Protein 7LJJ (pdb70)

Sequence (556 aa):
KGTDVFKADSASIAQNYTIPEWFKDAKFGIFIHWGVYSVPAYGSEWYSRWMYKEGHPINKYHVQTYGPLTKFGYKDFIPMFKAENFNADEWLAVVKSSGAQYIVPVAEHHDGFAMYSSTFNKWNAVDMGPKRDIIGELKEATKKAGLRFGLSSHRCENAWFYEYGMETPSDVQDTTITLYGERLHEPEGQGMTPYCGKYEGSNERSRRQFLMHTYELIDKYQPELIWFDWTVGKYPFQPTFYKFMAYYYNSALDWNKEVVVNTKFGYGDNIQVFDIERGKSDRIREYPWQTDTSVGKKSWSYCVGEENKSPDHIIDDFVDIVSKNGNLLLNIGPKADGTITDEQKNVLAEIGKWLKTNGEAIYGSRPWVIASEGHNGYMTDNTKTEYTADDIRFTTCDNNLYAVSLAWTDGSVTIKSLATKYCRNVEIESVEMLGSSEKIDYKMTDEGLVVNFPKNKPTEYAHVFKIKLKGVVVSKPLYDKVDNGCLITVRVANHNAEDANVTLKSVVDGNEVSTQVAVKAKSEQWVKMQNKDVKSFDDMSCKFYFNDNLTYENEF

Secondary structure (DSSP, 8-state):
----SS-SSHHHHHHH----HHHHHH-EEEEE--SGGGTTTBS-TTHHHHTTSTT-HHHHHHHHHT--TTTS-GGGGGGG---TT--HHHHHHHHHHTT-SEEEEEEE-TTS-BSS--SS-SSBTTTSTT-S-HHHHHHHHHHHHT-EEEEEE-GGGGGTTTGGGGSSSSGGG-TT-GGGTT-PPPP--SSS-S--TT--S--HHHHHHHHHHHHHHHHHH--SEEEE-GGGGSGGGHHHHHHHHHHHHHHHHHHT---EEEESSSS-TTTSEEB----S--PPPSS-EEEEEESBSS-SS-BTTPPBPPHHHHHHHHHHHHHTTEEEEEEE---TTSPPPHHHHHHHHHHHHHHHHHGGGTTT-B--S--EES-----SS-------TT-EEEEEETTEEEEEESS--SSEEEEGGG-GGGEEEEEEEEEEETT--SPPPEEEETTEEEEE--SS-SSSS-EEEEEEEEEEEEPPPEEEEETTEEEEEEEEEE-SSS-EEEEEEEEETTEEEEEEEEE-TTEEEEEEEEEE--S-STT--EEEEETTEEEEE---

Nearest PDB structures (foldseek):
  7ljj-assembly1_A  TM=1.002E+00  e=0.000E+00  Phocaeicola plebeius DSM 17135
  7snk-assembly1_A  TM=1.000E+00  e=0.000E+00  Phocaeicola plebeius DSM 17135
  7lk7-assembly1_A  TM=9.822E-01  e=0.000E+00  Phocaeicola plebeius DSM 17135
  7lnp-assembly4_E  TM=9.956E-01  e=0.000E+00  Phocaeicola plebeius DSM 17135
  7lnp-assembly2_C  TM=9.785E-01  e=0.000E+00  Phocaeicola plebeius DSM 17135

B-factor: mean 21.98, std 10.18, range [5.15, 84.8]

Organism: Phocaeicola plebeius (strain DSM 17135 / JCM 12973 / CCUG 54634 / M2) (NCBI:txid484018)

Structure (mmCIF, N/CA/C/O backbone):
data_7LJJ
#
_entry.id   7LJJ
#
_cell.length_a   56.010
_cell.length_b   76.430
_cell.length_c   132.380
_cell.angle_alpha   90.000
_cell.angle_beta   90.000
_cell.angle_gamma   90.000
#
_symmetry.space_group_name_H-M   'P 2 21 21'
#
loop_
_entity.id
_entity.type
_entity.pdbx_description
1 polymer Exo-alpha-L-galactosidase
2 non-polymer 1,2-ETHANEDIOL
3 non-polymer 'CALCIUM ION'
4 water water
#
loop_
_atom_site.group_PDB
_atom_site.id
_atom_site.type_symbol
_atom_site.label_atom_id
_atom_site.label_alt_id
_atom_site.label_comp_id
_atom_site.label_asym_id
_atom_site.label_entity_id
_atom_site.label_seq_id
_atom_site.pdbx_PDB_ins_code
_atom_site.Cartn_x
_atom_site.Cartn_y
_atom_site.Cartn_z
_atom_site.occupancy
_atom_site.B_iso_or_equiv
_atom_site.auth_seq_id
_atom_site.auth_comp_id
_atom_site.auth_asym_id
_atom_site.auth_atom_id
_atom_site.pdbx_PDB_model_num
ATOM 1 N N . LYS A 1 38 ? -4.64347 -38.16444 28.48532 1.000 51.86218 36 LYS A N 1
ATOM 2 C CA . LYS A 1 38 ? -3.82174 -37.09587 29.03696 1.000 43.06413 36 LYS A CA 1
ATOM 3 C C . LYS A 1 38 ? -2.35546 -37.29291 28.65390 1.000 41.97112 36 LYS A C 1
ATOM 4 O O . LYS A 1 38 ? -1.96059 -38.36165 28.17884 1.000 41.02292 36 LYS A O 1
ATOM 10 N N . GLY A 1 39 ? -1.56094 -36.23704 28.82261 1.000 37.28914 37 GLY A N 1
ATOM 11 C CA . GLY A 1 39 ? -0.13472 -36.29534 28.61991 1.000 35.78869 37 GLY A CA 1
ATOM 12 C C . GLY A 1 39 ? 0.35733 -35.71432 27.31047 1.000 36.52703 37 GLY A C 1
ATOM 13 O O . GLY A 1 39 ? 1.53428 -35.35645 27.22199 1.000 29.16597 37 GLY A O 1
ATOM 14 N N . THR A 1 40 ? -0.49956 -35.61596 26.29148 1.000 28.22667 38 THR A N 1
ATOM 15 C CA . THR A 1 40 ? -0.04503 -35.16341 24.98102 1.000 26.17989 38 THR A CA 1
ATOM 16 C C . THR A 1 40 ? 0.38714 -33.70111 25.04879 1.000 20.14988 38 THR A C 1
ATOM 17 O O . THR A 1 40 ? -0.41589 -32.82423 25.38922 1.000 25.16885 38 THR A O 1
ATOM 21 N N . ASP A 1 41 ? 1.65360 -33.43380 24.73225 1.000 22.64810 39 ASP A N 1
ATOM 22 C CA . ASP A 1 41 ? 2.19889 -32.07961 24.86035 1.000 27.31952 39 ASP A CA 1
ATOM 23 C C . ASP A 1 41 ? 3.21076 -31.81060 23.76024 1.000 25.97763 39 ASP A C 1
ATOM 24 O O . ASP A 1 41 ? 4.23966 -31.16002 23.97559 1.000 26.28819 39 ASP A O 1
ATOM 29 N N . VAL A 1 42 ? 2.92318 -32.32277 22.56292 1.000 19.40880 40 VAL A N 1
ATOM 30 C CA . VAL A 1 42 ? 3.71196 -31.99696 21.37992 1.000 18.54334 40 VAL A CA 1
ATOM 31 C C . VAL A 1 42 ? 3.81735 -30.48741 21.20420 1.000 23.89401 40 VAL A C 1
ATOM 32 O O . VAL A 1 42 ? 4.89289 -29.94763 20.91896 1.000 22.78068 40 VAL A O 1
ATOM 36 N N . PHE A 1 43 ? 2.69953 -29.78500 21.35013 1.000 18.45707 41 PHE A N 1
ATOM 37 C CA . PHE A 1 43 ? 2.66759 -28.34908 21.12741 1.000 15.74308 41 PHE A CA 1
ATOM 38 C C . PHE A 1 43 ? 2.89452 -27.62379 22.43693 1.000 15.63462 41 PHE A C 1
ATOM 39 O O . PHE A 1 43 ? 2.21512 -27.90041 23.43183 1.000 18.58364 41 PHE A O 1
ATOM 47 N N . LYS A 1 44 ? 3.83401 -26.68535 22.42400 1.000 17.70383 42 LYS A N 1
ATOM 48 C CA . LYS A 1 44 ? 4.02177 -25.74532 23.51529 1.000 17.93745 42 LYS A CA 1
ATOM 49 C C . LYS A 1 44 ? 3.45574 -24.38994 23.11890 1.000 19.81574 42 LYS A C 1
ATOM 50 O O . LYS A 1 44 ? 3.28153 -24.08606 21.93314 1.000 21.59975 42 LYS A O 1
ATOM 56 N N . ALA A 1 45 ? 3.20085 -23.56266 24.13275 1.000 17.41233 43 ALA A N 1
ATOM 57 C CA . ALA A 1 45 ? 2.46079 -22.31279 23.95903 1.000 21.63770 43 ALA A CA 1
ATOM 58 C C . ALA A 1 45 ? 3.35098 -21.20023 23.40055 1.000 24.10832 43 ALA A C 1
ATOM 59 O O . ALA A 1 45 ? 3.47388 -20.11598 23.96910 1.000 23.17773 43 ALA A O 1
ATOM 61 N N . ASP A 1 46 ? 3.96200 -21.47588 22.24966 1.000 17.41041 44 ASP A N 1
ATOM 62 C CA . ASP A 1 46 ? 4.78601 -20.47598 21.58139 1.000 19.59141 44 ASP A CA 1
ATOM 63 C C . ASP A 1 46 ? 4.77892 -20.73991 20.08771 1.000 23.32044 44 ASP A C 1
ATOM 64 O O . ASP A 1 46 ? 4.46592 -21.84246 19.62965 1.000 24.00573 44 ASP A O 1
ATOM 69 N N . SER A 1 47 ? 5.16906 -19.70866 19.33717 1.000 20.05854 45 SER A N 1
ATOM 70 C CA . SER A 1 47 ? 5.02338 -19.71624 17.88595 1.000 20.98464 45 SER A CA 1
ATOM 71 C C . SER A 1 47 ? 5.89573 -20.77811 17.22668 1.000 27.49296 45 SER A C 1
ATOM 72 O O . SER A 1 47 ? 5.43782 -21.49255 16.32723 1.000 22.08220 45 SER A O 1
ATOM 75 N N . ALA A 1 48 ? 7.16122 -20.88121 17.63937 1.000 28.13001 46 ALA A N 1
ATOM 76 C CA . ALA A 1 48 ? 8.08466 -21.78449 16.95565 1.000 23.17572 46 ALA A CA 1
ATOM 77 C C . ALA A 1 48 ? 7.68608 -23.24291 17.15949 1.000 22.33271 46 ALA A C 1
ATOM 78 O O . ALA A 1 48 ? 7.79808 -24.05917 16.23283 1.000 22.23658 46 ALA A O 1
ATOM 80 N N . SER A 1 49 ? 7.19223 -23.57650 18.35730 1.000 21.14686 47 SER A N 1
ATOM 81 C CA . SER A 1 49 ? 6.69392 -24.92116 18.62723 1.000 22.69123 47 SER A CA 1
ATOM 82 C C . SER A 1 49 ? 5.48614 -25.25683 17.75801 1.000 22.27557 47 SER A C 1
ATOM 83 O O . SER A 1 49 ? 5.40674 -26.35667 17.19927 1.000 23.27224 47 SER A O 1
ATOM 86 N N . ILE A 1 50 ? 4.53128 -24.32981 17.63697 1.000 23.21014 48 ILE A N 1
ATOM 87 C CA . ILE A 1 50 ? 3.35123 -24.59285 16.80987 1.000 21.77700 48 ILE A CA 1
ATOM 88 C C . ILE A 1 50 ? 3.76450 -24.82837 15.36336 1.000 19.27694 48 ILE A C 1
ATOM 89 O O . ILE A 1 50 ? 3.33320 -25.79819 14.72500 1.000 21.93535 48 ILE A O 1
ATOM 94 N N . ALA A 1 51 ? 4.61212 -23.94313 14.82468 1.000 16.85580 49 ALA A N 1
ATOM 95 C CA . ALA A 1 51 ? 5.00623 -24.05048 13.42405 1.000 16.92860 49 ALA A CA 1
ATOM 96 C C . ALA A 1 51 ? 5.79544 -25.32194 13.16048 1.000 22.06171 49 ALA A C 1
ATOM 97 O O . ALA A 1 51 ? 5.77347 -25.84762 12.04011 1.000 22.24149 49 ALA A O 1
ATOM 99 N N . GLN A 1 52 ? 6.49206 -25.82928 14.17558 1.000 26.73496 50 GLN A N 1
ATOM 100 C CA . GLN A 1 52 ? 7.25164 -27.06172 14.01043 1.000 26.20267 50 GLN A CA 1
ATOM 101 C C . GLN A 1 52 ? 6.34357 -28.25580 13.74435 1.000 29.37924 50 GLN A C 1
ATOM 102 O O . GLN A 1 52 ? 6.72945 -29.17130 13.01385 1.000 26.20737 50 GLN A O 1
ATOM 108 N N . ASN A 1 53 ? 5.13210 -28.25988 14.30356 1.000 21.39923 51 ASN A N 1
ATOM 109 C CA . ASN A 1 53 ? 4.31697 -29.45996 14.33999 1.000 20.41377 51 ASN A CA 1
ATOM 110 C C . ASN A 1 53 ? 2.95016 -29.32504 13.68218 1.000 25.23000 51 ASN A C 1
ATOM 111 O O . ASN A 1 53 ? 2.28097 -30.34730 13.48983 1.000 23.94750 51 ASN A O 1
ATOM 116 N N . TYR A 1 54 ? 2.50865 -28.12083 13.33358 1.000 19.82442 52 TYR A N 1
ATOM 117 C CA . TYR A 1 54 ? 1.16521 -27.93640 12.79548 1.000 20.87608 52 TYR A CA 1
ATOM 118 C C . TYR A 1 54 ? 1.18942 -27.81836 11.27528 1.000 22.40545 52 TYR A C 1
ATOM 119 O O . TYR A 1 54 ? 2.09781 -27.21858 10.69607 1.000 21.75492 52 TYR A O 1
ATOM 128 N N . THR A 1 55 ? 0.17484 -28.39428 10.63553 1.000 18.45774 53 THR A N 1
ATOM 129 C CA . THR A 1 55 ? -0.04949 -28.23075 9.20850 1.000 16.03085 53 THR A CA 1
ATOM 130 C C . THR A 1 55 ? -1.53066 -27.97297 8.98375 1.000 16.32436 53 THR A C 1
ATOM 131 O O . THR A 1 55 ? -2.37797 -28.62219 9.60398 1.000 14.42059 53 THR A O 1
ATOM 135 N N . ILE A 1 56 ? -1.83424 -27.03025 8.09929 1.000 16.94238 54 ILE A N 1
ATOM 136 C CA . ILE A 1 56 ? -3.24178 -26.75327 7.79394 1.000 18.57794 54 ILE A CA 1
ATOM 137 C C . ILE A 1 56 ? -3.85968 -27.99434 7.16750 1.000 16.92602 54 ILE A C 1
ATOM 138 O O . ILE A 1 56 ? -3.30414 -28.52882 6.18506 1.000 21.41089 54 ILE A O 1
ATOM 143 N N . PRO A 1 57 ? -4.98594 -28.49080 7.67540 1.000 15.27459 55 PRO A N 1
ATOM 144 C CA . PRO A 1 57 ? -5.49251 -29.79388 7.21649 1.000 16.46659 55 PRO A CA 1
ATOM 145 C C . PRO A 1 57 ? -6.05544 -29.76036 5.80460 1.000 18.35386 55 PRO A C 1
ATOM 146 O O . PRO A 1 57 ? -6.55800 -28.73978 5.32010 1.000 14.59166 55 PRO A O 1
ATOM 150 N N . GLU A 1 58 ? -5.97931 -30.91912 5.14467 1.000 14.69130 56 GLU A N 1
ATOM 151 C CA . GLU A 1 58 ? -6.51572 -31.01996 3.79677 1.000 16.01935 56 GLU A CA 1
ATOM 152 C C . GLU A 1 58 ? -8.02276 -30.82177 3.77889 1.000 14.41771 56 GLU A C 1
ATOM 153 O O . GLU A 1 58 ? -8.55666 -30.35850 2.76697 1.000 13.82473 56 GLU A O 1
ATOM 159 N N . TRP A 1 59 ? -8.74229 -31.18066 4.85837 1.000 13.11898 57 TRP A N 1
ATOM 160 C CA . TRP A 1 59 ? -10.20001 -31.05750 4.78158 1.000 14.31381 57 TRP A CA 1
ATOM 161 C C . TRP A 1 59 ? -10.62027 -29.60689 4.60066 1.000 13.04580 57 TRP A C 1
ATOM 162 O O . TRP A 1 59 ? -11.60422 -29.33014 3.90413 1.000 10.99009 57 TRP A O 1
ATOM 173 N N . PHE A 1 60 ? -9.88152 -28.66994 5.19062 1.000 11.01604 58 PHE A N 1
ATOM 174 C CA . PHE A 1 60 ? -10.25141 -27.26891 5.02603 1.000 12.84245 58 PHE A CA 1
ATOM 175 C C . PHE A 1 60 ? -10.05301 -26.83182 3.58170 1.000 13.17555 58 PHE A C 1
ATOM 176 O O . PHE A 1 60 ? -10.93375 -26.20454 2.98576 1.000 11.28985 58 PHE A O 1
ATOM 184 N N . LYS A 1 61 ? -8.89517 -27.16799 3.00658 1.000 9.86631 59 LYS A N 1
ATOM 185 C CA . LYS A 1 61 ? -8.63696 -26.88502 1.59671 1.000 13.46815 59 LYS A CA 1
ATOM 186 C C . LYS A 1 61 ? -9.68440 -27.52329 0.70406 1.000 12.94603 59 LYS A C 1
ATOM 187 O O . LYS A 1 61 ? -10.08989 -26.93320 -0.30033 1.000 11.41563 59 LYS A O 1
ATOM 193 N N . ASP A 1 62 ? -10.12181 -28.73900 1.04898 1.000 11.42684 60 ASP A N 1
ATOM 194 C CA . ASP A 1 62 ? -11.08266 -29.46803 0.22175 1.000 11.02078 60 ASP A CA 1
ATOM 195 C C . ASP A 1 62 ? -12.49288 -28.90319 0.34851 1.000 11.43010 60 ASP A C 1
ATOM 196 O O . ASP A 1 62 ? -13.29404 -29.01221 -0.59410 1.000 9.30307 60 ASP A O 1
ATOM 201 N N . ALA A 1 63 ? -12.81449 -28.30667 1.50070 1.000 9.29312 61 ALA A N 1
ATOM 202 C CA . ALA A 1 63 ? -14.19886 -27.99032 1.85321 1.000 12.91353 61 ALA A CA 1
ATOM 203 C C . ALA A 1 63 ? -14.72380 -26.75725 1.11665 1.000 11.12551 61 ALA A C 1
ATOM 204 O O . ALA A 1 63 ? -15.87515 -26.74610 0.65628 1.000 9.86573 61 ALA A O 1
ATOM 206 N N . LYS A 1 64 ? -13.93704 -25.67655 1.09664 1.000 8.80405 62 LYS A N 1
ATOM 207 C CA . LYS A 1 64 ? -14.20518 -24.43638 0.35400 1.000 11.71413 62 LYS A CA 1
ATOM 208 C C . LYS A 1 64 ? -15.30727 -23.52744 0.90788 1.000 13.00408 62 LYS A C 1
ATOM 209 O O . LYS A 1 64 ? -15.23006 -22.30718 0.71596 1.000 9.66233 62 LYS A O 1
ATOM 215 N N . PHE A 1 65 ? -16.33752 -24.06671 1.56710 1.000 8.32873 63 PHE A N 1
ATOM 216 C CA . PHE A 1 65 ? -17.57442 -23.31226 1.78924 1.000 8.58291 63 PHE A CA 1
ATOM 217 C C . PHE A 1 65 ? -18.20335 -23.66223 3.13071 1.000 10.62905 63 PHE A C 1
ATOM 218 O O . PHE A 1 65 ? -18.51908 -24.82923 3.38300 1.000 11.56358 63 PHE A O 1
ATOM 226 N N . GLY A 1 66 ? -18.40923 -22.64438 3.97618 1.000 11.09591 64 GLY A N 1
ATOM 227 C CA . GLY A 1 66 ? -19.04746 -22.83492 5.26106 1.000 10.74904 64 GLY A CA 1
ATOM 228 C C . GLY A 1 66 ? -20.11767 -21.78006 5.47501 1.000 9.81833 64 GLY A C 1
ATOM 229 O O . GLY A 1 66 ? -20.13530 -20.74520 4.81152 1.000 9.96371 64 GLY A O 1
ATOM 230 N N . ILE A 1 67 ? -21.02939 -22.06873 6.41127 1.000 11.83433 65 ILE A N 1
ATOM 231 C CA . ILE A 1 67 ? -22.11275 -21.15789 6.77085 1.000 8.65254 65 ILE A CA 1
ATOM 232 C C . ILE A 1 67 ? -21.85433 -20.61375 8.17290 1.000 12.39893 65 ILE A C 1
ATOM 233 O O . ILE A 1 67 ? -21.74398 -21.38153 9.13873 1.000 9.47478 65 ILE A O 1
ATOM 238 N N . PHE A 1 68 ? -21.76137 -19.28931 8.27105 1.000 11.52547 66 PHE A N 1
ATOM 239 C CA . PHE A 1 68 ? -21.69644 -18.54381 9.52593 1.000 10.31479 66 PHE A CA 1
ATOM 240 C C . PHE A 1 68 ? -23.12412 -18.25483 9.97564 1.000 11.46975 66 PHE A C 1
ATOM 241 O O . PHE A 1 68 ? -23.97701 -17.94128 9.14721 1.000 11.76747 66 PHE A O 1
ATOM 249 N N . ILE A 1 69 ? -23.40537 -18.35612 11.27757 1.000 11.54959 67 ILE A N 1
ATOM 250 C CA . ILE A 1 69 ? -24.74882 -18.05981 11.78022 1.000 9.01344 67 ILE A CA 1
ATOM 251 C C . ILE A 1 69 ? -24.64769 -17.10122 12.96157 1.000 11.19362 67 ILE A C 1
ATOM 252 O O . ILE A 1 69 ? -24.40792 -17.52499 14.09789 1.000 12.40659 67 ILE A O 1
ATOM 257 N N . HIS A 1 70 ? -24.86184 -15.81035 12.70490 1.000 11.88709 68 HIS A N 1
ATOM 258 C CA . HIS A 1 70 ? -24.87741 -14.79621 13.75824 1.000 10.48569 68 HIS A CA 1
ATOM 259 C C . HIS A 1 70 ? -26.25916 -14.76431 14.40726 1.000 14.49083 68 HIS A C 1
ATOM 260 O O . HIS A 1 70 ? -27.21588 -14.25150 13.82478 1.000 13.22964 68 HIS A O 1
ATOM 267 N N . TRP A 1 71 ? -26.35744 -15.27830 15.62532 1.000 13.18831 69 TRP A N 1
ATOM 268 C CA . TRP A 1 71 ? -27.62808 -15.37621 16.32744 1.000 13.60340 69 TRP A CA 1
ATOM 269 C C . TRP A 1 71 ? -27.33967 -15.24039 17.80893 1.000 13.50236 69 TRP A C 1
ATOM 270 O O . TRP A 1 71 ? -26.42767 -15.89696 18.31443 1.000 15.39050 69 TRP A O 1
ATOM 281 N N . GLY A 1 72 ? -28.10766 -14.40603 18.49564 1.000 11.83382 70 GLY A N 1
ATOM 282 C CA . GLY A 1 72 ? -27.87850 -14.21251 19.91140 1.000 11.55997 70 GLY A CA 1
ATOM 283 C C . GLY A 1 72 ? -28.86347 -13.21810 20.47889 1.000 17.52372 70 GLY A C 1
ATOM 284 O O . GLY A 1 72 ? -29.91014 -12.94894 19.88617 1.000 13.20926 70 GLY A O 1
ATOM 285 N N . VAL A 1 73 ? -28.51801 -12.67593 21.64890 1.000 18.21066 71 VAL A N 1
ATOM 286 C CA . VAL A 1 73 ? -29.38554 -11.70010 22.30032 1.000 15.94749 71 VAL A CA 1
ATOM 287 C C . VAL A 1 73 ? -29.61619 -10.47873 21.41048 1.000 20.38047 71 VAL A C 1
ATOM 288 O O . VAL A 1 73 ? -30.71559 -9.90315 21.40075 1.000 14.52373 71 VAL A O 1
ATOM 292 N N . TYR A 1 74 ? -28.60457 -10.07185 20.63442 1.000 14.60519 72 TYR A N 1
ATOM 293 C CA . TYR A 1 74 ? -28.76786 -8.94622 19.71952 1.000 16.29894 72 TYR A CA 1
ATOM 294 C C . TYR A 1 74 ? -29.82646 -9.20486 18.64475 1.000 13.49772 72 TYR A C 1
ATOM 295 O O . TYR A 1 74 ? -30.21801 -8.26636 17.93424 1.000 15.58078 72 TYR A O 1
ATOM 304 N N . SER A 1 75 ? -30.29048 -10.44811 18.49185 1.000 13.95376 73 SER A N 1
ATOM 305 C CA . SER A 1 75 ? -31.36470 -10.72777 17.54389 1.000 14.11433 73 SER A CA 1
ATOM 306 C C . SER A 1 75 ? -32.71926 -10.25985 18.06629 1.000 18.34732 73 SER A C 1
ATOM 307 O O . SER A 1 75 ? -33.61997 -9.99599 17.26177 1.000 19.08147 73 SER A O 1
ATOM 310 N N . VAL A 1 76 ? -32.86194 -10.12426 19.38281 1.000 18.21091 74 VAL A N 1
ATOM 311 C CA . VAL A 1 76 ? -34.13228 -9.75255 20.01774 1.000 20.53443 74 VAL A CA 1
ATOM 312 C C . VAL A 1 76 ? -34.55662 -8.34538 19.59442 1.000 14.69110 74 VAL A C 1
ATOM 313 O O . VAL A 1 76 ? -35.66182 -8.19049 19.04619 1.000 18.06992 74 VAL A O 1
ATOM 317 N N . PRO A 1 77 ? -33.76110 -7.28844 19.80132 1.000 15.96392 75 PRO A N 1
ATOM 318 C CA . PRO A 1 77 ? -34.19226 -5.97920 19.27991 1.000 15.16945 75 PRO A CA 1
ATOM 319 C C . PRO A 1 77 ? -34.27258 -5.93433 17.76358 1.000 20.80273 75 PRO A C 1
ATOM 320 O O . PRO A 1 77 ? -34.93238 -5.03928 17.22555 1.000 22.03456 75 PRO A O 1
ATOM 324 N N . ALA A 1 78 ? -33.64561 -6.87951 17.05956 1.000 21.53564 76 ALA A N 1
ATOM 325 C CA . ALA A 1 78 ? -33.76418 -6.99438 15.60320 1.000 18.80066 76 ALA A CA 1
ATOM 326 C C . ALA A 1 78 ? -33.31276 -5.71899 14.89553 1.000 18.19020 76 ALA A C 1
ATOM 327 O O . ALA A 1 78 ? -33.82671 -5.36100 13.83111 1.000 22.78627 76 ALA A O 1
ATOM 329 N N . TYR A 1 79 ? -32.35722 -5.01871 15.49496 1.000 22.98451 77 TYR A N 1
ATOM 330 C CA . TYR A 1 79 ? -31.80323 -3.80415 14.92364 1.000 23.82065 77 TYR A CA 1
ATOM 331 C C . TYR A 1 79 ? -30.75168 -4.09693 13.85613 1.000 24.45509 77 TYR A C 1
ATOM 332 O O . TYR A 1 79 ? -30.34014 -3.17940 13.13883 1.000 23.13514 77 TYR A O 1
ATOM 341 N N . GLY A 1 80 ? -30.33303 -5.35218 13.72144 1.000 19.85630 78 GLY A N 1
ATOM 342 C CA . GLY A 1 80 ? -29.32918 -5.72031 12.74079 1.000 19.38670 78 GLY A CA 1
ATOM 343 C C . GLY A 1 80 ? -27.90995 -5.39291 13.14199 1.000 24.13438 78 GLY A C 1
ATOM 344 O O . GLY A 1 80 ? -27.05677 -5.19247 12.26432 1.000 19.28306 78 GLY A O 1
ATOM 345 N N . SER A 1 81 ? -27.61807 -5.32677 14.44411 1.000 18.02232 79 SER A N 1
ATOM 346 C CA . SER A 1 81 ? -26.25309 -5.04439 14.87890 1.000 15.19231 79 SER A CA 1
ATOM 347 C C . SER A 1 81 ? -25.90039 -5.82799 16.12674 1.000 16.18715 79 SER A C 1
ATOM 348 O O . SER A 1 81 ? -26.52565 -5.66267 17.17894 1.000 13.47430 79 SER A O 1
ATOM 351 N N . GLU A 1 82 ? -24.85138 -6.63721 16.01179 1.000 19.93501 80 GLU A N 1
ATOM 352 C CA . GLU A 1 82 ? -24.23373 -7.27313 17.15958 1.000 16.33627 80 GLU A CA 1
ATOM 353 C C . GLU A 1 82 ? -23.58415 -6.26358 18.09887 1.000 17.74331 80 GLU A C 1
ATOM 354 O O . GLU A 1 82 ? -23.24178 -6.62313 19.23163 1.000 16.43643 80 GLU A O 1
ATOM 360 N N . TRP A 1 83 ? -23.40966 -5.01904 17.66101 1.000 15.11182 81 TRP A N 1
ATOM 361 C CA . TRP A 1 83 ? -22.84407 -3.97086 18.49024 1.000 13.37218 81 TRP A CA 1
ATOM 362 C C . TRP A 1 83 ? -23.91225 -3.18034 19.24290 1.000 16.18948 81 TRP A C 1
ATOM 363 O O . TRP A 1 83 ? -23.59301 -2.14023 19.83135 1.000 16.01671 81 TRP A O 1
ATOM 374 N N . TYR A 1 84 ? -25.16181 -3.66052 19.24567 1.000 14.62383 82 TYR A N 1
ATOM 375 C CA . TYR A 1 84 ? -26.21935 -3.01419 20.02389 1.000 16.07434 82 TYR A CA 1
ATOM 376 C C . TYR A 1 84 ? -25.78807 -2.82518 21.47051 1.000 13.51843 82 TYR A C 1
ATOM 377 O O . TYR A 1 84 ? -25.97149 -1.74915 22.04679 1.000 16.72274 82 TYR A O 1
ATOM 386 N N . SER A 1 85 ? -25.16483 -3.84823 22.05909 1.000 16.02274 83 SER A N 1
ATOM 387 C CA . SER A 1 85 ? -24.80618 -3.78092 23.47281 1.000 12.24888 83 SER A CA 1
ATOM 388 C C . SER A 1 85 ? -23.79769 -2.67580 23.75641 1.000 17.10687 83 SER A C 1
ATOM 389 O O . SER A 1 85 ? -23.83233 -2.07135 24.83193 1.000 16.22110 83 SER A O 1
ATOM 392 N N . ARG A 1 86 ? -22.89644 -2.39171 22.81461 1.000 14.83371 84 ARG A N 1
ATOM 393 C CA . ARG A 1 86 ? -21.91092 -1.33862 23.02772 1.000 12.47779 84 ARG A CA 1
ATOM 394 C C . ARG A 1 86 ? -22.51700 0.04698 22.83250 1.000 17.43290 84 ARG A C 1
ATOM 395 O O . ARG A 1 86 ? -22.32804 0.93404 23.66920 1.000 14.08559 84 ARG A O 1
ATOM 403 N N . TRP A 1 87 ? -23.25711 0.25453 21.74010 1.000 14.01618 85 TRP A N 1
ATOM 404 C CA . TRP A 1 87 ? -23.70302 1.60405 21.42629 1.000 13.59551 85 TRP A CA 1
ATOM 405 C C . TRP A 1 87 ? -24.92302 2.03239 22.22359 1.000 16.00799 85 TRP A C 1
ATOM 406 O O . TRP A 1 87 ? -25.16221 3.23991 22.34092 1.000 16.18607 85 TRP A O 1
ATOM 417 N N . MET A 1 88 ? -25.70375 1.09293 22.76049 1.000 12.19814 86 MET A N 1
ATOM 418 C CA . MET A 1 88 ? -26.86244 1.50295 23.54350 1.000 19.86411 86 MET A CA 1
ATOM 419 C C . MET A 1 88 ? -26.44600 2.29565 24.77900 1.000 19.49790 86 MET A C 1
ATOM 420 O O . MET A 1 88 ? -27.22555 3.12952 25.26321 1.000 17.31876 86 MET A O 1
ATOM 425 N N . TYR A 1 89 ? -25.22577 2.08192 25.27343 1.000 15.15408 87 TYR A N 1
ATOM 426 C CA . TYR A 1 89 ? -24.70419 2.80976 26.42651 1.000 14.29528 87 TYR A CA 1
ATOM 427 C C . TYR A 1 89 ? -23.92479 4.07047 26.06075 1.000 18.13259 87 TYR A C 1
ATOM 428 O O . TYR A 1 89 ? -23.35816 4.70457 26.95561 1.000 17.22861 87 TYR A O 1
ATOM 437 N N . LYS A 1 90 ? -23.87276 4.45287 24.78176 1.000 15.97037 88 LYS A N 1
ATOM 438 C CA . LYS A 1 90 ? -23.16447 5.65835 24.35569 1.000 18.02488 88 LYS A CA 1
ATOM 439 C C . LYS A 1 90 ? -24.18271 6.78056 24.17481 1.000 18.84046 88 LYS A C 1
ATOM 440 O O . LYS A 1 90 ? -24.90801 6.80571 23.17611 1.000 16.94983 88 LYS A O 1
ATOM 446 N N . GLU A 1 91 ? -24.20972 7.71655 25.12682 1.000 24.30187 89 GLU A N 1
ATOM 447 C CA . GLU A 1 91 ? -25.16133 8.82803 25.10275 1.000 22.86397 89 GLU A CA 1
ATOM 448 C C . GLU A 1 91 ? -25.17285 9.51918 23.74640 1.000 18.07335 89 GLU A C 1
ATOM 449 O O . GLU A 1 91 ? -24.13106 9.92446 23.23052 1.000 21.75352 89 GLU A O 1
ATOM 455 N N . GLY A 1 92 ? -26.35866 9.64508 23.16201 1.000 24.14093 90 GLY A N 1
ATOM 456 C CA . GLY A 1 92 ? -26.50308 10.32568 21.89241 1.000 24.11422 90 GLY A CA 1
ATOM 457 C C . GLY A 1 92 ? -26.37474 9.45373 20.66073 1.000 24.54464 90 GLY A C 1
ATOM 458 O O . GLY A 1 92 ? -26.75639 9.89693 19.56815 1.000 24.92674 90 GLY A O 1
ATOM 459 N N . HIS A 1 93 ? -25.84977 8.23435 20.79176 1.000 23.29803 91 HIS A N 1
ATOM 460 C CA . HIS A 1 93 ? -25.75408 7.34960 19.64241 1.000 15.06352 91 HIS A CA 1
ATOM 461 C C . HIS A 1 93 ? -27.15696 6.95364 19.18837 1.000 15.99614 91 HIS A C 1
ATOM 462 O O . HIS A 1 93 ? -28.04877 6.75477 20.02360 1.000 17.33370 91 HIS A O 1
ATOM 469 N N . PRO A 1 94 ? -27.38540 6.84609 17.87977 1.000 14.45007 92 PRO A N 1
ATOM 470 C CA . PRO A 1 94 ? -28.71684 6.45832 17.38657 1.000 16.54251 92 PRO A CA 1
ATOM 471 C C . PRO A 1 94 ? -29.29565 5.22304 18.06203 1.000 19.74595 92 PRO A C 1
ATOM 472 O O . PRO A 1 94 ? -30.51754 5.13792 18.24125 1.000 17.58453 92 PRO A O 1
ATOM 476 N N . ILE A 1 95 ? -28.45106 4.25615 18.43454 1.000 17.77716 93 ILE A N 1
ATOM 477 C CA . ILE A 1 95 ? -28.93129 3.05145 19.10665 1.000 13.82369 93 ILE A CA 1
ATOM 478 C C . ILE A 1 95 ? -29.34096 3.37057 20.53604 1.000 13.48327 93 ILE A C 1
ATOM 479 O O . ILE A 1 95 ? -30.32647 2.82966 21.05161 1.000 18.08577 93 ILE A O 1
ATOM 484 N N . ASN A 1 96 ? -28.57537 4.23235 21.20212 1.000 14.07462 94 ASN A N 1
ATOM 485 C CA . ASN A 1 96 ? -28.94983 4.71071 22.52960 1.000 17.03312 94 ASN A CA 1
ATOM 486 C C . ASN A 1 96 ? -30.31125 5.39766 22.49882 1.000 16.32995 94 ASN A C 1
ATOM 487 O O . ASN A 1 96 ? -31.20027 5.08670 23.30003 1.000 19.52908 94 ASN A O 1
ATOM 492 N N . LYS A 1 97 ? -30.49480 6.32790 21.55977 1.000 20.38189 95 LYS A N 1
ATOM 493 C CA . LYS A 1 97 ? -31.77163 7.02902 21.44165 1.000 19.60020 95 LYS A CA 1
ATOM 494 C C . LYS A 1 97 ? -32.90380 6.06550 21.10787 1.000 25.71270 95 LYS A C 1
ATOM 495 O O . LYS A 1 97 ? -34.00935 6.17880 21.65716 1.000 20.77826 95 LYS A O 1
ATOM 501 N N . TYR A 1 98 ? -32.64916 5.11935 20.19464 1.000 21.29233 96 TYR A N 1
ATOM 502 C CA . TYR A 1 98 ? -33.62933 4.08415 19.88202 1.000 20.56085 96 TYR A CA 1
ATOM 503 C C . TYR A 1 98 ? -34.00268 3.29323 21.12540 1.000 20.00025 96 TYR A C 1
ATOM 504 O O . TYR A 1 98 ? -35.18132 3.04641 21.39223 1.000 19.62453 96 TYR A O 1
ATOM 513 N N . HIS A 1 99 ? -32.99902 2.8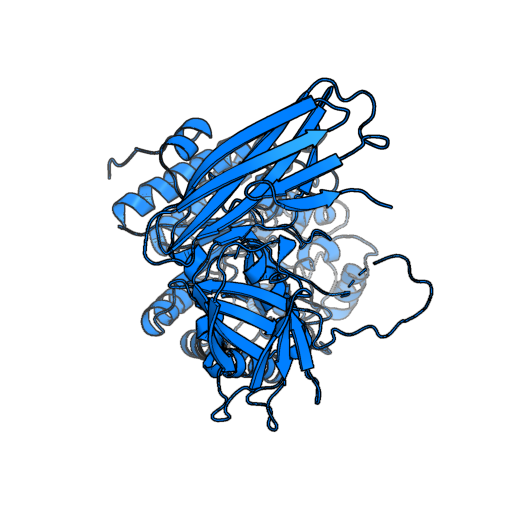7170 21.89117 1.000 17.80584 97 HIS A N 1
ATOM 514 C CA . HIS A 1 99 ? -33.25721 1.99716 23.02219 1.000 20.65077 97 HIS A CA 1
ATOM 515 C C . HIS A 1 99 ? -34.05518 2.70668 24.11587 1.000 18.64404 97 HIS A C 1
ATOM 516 O O . HIS A 1 99 ? -34.96252 2.11561 24.70920 1.000 23.30822 97 HIS A O 1
ATOM 523 N N . VAL A 1 100 ? -33.71411 3.95929 24.41359 1.000 17.87325 98 VAL A N 1
ATOM 524 C CA . VAL A 1 100 ? -34.36791 4.65712 25.51342 1.000 20.90298 98 VAL A CA 1
ATOM 525 C C . VAL A 1 100 ? -35.84953 4.84421 25.21557 1.000 23.58856 98 VAL A C 1
ATOM 526 O O . VAL A 1 100 ? -36.69680 4.68681 26.10092 1.000 23.48719 98 VAL A O 1
ATOM 530 N N . GLN A 1 101 ? -36.19164 5.13376 23.95656 1.000 23.52628 99 GLN A N 1
ATOM 531 C CA . GLN A 1 101 ? -37.59754 5.28838 23.60366 1.000 19.74647 99 GLN A CA 1
ATOM 532 C C . GLN A 1 101 ? -38.31266 3.94739 23.50026 1.000 27.26953 99 GLN A C 1
ATOM 533 O O . GLN A 1 101 ? -39.48023 3.83342 23.89346 1.000 22.80902 99 GLN A O 1
ATOM 539 N N . THR A 1 102 ? -37.64101 2.92292 22.97242 1.000 21.47528 100 THR A N 1
ATOM 540 C CA . THR A 1 102 ? -38.32709 1.66349 22.71080 1.000 21.15006 100 THR A CA 1
ATOM 541 C C . THR A 1 102 ? -38.41011 0.79406 23.95840 1.000 21.51871 100 THR A C 1
ATOM 542 O O . THR A 1 102 ? -39.43868 0.15025 24.19972 1.000 19.64501 100 THR A O 1
ATOM 546 N N . TYR A 1 103 ? -37.33852 0.73638 24.74525 1.000 23.96325 101 TYR A N 1
ATOM 547 C CA . TYR A 1 103 ? -37.27942 -0.17044 25.88210 1.000 20.03688 101 TYR A CA 1
ATOM 548 C C . TYR A 1 103 ? -37.17606 0.52338 27.23051 1.000 23.76902 101 TYR A C 1
ATOM 549 O O . TYR A 1 103 ? -37.61973 -0.04732 28.22982 1.000 27.75132 101 TYR A O 1
ATOM 558 N N . GLY A 1 104 ? -36.61000 1.72393 27.29529 1.000 22.28718 102 GLY A N 1
ATOM 559 C CA . GLY A 1 104 ? -36.56778 2.46500 28.53509 1.000 19.58764 102 GLY A CA 1
ATOM 560 C C . GLY A 1 104 ? -35.17878 2.93132 28.91976 1.000 20.62430 102 GLY A C 1
ATOM 561 O O . GLY A 1 104 ? -34.18503 2.63026 28.24833 1.000 20.61279 102 GLY A O 1
ATOM 562 N N . PRO A 1 105 ? -35.08712 3.68257 30.01937 1.000 26.28666 103 PRO A N 1
ATOM 563 C CA . PRO A 1 105 ? -33.79374 4.24323 30.42647 1.000 22.74935 103 PRO A CA 1
ATOM 564 C C . PRO A 1 105 ? -32.78502 3.14553 30.72510 1.000 21.54170 103 PRO A C 1
ATOM 565 O O . PRO A 1 105 ? -33.14231 2.04097 31.13292 1.000 21.70325 103 PRO A O 1
ATOM 569 N N . LEU A 1 106 ? -31.50305 3.47513 30.52444 1.000 21.96064 104 LEU A N 1
ATOM 570 C CA . LEU A 1 106 ? -30.43710 2.48742 30.66174 1.000 22.53346 104 LEU A CA 1
ATOM 571 C C . LEU A 1 106 ? -30.29256 1.96632 32.08573 1.000 26.09452 104 LEU A C 1
ATOM 572 O O . LEU A 1 106 ? -29.69228 0.90437 32.28393 1.000 22.53316 104 LEU A O 1
ATOM 577 N N . THR A 1 107 ? -30.79853 2.70371 33.07854 1.000 28.14235 105 THR A N 1
ATOM 578 C CA . THR A 1 107 ? -30.78497 2.25499 34.46586 1.000 28.71135 105 THR A CA 1
ATOM 579 C C . THR A 1 107 ? -31.90830 1.27752 34.77471 1.000 30.24312 105 THR A C 1
ATOM 580 O O . THR A 1 107 ? -31.84464 0.58468 35.79594 1.000 33.53014 105 THR A O 1
ATOM 584 N N . LYS A 1 108 ? -32.93975 1.22147 33.93397 1.000 25.77332 106 LYS A N 1
ATOM 585 C CA . LYS A 1 108 ? -34.06274 0.30732 34.11774 1.000 26.06653 106 LYS A CA 1
ATOM 586 C C . LYS A 1 108 ? -34.04749 -0.87382 33.15776 1.000 30.42560 106 LYS A C 1
ATOM 587 O O . LYS A 1 108 ? -34.37819 -1.99397 33.55173 1.000 24.77400 106 LYS A O 1
ATOM 593 N N . PHE A 1 109 ? -33.69688 -0.65495 31.89698 1.000 21.51934 107 PHE A N 1
ATOM 594 C CA . PHE A 1 109 ? -33.68165 -1.71607 30.89363 1.000 20.78975 107 PHE A CA 1
ATOM 595 C C . PHE A 1 109 ? -32.27942 -1.72187 30.29592 1.000 22.05283 107 PHE A C 1
ATOM 596 O O . PHE A 1 109 ? -31.95894 -0.89519 29.43592 1.000 21.38648 107 PHE A O 1
ATOM 604 N N . GLY A 1 110 ? -31.43555 -2.63403 30.77326 1.000 25.35775 108 GLY A N 1
ATOM 605 C CA . GLY A 1 110 ? -30.12336 -2.82695 30.19764 1.000 19.54322 108 GLY A CA 1
ATOM 606 C C . GLY A 1 110 ? -30.13850 -3.90884 29.12954 1.000 18.24530 108 GLY A C 1
ATOM 607 O O . GLY A 1 110 ? -31.16646 -4.51537 28.82755 1.000 19.26484 108 GLY A O 1
ATOM 608 N N . TYR A 1 111 ? -28.95803 -4.14920 28.55132 1.000 16.08606 109 TYR A N 1
ATOM 609 C CA . TYR A 1 111 ? -28.83423 -5.22519 27.56730 1.000 16.00825 109 TYR A CA 1
ATOM 610 C C . TYR A 1 111 ? -29.24252 -6.56204 28.16517 1.000 12.89697 109 TYR A C 1
ATOM 611 O O . TYR A 1 111 ? -29.89906 -7.37556 27.50260 1.000 17.02365 109 TYR A O 1
ATOM 620 N N . LYS A 1 112 ? -28.88414 -6.79793 29.43288 1.000 19.04645 110 LYS A N 1
ATOM 621 C CA . LYS A 1 112 ? -29.24927 -8.04620 30.10598 1.000 20.09107 110 LYS A CA 1
ATOM 622 C C . LYS A 1 112 ? -30.75190 -8.29534 30.08355 1.000 16.55527 110 LYS A C 1
ATOM 623 O O . LYS A 1 112 ? -31.19505 -9.44815 30.16538 1.000 17.61744 110 LYS A O 1
ATOM 629 N N . ASP A 1 113 ? -31.55036 -7.23898 29.98545 1.000 21.58244 111 ASP A N 1
ATOM 630 C CA . ASP A 1 113 ? -32.98901 -7.40583 30.08258 1.000 22.33342 111 ASP A CA 1
ATOM 631 C C . ASP A 1 113 ? -33.60368 -7.87674 28.77810 1.000 21.14935 111 ASP A C 1
ATOM 632 O O . ASP A 1 113 ? -34.78791 -8.21673 28.75602 1.000 23.80595 111 ASP A O 1
ATOM 637 N N . PHE A 1 114 ? -32.82247 -7.94829 27.69985 1.000 18.51997 112 PHE A N 1
ATOM 638 C CA . PHE A 1 114 ? -33.29956 -8.65941 26.52684 1.000 19.42291 112 PHE A CA 1
ATOM 639 C C . PHE A 1 114 ? -33.31015 -10.16985 26.73884 1.000 18.31929 112 PHE A C 1
ATOM 640 O O . PHE A 1 114 ? -34.00915 -10.88098 26.00648 1.000 20.37557 112 PHE A O 1
ATOM 648 N N . ILE A 1 115 ? -32.55338 -10.67936 27.70676 1.000 15.43449 113 ILE A N 1
ATOM 649 C CA . ILE A 1 115 ? -32.29080 -12.12058 27.75566 1.000 19.00844 113 ILE A CA 1
ATOM 650 C C . ILE A 1 115 ? -33.55664 -12.90997 28.07941 1.000 19.74860 113 ILE A C 1
ATOM 651 O O . ILE A 1 115 ? -33.82421 -13.91778 27.40489 1.000 22.98978 113 ILE A O 1
ATOM 656 N N . PRO A 1 116 ? -34.38752 -12.49736 29.04644 1.000 22.06523 114 PRO A N 1
ATOM 657 C CA . PRO A 1 116 ? -35.65953 -13.21897 29.24671 1.000 24.34864 114 PRO A CA 1
ATOM 658 C C . PRO A 1 116 ? -36.53843 -13.26503 28.01040 1.000 25.90872 114 PRO A C 1
ATOM 659 O O . PRO A 1 116 ? -37.33695 -14.19723 27.86879 1.000 23.95564 114 PRO A O 1
ATOM 663 N N . MET A 1 117 ? -36.43167 -12.28056 27.11527 1.000 20.25957 115 MET A N 1
ATOM 664 C CA . MET A 1 117 ? -37.22205 -12.28160 25.89244 1.000 21.33328 115 MET A CA 1
ATOM 665 C C . MET A 1 117 ? -36.66704 -13.22170 24.83576 1.000 20.44620 115 MET A C 1
ATOM 666 O O . MET A 1 117 ? -37.35445 -13.48785 23.84461 1.000 20.66603 115 MET A O 1
ATOM 671 N N . PHE A 1 118 ? -35.43952 -13.71056 25.01575 1.000 22.37632 116 PHE A N 1
ATOM 672 C CA . PHE A 1 118 ? -34.75921 -14.53545 24.01561 1.000 19.01314 116 PHE A CA 1
ATOM 673 C C . PHE A 1 118 ? -35.18813 -15.98663 24.22351 1.000 20.00487 116 PHE A C 1
ATOM 674 O O . PHE A 1 118 ? -34.42502 -16.84598 24.66517 1.000 19.86815 116 PHE A O 1
ATOM 682 N N . LYS A 1 119 ? -36.45310 -16.24995 23.88968 1.000 22.79560 117 LYS A N 1
ATOM 683 C CA . LYS A 1 119 ? -37.04946 -17.54664 24.19562 1.000 25.23827 117 LYS A CA 1
ATOM 684 C C . LYS A 1 119 ? -36.72974 -18.60192 23.14657 1.000 26.27471 117 LYS A C 1
ATOM 685 O O . LYS A 1 119 ? -36.67954 -19.79267 23.47487 1.000 19.80001 117 LYS A O 1
ATOM 691 N N . ALA A 1 120 ? -36.53661 -18.19328 21.89104 1.000 21.35388 118 ALA A N 1
ATOM 692 C CA . ALA A 1 120 ? -36.10690 -19.09915 20.82160 1.000 23.98003 118 ALA A CA 1
ATOM 693 C C . ALA A 1 120 ? -37.09970 -20.24416 20.61309 1.000 21.17987 118 ALA A C 1
ATOM 694 O O . ALA A 1 120 ? -36.71087 -21.39875 20.39930 1.000 21.05601 118 ALA A O 1
ATOM 696 N N . GLU A 1 121 ? -38.39735 -19.91167 20.65756 1.000 25.04016 119 GLU A N 1
ATOM 697 C CA . GLU A 1 121 ? -39.46234 -20.91207 20.59443 1.000 27.05200 119 GLU A CA 1
ATOM 698 C C . GLU A 1 121 ? -39.43414 -21.72880 19.30833 1.000 23.81854 119 GLU A C 1
ATOM 699 O O . GLU A 1 121 ? -39.95300 -22.85019 19.28986 1.000 21.92704 119 GLU A O 1
ATOM 705 N N . ASN A 1 122 ? -38.85145 -21.19958 18.22985 1.000 23.71154 120 ASN A N 1
ATOM 706 C CA . ASN A 1 122 ? -38.80615 -21.91258 16.95803 1.000 25.87360 120 ASN A CA 1
ATOM 707 C C . ASN A 1 122 ? -37.40497 -22.38126 16.58194 1.000 26.50247 120 ASN A C 1
ATOM 708 O O . ASN A 1 122 ? -37.16967 -22.74294 15.42163 1.000 20.62034 120 ASN A O 1
ATOM 713 N N . PHE A 1 123 ? -36.47158 -22.38917 17.53137 1.000 20.91074 121 PHE A N 1
ATOM 714 C CA . PHE A 1 123 ? -35.15809 -22.95472 17.25400 1.000 20.54437 121 PHE A CA 1
ATOM 715 C C . PHE A 1 123 ? -35.26687 -24.46481 17.12085 1.000 26.01584 121 PHE A C 1
ATOM 716 O O . PHE A 1 123 ? -35.89362 -25.13339 17.95149 1.000 21.00662 121 PHE A O 1
ATOM 724 N N . ASN A 1 124 ? -34.65224 -25.00053 16.07087 1.000 16.79434 122 ASN A N 1
ATOM 725 C CA . ASN A 1 124 ? -34.53419 -26.44409 15.90075 1.000 19.89513 122 ASN A CA 1
ATOM 726 C C . ASN A 1 124 ? -33.21939 -26.71230 15.18099 1.000 19.37040 122 ASN A C 1
ATOM 727 O O . ASN A 1 124 ? -33.06864 -26.34500 14.01387 1.000 17.82772 122 ASN A O 1
ATOM 732 N N . ALA A 1 125 ? -32.28406 -27.35934 15.88237 1.000 19.03400 123 ALA A N 1
ATOM 733 C CA . ALA A 1 125 ? -30.93798 -27.58089 15.35349 1.000 18.80644 123 ALA A CA 1
ATOM 734 C C . ALA A 1 125 ? -30.94634 -28.41867 14.07531 1.000 15.98006 123 ALA A C 1
ATOM 735 O O . ALA A 1 125 ? -30.17910 -28.14426 13.14076 1.000 15.18919 123 ALA A O 1
ATOM 737 N N . ASP A 1 126 ? -31.79200 -29.45678 14.01082 1.000 17.63910 124 ASP A N 1
ATOM 738 C CA . ASP A 1 126 ? -31.87731 -30.24637 12.78152 1.000 14.61233 124 ASP A CA 1
ATOM 739 C C . ASP A 1 126 ? -32.39061 -29.40230 11.62056 1.000 15.10492 124 ASP A C 1
ATOM 740 O O . ASP A 1 126 ? -31.93130 -29.55081 10.47954 1.000 17.67054 124 ASP A O 1
ATOM 745 N N . GLU A 1 127 ? -33.35725 -28.52098 11.88623 1.000 17.98801 125 GLU A N 1
ATOM 746 C CA . GLU A 1 127 ? -33.85604 -27.64497 10.83113 1.000 17.16291 125 GLU A CA 1
ATOM 747 C C . GLU A 1 127 ? -32.75860 -26.71555 10.33505 1.000 15.40305 125 GLU A C 1
ATOM 748 O O . GLU A 1 127 ? -32.64470 -26.46897 9.13100 1.000 18.26664 125 GLU A O 1
ATOM 754 N N . TRP A 1 128 ? -31.95375 -26.17659 11.25463 1.000 14.88383 126 TRP A N 1
ATOM 755 C CA . TRP A 1 128 ? -30.84448 -25.32063 10.84653 1.000 14.49794 126 TRP A CA 1
ATOM 756 C C . TRP A 1 128 ? -29.87610 -26.08039 9.95123 1.000 16.31326 126 TRP A C 1
ATOM 757 O O . TRP A 1 128 ? -29.42973 -25.55685 8.92532 1.000 15.81141 126 TRP A O 1
ATOM 768 N N . LEU A 1 129 ? -29.54377 -27.32339 10.31980 1.000 15.47999 127 LEU A N 1
ATOM 769 C CA . LEU A 1 129 ? -28.55596 -28.07397 9.54593 1.000 12.77729 127 LEU A CA 1
ATOM 770 C C . LEU A 1 129 ? -29.09442 -28.46592 8.17653 1.000 16.21578 127 LEU A C 1
ATOM 771 O O . LEU A 1 129 ? -28.31800 -28.61413 7.22441 1.000 12.59913 127 LEU A O 1
ATOM 776 N N . ALA A 1 130 ? -30.41267 -28.64207 8.05248 1.000 14.03806 128 ALA A N 1
ATOM 777 C CA . ALA A 1 130 ? -30.97838 -28.93377 6.74071 1.000 17.80586 128 ALA A CA 1
ATOM 778 C C . ALA A 1 130 ? -30.81490 -27.74175 5.81215 1.000 15.32423 128 ALA A C 1
ATOM 779 O O . ALA A 1 130 ? -30.53333 -27.90693 4.61826 1.000 15.33634 128 ALA A O 1
ATOM 781 N N . VAL A 1 131 ? -30.95661 -26.53079 6.34776 1.000 13.91504 129 VAL A N 1
ATOM 782 C CA . VAL A 1 131 ? -30.73311 -25.34436 5.53361 1.000 14.01891 129 VAL A CA 1
ATOM 783 C C . VAL A 1 131 ? -29.25811 -25.22830 5.16787 1.000 13.28595 129 VAL A C 1
ATOM 784 O O . VAL A 1 131 ? -28.90693 -24.97243 4.01317 1.000 13.38758 129 VAL A O 1
ATOM 788 N N . VAL A 1 132 ? -28.37347 -25.40970 6.14576 1.000 13.64178 130 VAL A N 1
ATOM 789 C CA . VAL A 1 132 ? -26.94108 -25.35927 5.85547 1.000 13.62290 130 VAL A CA 1
ATOM 790 C C . VAL A 1 132 ? -26.57480 -26.40569 4.80908 1.000 10.04617 130 VAL A C 1
ATOM 791 O O . VAL A 1 132 ? -25.93143 -26.10169 3.79574 1.000 14.08339 130 VAL A O 1
ATOM 795 N N . LYS A 1 133 ? -27.00629 -27.65228 5.02203 1.000 13.18311 131 LYS A N 1
ATOM 796 C CA . LYS A 1 133 ? -26.67709 -28.72383 4.08506 1.000 9.86877 131 LYS A CA 1
ATOM 797 C C . LYS A 1 133 ? -27.21964 -28.42639 2.68570 1.000 10.25172 131 LYS A C 1
ATOM 798 O O . LYS A 1 133 ? -26.56993 -28.73764 1.67998 1.000 14.22656 131 LYS A O 1
ATOM 804 N N . SER A 1 134 ? -28.39375 -27.79016 2.60117 1.000 12.49409 132 SER A N 1
ATOM 805 C CA . SER A 1 134 ? -28.99917 -27.48712 1.30644 1.000 16.01769 132 SER A CA 1
ATOM 806 C C . SER A 1 134 ? -28.17109 -26.50055 0.49435 1.000 15.97851 132 SER A C 1
ATOM 807 O O . SER A 1 134 ? -28.36160 -26.40345 -0.72031 1.000 13.03790 132 SER A O 1
ATOM 810 N N . SER A 1 135 ? -27.28449 -25.74001 1.14120 1.000 14.15250 133 SER A N 1
ATOM 811 C CA . SER A 1 135 ? -26.43305 -24.78508 0.44140 1.000 13.53701 133 SER A CA 1
ATOM 812 C C . SER A 1 135 ? -25.23495 -25.43367 -0.24126 1.000 13.04539 133 SER A C 1
ATOM 813 O O . SER A 1 135 ? -24.55255 -24.76179 -1.01708 1.000 11.56278 133 SER A O 1
ATOM 816 N N . GLY A 1 136 ? -24.95233 -26.70028 0.03102 1.000 12.65230 134 GLY A N 1
ATOM 817 C CA . GLY A 1 136 ? -23.70352 -27.28292 -0.41165 1.000 12.03155 134 GLY A CA 1
ATOM 818 C C . GLY A 1 136 ? -22.51539 -26.97773 0.47649 1.000 12.57307 134 GLY A C 1
ATOM 819 O O . GLY A 1 136 ? -21.41752 -27.48095 0.20162 1.000 13.86139 134 GLY A O 1
ATOM 820 N N . ALA A 1 137 ? -22.69295 -26.17454 1.52693 1.000 12.48165 135 ALA A N 1
ATOM 821 C CA . ALA A 1 137 ? -21.60055 -25.91013 2.45866 1.000 11.10866 135 ALA A CA 1
ATOM 822 C C . ALA A 1 137 ? -21.18250 -27.18835 3.17887 1.000 13.74503 135 ALA A C 1
ATOM 823 O O . ALA A 1 137 ? -21.98520 -28.09501 3.40735 1.000 12.25236 135 ALA A O 1
ATOM 825 N N . GLN A 1 138 ? -19.91115 -27.23574 3.56842 1.000 11.18558 136 GLN A N 1
ATOM 826 C CA . GLN A 1 138 ? -19.31793 -28.42661 4.15331 1.000 9.77234 136 GLN A CA 1
ATOM 827 C C . GLN A 1 138 ? -19.03029 -28.27867 5.63799 1.000 11.44141 136 GLN A C 1
ATOM 828 O O . GLN A 1 138 ? -18.74468 -29.28175 6.29580 1.000 12.06465 136 GLN A O 1
ATOM 834 N N . TYR A 1 139 ? -19.11087 -27.06439 6.18492 1.000 10.16389 137 TYR A N 1
ATOM 835 C CA . TYR A 1 139 ? -18.95718 -26.86620 7.61727 1.000 9.84961 137 TYR A CA 1
ATOM 836 C C . TYR A 1 139 ? -19.88380 -25.74830 8.05892 1.000 11.08781 137 TYR A C 1
ATOM 837 O O . TYR A 1 139 ? -20.41731 -24.98859 7.24275 1.000 10.73325 137 TYR A O 1
ATOM 846 N N . ILE A 1 140 ? -20.09263 -25.67811 9.36335 1.000 12.75734 138 ILE A N 1
ATOM 847 C CA . ILE A 1 140 ? -21.00260 -24.70796 9.95608 1.000 9.08755 138 ILE A CA 1
ATOM 848 C C . ILE A 1 140 ? -20.26645 -24.01912 11.08735 1.000 10.17246 138 ILE A C 1
ATOM 849 O O . ILE A 1 140 ? -19.45111 -24.64300 11.78041 1.000 12.67976 138 ILE A O 1
ATOM 854 N N . VAL A 1 141 ? -20.50946 -22.72247 11.23987 1.000 9.31863 139 VAL A N 1
ATOM 855 C CA . VAL A 1 141 ? -19.85565 -21.94985 12.29174 1.000 9.37395 139 VAL A CA 1
ATOM 856 C C . VAL A 1 141 ? -20.90938 -21.12873 13.02977 1.000 11.62464 139 VAL A C 1
ATOM 857 O O . VAL A 1 141 ? -21.09187 -19.94167 12.72791 1.000 11.39262 139 VAL A O 1
ATOM 861 N N . PRO A 1 142 ? -21.63406 -21.70330 13.98626 1.000 12.31605 140 PRO A N 1
ATOM 862 C CA . PRO A 1 142 ? -22.47310 -20.87478 14.85370 1.000 10.22429 140 PRO A CA 1
ATOM 863 C C . PRO A 1 142 ? -21.59793 -20.02726 15.75943 1.000 12.83811 140 PRO A C 1
ATOM 864 O O . PRO A 1 142 ? -20.41499 -20.31563 15.97791 1.000 12.91728 140 PRO A O 1
ATOM 868 N N . VAL A 1 143 ? -22.18335 -18.93886 16.25212 1.000 12.80800 141 VAL A N 1
ATOM 869 C CA . VAL A 1 143 ? -21.49980 -18.08168 17.21355 1.000 13.10867 141 VAL A CA 1
ATOM 870 C C . VAL A 1 143 ? -21.66486 -18.71011 18.59341 1.000 13.83886 141 VAL A C 1
ATOM 871 O O . VAL A 1 143 ? -22.78267 -18.83992 19.09858 1.000 15.66483 141 VAL A O 1
ATOM 875 N N . ALA A 1 144 ? -20.55440 -19.15594 19.18423 1.000 12.95416 142 ALA A N 1
ATOM 876 C CA . ALA A 1 144 ? -20.62111 -19.68848 20.54290 1.000 10.68696 142 ALA A CA 1
ATOM 877 C C . ALA A 1 144 ? -20.72645 -18.56945 21.56476 1.000 11.43546 142 ALA A C 1
ATOM 878 O O . ALA A 1 144 ? -21.39867 -18.72425 22.59200 1.000 14.25601 142 ALA A O 1
ATOM 880 N N . GLU A 1 145 ? -20.07326 -17.44052 21.30831 1.000 13.47791 143 GLU A N 1
ATOM 881 C CA . GLU A 1 145 ? -20.20669 -16.28729 22.18425 1.000 13.09481 143 GLU A CA 1
ATOM 882 C C . GLU A 1 145 ? -19.72744 -15.06150 21.42573 1.000 12.27082 143 GLU A C 1
ATOM 883 O O . GLU A 1 145 ? -18.60822 -15.05782 20.90369 1.000 14.94353 143 GLU A O 1
ATOM 889 N N . HIS A 1 146 ? -20.56732 -14.02898 21.35969 1.000 11.65841 144 HIS A N 1
ATOM 890 C CA . HIS A 1 146 ? -20.18061 -12.80054 20.68079 1.000 12.05455 144 HIS A CA 1
ATOM 891 C C . HIS A 1 146 ? -19.50572 -11.86375 21.69259 1.000 14.45191 144 HIS A C 1
ATOM 892 O O . HIS A 1 146 ? -19.04890 -12.31557 22.74630 1.000 14.55351 144 HIS A O 1
ATOM 899 N N . HIS A 1 147 ? -19.41731 -10.55878 21.37970 1.000 12.23572 145 HIS A N 1
ATOM 900 C CA . HIS A 1 147 ? -18.79109 -9.58787 22.27849 1.000 12.89362 145 HIS A CA 1
ATOM 901 C C . HIS A 1 147 ? -19.62071 -9.30649 23.52316 1.000 11.85768 145 HIS A C 1
ATOM 902 O O . HIS A 1 147 ? -19.08811 -8.73801 24.48185 1.000 13.78813 145 HIS A O 1
ATOM 909 N N . ASP A 1 148 ? -20.91247 -9.65382 23.51923 1.000 13.38923 146 ASP A N 1
ATOM 910 C CA . ASP A 1 148 ? -21.86818 -9.13367 24.49216 1.000 17.44163 146 ASP A CA 1
ATOM 911 C C . ASP A 1 148 ? -21.88050 -9.89694 25.81770 1.000 18.32695 146 ASP A C 1
ATOM 912 O O . ASP A 1 148 ? -22.73780 -9.61212 26.66395 1.000 17.24529 146 ASP A O 1
ATOM 917 N N . GLY A 1 149 ? -20.96832 -10.84832 26.02782 1.000 16.08826 147 GLY A N 1
ATOM 918 C CA . GLY A 1 149 ? -20.88081 -11.54611 27.30001 1.000 15.68202 147 GLY A CA 1
ATOM 919 C C . GLY A 1 149 ? -21.75438 -12.77650 27.46432 1.000 17.60875 147 GLY A C 1
ATOM 920 O O . GLY A 1 149 ? -21.66907 -13.44168 28.51157 1.000 15.39753 147 GLY A O 1
ATOM 921 N N . PHE A 1 150 ? -22.57143 -13.12604 26.47481 1.000 17.23811 148 PHE A N 1
ATOM 922 C CA . PHE A 1 150 ? -23.58862 -14.15704 26.64654 1.000 17.70699 148 PHE A CA 1
ATOM 923 C C . PHE A 1 150 ? -23.18997 -15.44404 25.92500 1.000 17.34574 148 PHE A C 1
ATOM 924 O O . PHE A 1 150 ? -23.09858 -15.47344 24.69126 1.000 14.75570 148 PHE A O 1
ATOM 932 N N . ALA A 1 151 ? -22.96559 -16.50768 26.70003 1.000 14.85136 149 ALA A N 1
ATOM 933 C CA . ALA A 1 151 ? -22.53319 -17.79315 26.16297 1.000 13.04102 149 ALA A CA 1
ATOM 934 C C . ALA A 1 151 ? -23.71361 -18.56688 25.59042 1.000 19.07975 149 ALA A C 1
ATOM 935 O O . ALA A 1 151 ? -24.70363 -18.80990 26.28554 1.000 17.63809 149 ALA A O 1
ATOM 937 N N . MET A 1 152 ? -23.59782 -18.98199 24.32542 1.000 11.60729 150 MET A N 1
ATOM 938 C CA . MET A 1 152 ? -24.63793 -19.76083 23.66632 1.000 11.98346 150 MET A CA 1
ATOM 939 C C . MET A 1 152 ? -24.47365 -21.25961 23.88599 1.000 14.40471 150 MET A C 1
ATOM 940 O O . MET A 1 152 ? -24.96282 -22.05778 23.07634 1.000 15.87911 150 MET A O 1
ATOM 945 N N . TYR A 1 153 ? -23.81471 -21.66799 24.96889 1.000 15.79208 151 TYR A N 1
ATOM 946 C CA . TYR A 1 153 ? -23.47823 -23.06806 25.19902 1.000 15.80866 151 TYR A CA 1
ATOM 947 C C . TYR A 1 153 ? -23.47213 -23.32583 26.70290 1.000 13.30631 151 TYR A C 1
ATOM 948 O O . TYR A 1 153 ? -23.69091 -22.41553 27.50368 1.000 17.46898 151 TYR A O 1
ATOM 957 N N . SER A 1 154 ? -23.18656 -24.57207 27.08513 1.000 19.07931 152 SER A N 1
ATOM 958 C CA . SER A 1 154 ? -23.19665 -24.98348 28.49443 1.000 18.09483 152 SER A CA 1
ATOM 959 C C . SER A 1 154 ? -21.88792 -24.56550 29.15064 1.000 17.10586 152 SER A C 1
ATOM 960 O O . SER A 1 154 ? -20.91754 -25.32365 29.19428 1.000 20.28748 152 SER A O 1
ATOM 963 N N . SER A 1 155 ? -21.85439 -23.35155 29.69076 1.000 21.84944 153 SER A N 1
ATOM 964 C CA . SER A 1 155 ? -20.64343 -22.85223 30.33024 1.000 17.43225 153 SER A CA 1
ATOM 965 C C . SER A 1 155 ? -20.67156 -23.13249 31.82607 1.000 20.18288 153 SER A C 1
ATOM 966 O O . SER A 1 155 ? -21.71318 -23.00764 32.47779 1.000 18.67213 153 SER A O 1
ATOM 969 N N . THR A 1 156 ? -19.50917 -23.48702 32.36908 1.000 18.27508 154 THR A N 1
ATOM 970 C CA . THR A 1 156 ? -19.38526 -23.69774 33.80399 1.000 24.64997 154 THR A CA 1
ATOM 971 C C . THR A 1 156 ? -19.09810 -22.40028 34.55833 1.000 25.92187 154 THR A C 1
ATOM 972 O O . THR A 1 156 ? -19.71426 -22.14614 35.59761 1.000 33.19951 154 THR A O 1
ATOM 976 N N . PHE A 1 157 ? -18.19706 -21.55425 34.05303 1.000 20.77828 155 PHE A N 1
ATOM 977 C CA . PHE A 1 157 ? -17.84654 -20.33685 34.77583 1.000 22.32666 155 PHE A CA 1
ATOM 978 C C . PHE A 1 157 ? -18.77393 -19.16489 34.47093 1.000 24.20960 155 PHE A C 1
ATOM 979 O O . PHE A 1 157 ? -18.94947 -18.29161 35.32823 1.000 22.08572 155 PHE A O 1
ATOM 987 N N . ASN A 1 158 ? -19.36935 -19.11573 33.27801 1.000 19.38249 156 ASN A N 1
ATOM 988 C CA . ASN A 1 158 ? -20.16310 -17.96740 32.84052 1.000 20.46048 156 ASN A CA 1
ATOM 989 C C . ASN A 1 158 ? -21.63560 -18.28692 33.07414 1.000 22.70637 156 ASN A C 1
ATOM 990 O O . ASN A 1 158 ? -22.25109 -19.02428 32.30069 1.000 18.89284 156 ASN A O 1
ATOM 995 N N . LYS A 1 159 ? -22.20729 -17.71816 34.14110 1.000 20.41944 157 LYS A N 1
ATOM 996 C CA . LYS A 1 159 ? -23.61614 -17.95463 34.43223 1.000 19.25934 157 LYS A CA 1
ATOM 997 C C . LYS A 1 159 ? -24.53012 -17.19342 33.49046 1.000 18.30066 157 LYS A C 1
ATOM 998 O O . LYS A 1 159 ? -25.74552 -17.42203 33.50823 1.000 22.74830 157 LYS A O 1
ATOM 1004 N N . TRP A 1 160 ? -23.97810 -16.30314 32.66855 1.000 19.16699 158 TRP A N 1
ATOM 1005 C CA . TRP A 1 160 ? -24.73900 -15.68311 31.59243 1.000 19.15412 158 TRP A CA 1
ATOM 1006 C C . TRP A 1 160 ? -24.65259 -16.56778 30.34914 1.000 19.43025 158 TRP A C 1
ATOM 1007 O O . TRP A 1 160 ? -23.84570 -16.34962 29.44796 1.000 16.36113 158 TRP A O 1
ATOM 1018 N N . ASN A 1 161 ? -25.50457 -17.59830 30.31258 1.000 18.06493 159 ASN A N 1
ATOM 1019 C CA . ASN A 1 161 ? -25.42972 -18.59589 29.25039 1.000 17.86130 159 ASN A CA 1
ATOM 1020 C C . ASN A 1 161 ? -26.81810 -19.07106 28.83280 1.000 21.45901 159 ASN A C 1
ATOM 1021 O O . ASN A 1 161 ? -27.81287 -18.89233 29.54338 1.000 19.57493 159 ASN A O 1
ATOM 1026 N N . ALA A 1 162 ? -26.86669 -19.70461 27.65909 1.000 17.06411 160 ALA A N 1
ATOM 1027 C CA . ALA A 1 162 ? -28.14180 -20.05379 27.04564 1.000 18.25103 160 ALA A CA 1
ATOM 1028 C C . ALA A 1 162 ? -28.79132 -21.27689 27.67619 1.000 17.64862 160 ALA A C 1
ATOM 1029 O O . ALA A 1 162 ? -29.98862 -21.49618 27.46261 1.000 21.77528 160 ALA A O 1
ATOM 1031 N N . VAL A 1 163 ? -28.04084 -22.08029 28.43071 1.000 16.64047 161 VAL A N 1
ATOM 1032 C CA . VAL A 1 163 ? -28.65607 -23.21063 29.12004 1.000 23.10936 161 VAL A CA 1
ATOM 1033 C C . VAL A 1 163 ? -29.46613 -22.71359 30.31054 1.000 21.90586 161 VAL A C 1
ATOM 1034 O O . VAL A 1 163 ? -30.60333 -23.14240 30.52969 1.000 23.01707 161 VAL A O 1
ATOM 1038 N N . ASP A 1 164 ? -28.91832 -21.75732 31.05776 1.000 22.56728 162 ASP A N 1
ATOM 1039 C CA . ASP A 1 164 ? -29.55600 -21.27187 32.27256 1.000 27.24685 162 ASP A CA 1
ATOM 1040 C C . ASP A 1 164 ? -30.57979 -20.17497 32.01653 1.000 27.21427 162 ASP A C 1
ATOM 1041 O O . ASP A 1 164 ? -31.43283 -19.93251 32.87572 1.000 28.27538 162 ASP A O 1
ATOM 1046 N N . MET A 1 165 ? -30.52319 -19.51832 30.86012 1.000 23.27970 163 MET A N 1
ATOM 1047 C CA . MET A 1 165 ? -31.25630 -18.28731 30.60169 1.000 22.49066 163 MET A CA 1
ATOM 1048 C C . MET A 1 165 ? -31.74257 -18.26500 29.16432 1.000 22.54135 163 MET A C 1
ATOM 1049 O O . MET A 1 165 ? -31.22966 -18.97790 28.30462 1.000 25.98309 163 MET A O 1
ATOM 1054 N N . GLY A 1 166 ? -32.70796 -17.39810 28.89353 1.000 23.08498 164 GLY A N 1
ATOM 1055 C CA . GLY A 1 166 ? -33.12252 -17.17156 27.53194 1.000 21.93673 164 GLY A CA 1
ATOM 1056 C C . GLY A 1 166 ? -33.67191 -18.42889 26.88740 1.000 22.85686 164 GLY A C 1
ATOM 1057 O O . GLY A 1 166 ? -34.76252 -18.88838 27.22418 1.000 24.59906 164 GLY A O 1
ATOM 1058 N N . PRO A 1 167 ? -32.93649 -19.00195 25.92822 1.000 25.37017 165 PRO A N 1
ATOM 1059 C CA . PRO A 1 167 ? -33.43932 -20.20962 25.24772 1.000 27.19103 165 PRO A CA 1
ATOM 1060 C C . PRO A 1 167 ? -33.56218 -21.40974 26.16219 1.000 27.61117 165 PRO A C 1
ATOM 1061 O O . PRO A 1 167 ? -34.33013 -22.32847 25.85471 1.000 20.19086 165 PRO A O 1
ATOM 1065 N N . LYS A 1 168 ? -32.82189 -21.42706 27.26802 1.000 18.76474 166 LYS A N 1
ATOM 1066 C CA . LYS A 1 168 ? -32.78543 -22.55332 28.20116 1.000 20.96400 166 LYS A CA 1
ATOM 1067 C C . LYS A 1 168 ? -32.45146 -23.86898 27.49688 1.000 30.45204 166 LYS A C 1
ATOM 1068 O O . LYS A 1 168 ? -33.09412 -24.89835 27.72301 1.000 31.41368 166 LYS A O 1
ATOM 1074 N N . ARG A 1 169 ? -31.43802 -23.83460 26.62703 1.000 22.49320 167 ARG A N 1
ATOM 1075 C CA . ARG A 1 169 ? -30.92273 -25.04446 25.99581 1.000 25.73794 167 ARG A CA 1
ATOM 1076 C C . ARG A 1 169 ? -29.48174 -24.81704 25.56771 1.000 19.39264 167 ARG A C 1
ATOM 1077 O O . ARG A 1 169 ? -29.02310 -23.67788 25.43458 1.000 20.43523 167 ARG A O 1
ATOM 1085 N N . ASP A 1 170 ? -28.76680 -25.91989 25.35322 1.000 21.28483 168 ASP A N 1
ATOM 1086 C CA . ASP A 1 170 ? -27.39803 -25.84242 24.85025 1.000 20.77818 168 ASP A CA 1
ATOM 1087 C C . ASP A 1 170 ? -27.48088 -25.72240 23.33264 1.000 15.62290 168 ASP A C 1
ATOM 1088 O O . ASP A 1 170 ? -27.50839 -26.71598 22.60743 1.000 15.77302 168 ASP A O 1
ATOM 1093 N N . ILE A 1 171 ? -27.51653 -24.47504 22.85417 1.000 18.20603 169 ILE A N 1
ATOM 1094 C CA . ILE A 1 171 ? -27.62145 -24.21752 21.41847 1.000 15.54314 169 ILE A CA 1
ATOM 1095 C C . ILE A 1 171 ? -26.45571 -24.85678 20.67968 1.000 16.58076 169 ILE A C 1
ATOM 1096 O O . ILE A 1 171 ? -26.63732 -25.55873 19.67490 1.000 14.42274 169 ILE A O 1
ATOM 1101 N N . ILE A 1 172 ? -25.23912 -24.62567 21.17457 1.000 13.23012 170 ILE A N 1
ATOM 1102 C CA . ILE A 1 172 ? -24.05031 -25.16419 20.52850 1.000 20.20805 170 ILE A CA 1
ATOM 1103 C C . ILE A 1 172 ? -24.05400 -26.68902 20.58347 1.000 19.34715 170 ILE A C 1
ATOM 1104 O O . ILE A 1 172 ? -23.73504 -27.36373 19.59270 1.000 14.81527 170 ILE A O 1
ATOM 1109 N N . GLY A 1 173 ? -24.43603 -27.25810 21.72796 1.000 14.53469 171 GLY A N 1
ATOM 1110 C CA . GLY A 1 173 ? -24.49508 -28.71059 21.83287 1.000 15.58570 171 GLY A CA 1
ATOM 1111 C C . GLY A 1 173 ? -25.52174 -29.33280 20.90213 1.000 13.85912 171 GLY A C 1
ATOM 1112 O O . GLY A 1 173 ? -25.26452 -30.36811 20.28192 1.000 16.82878 171 GLY A O 1
ATOM 1113 N N . GLU A 1 174 ? -26.70067 -28.71430 20.78986 1.000 17.18405 172 GLU A N 1
ATOM 1114 C CA . GLU A 1 174 ? -27.71197 -29.24878 19.88186 1.000 17.81145 172 GLU A CA 1
ATOM 1115 C C . GLU A 1 174 ? -27.26250 -29.12130 18.42876 1.000 18.72577 172 GLU A C 1
ATOM 1116 O O . GLU A 1 174 ? -27.50210 -30.02134 17.61777 1.000 14.49617 172 GLU A O 1
ATOM 1122 N N . LEU A 1 175 ? -26.58106 -28.02444 18.09332 1.000 14.43361 173 LEU A N 1
ATOM 1123 C CA . LEU A 1 175 ? -26.04618 -27.86209 16.74493 1.000 15.25252 173 LEU A CA 1
ATOM 1124 C C . LEU A 1 175 ? -24.91472 -28.84991 16.46497 1.000 16.09310 173 LEU A C 1
ATOM 1125 O O . LEU A 1 175 ? -24.79904 -29.36042 15.34178 1.000 13.92962 173 LEU A O 1
ATOM 1130 N N . LYS A 1 176 ? -24.08610 -29.15777 17.46967 1.000 12.93301 174 LYS A N 1
ATOM 1131 C CA . LYS A 1 176 ? -23.04084 -30.15962 17.26353 1.000 15.13946 174 LYS A CA 1
ATOM 1132 C C . LYS A 1 176 ? -23.65135 -31.51371 16.91840 1.000 18.57913 174 LYS A C 1
ATOM 1133 O O . LYS A 1 176 ? -23.22125 -32.17544 15.97118 1.000 18.69748 174 LYS A O 1
ATOM 1139 N N . GLU A 1 177 ? -24.66246 -31.94060 17.67839 1.000 22.13297 175 GLU A N 1
ATOM 1140 C CA . GLU A 1 177 ? -25.29830 -33.22839 17.40583 1.000 18.17457 175 GLU A CA 1
ATOM 1141 C C . GLU A 1 177 ? -25.96934 -33.23530 16.03221 1.000 13.23054 175 GLU A C 1
ATOM 1142 O O . GLU A 1 177 ? -25.86587 -34.21264 15.28268 1.000 17.90163 175 GLU A O 1
ATOM 1148 N N . ALA A 1 178 ? -26.67265 -32.15809 15.69742 1.000 16.04913 176 ALA A N 1
ATOM 1149 C CA . ALA A 1 178 ? -27.30562 -32.04783 14.38813 1.000 13.40863 176 ALA A CA 1
ATOM 1150 C C . ALA A 1 178 ? -26.27435 -32.08682 13.26567 1.000 18.67078 176 ALA A C 1
ATOM 1151 O O . ALA A 1 178 ? -26.52958 -32.65199 12.19602 1.000 16.91939 176 ALA A O 1
ATOM 1153 N N . THR A 1 179 ? -25.10951 -31.47056 13.48035 1.000 13.80791 177 THR A N 1
ATOM 1154 C CA . THR A 1 179 ? -24.10653 -31.42040 12.42089 1.000 10.52149 177 THR A CA 1
ATOM 1155 C C . THR A 1 179 ? -23.50401 -32.80281 12.18360 1.000 16.13128 177 THR A C 1
ATOM 1156 O O . THR A 1 179 ? -23.28961 -33.20049 11.03768 1.000 14.21533 177 THR A O 1
ATOM 1160 N N . LYS A 1 180 ? -23.25569 -33.55538 13.26126 1.000 18.76656 178 LYS A N 1
ATOM 1161 C CA . LYS A 1 180 ? -22.83979 -34.95094 13.14007 1.000 22.25694 178 LYS A CA 1
ATOM 1162 C C . LYS A 1 180 ? -23.83889 -35.75252 12.31327 1.000 16.99644 178 LYS A C 1
ATOM 1163 O O . LYS A 1 180 ? -23.45363 -36.46855 11.38229 1.000 18.67752 178 LYS A O 1
ATOM 1169 N N . LYS A 1 181 ? -25.13266 -35.64096 12.63432 1.000 18.32272 179 LYS A N 1
ATOM 1170 C CA . LYS A 1 181 ? -26.14093 -36.41307 11.90518 1.000 19.84787 179 LYS A CA 1
ATOM 1171 C C . LYS A 1 181 ? -26.24920 -35.99064 10.44580 1.000 25.06441 179 LYS A C 1
ATOM 1172 O O . LYS A 1 181 ? -26.57273 -36.81980 9.58429 1.000 19.02566 179 LYS A O 1
ATOM 1178 N N . ALA A 1 182 ? -25.99954 -34.71261 10.14812 1.000 15.06085 180 ALA A N 1
ATOM 1179 C CA . ALA A 1 182 ? -26.04121 -34.20692 8.77818 1.000 12.70402 180 ALA A CA 1
ATOM 1180 C C . ALA A 1 182 ? -24.80027 -34.56118 7.96887 1.000 16.54896 180 ALA A C 1
ATOM 1181 O O . ALA A 1 182 ? -24.80575 -34.37562 6.74507 1.000 19.79716 180 ALA A O 1
ATOM 1183 N N . GLY A 1 183 ? -23.74361 -35.04864 8.61600 1.000 18.10492 181 GLY A N 1
ATOM 1184 C CA . GLY A 1 183 ? -22.52488 -35.40342 7.92032 1.000 18.33114 181 GLY A CA 1
ATOM 1185 C C . GLY A 1 183 ? -21.63508 -34.24048 7.54864 1.000 20.35992 181 GLY A C 1
ATOM 1186 O O . GLY A 1 183 ? -20.81450 -34.37322 6.63876 1.000 18.04510 181 GLY A O 1
ATOM 1187 N N . LEU A 1 184 ? -21.76261 -33.10578 8.22577 1.000 14.67903 182 LEU A N 1
ATOM 1188 C CA . LEU A 1 184 ? -20.90776 -31.95075 7.99635 1.000 16.19796 182 LEU A CA 1
ATOM 1189 C C . LEU A 1 184 ? -19.91106 -31.81803 9.14193 1.000 16.75202 182 LEU A C 1
ATOM 1190 O O . LEU A 1 184 ? -19.94381 -32.57413 10.12112 1.000 14.51194 182 LEU A O 1
ATOM 1195 N N . ARG A 1 185 ? -18.99962 -30.85913 9.00569 1.000 13.18508 183 ARG A N 1
ATOM 1196 C CA . ARG A 1 185 ? -18.00294 -30.59206 10.03179 1.000 13.37468 183 ARG A CA 1
ATOM 1197 C C . ARG A 1 185 ? -18.45137 -29.40919 10.87301 1.000 12.99989 183 ARG A C 1
ATOM 1198 O O . ARG A 1 185 ? -19.02104 -28.44643 10.35084 1.000 11.60481 183 ARG A O 1
ATOM 1206 N N . PHE A 1 186 ? -18.17656 -29.48335 12.17399 1.000 11.53568 184 PHE A N 1
ATOM 1207 C CA . PHE A 1 186 ? -18.67016 -28.51800 13.15005 1.000 12.34584 184 PHE A CA 1
ATOM 1208 C C . PHE A 1 186 ? -17.55134 -27.57380 13.57295 1.000 12.83233 184 PHE A C 1
ATOM 1209 O O . PHE A 1 186 ? -16.51007 -28.02139 14.06375 1.000 13.41681 184 PHE A O 1
ATOM 1217 N N . GLY A 1 187 ? -17.77866 -26.26982 13.40238 1.000 13.18892 185 GLY A N 1
ATOM 1218 C CA . GLY A 1 187 ? -16.91623 -25.25391 13.97083 1.000 11.32497 185 GLY A CA 1
ATOM 1219 C C . GLY A 1 187 ? -17.74445 -24.26778 14.77796 1.000 14.04453 185 GLY A C 1
ATOM 1220 O O . GLY A 1 187 ? -18.95996 -24.41806 14.90848 1.000 10.83825 185 GLY A O 1
ATOM 1221 N N . LEU A 1 188 ? -17.06505 -23.25696 15.31390 1.000 8.40109 186 LEU A N 1
ATOM 1222 C CA . LEU A 1 188 ? -17.78507 -22.23464 16.06950 1.000 11.20679 186 LEU A CA 1
ATOM 1223 C C . LEU A 1 188 ? -16.90992 -20.98884 16.16452 1.000 10.02639 186 LEU A C 1
ATOM 1224 O O . LEU A 1 188 ? -15.70350 -21.04114 15.91983 1.000 10.86193 186 LEU A O 1
ATOM 1229 N N . SER A 1 189 ? -17.52330 -19.86722 16.54000 1.000 9.27091 187 SER A N 1
ATOM 1230 C CA . SER A 1 189 ? -16.78158 -18.61930 16.66953 1.000 10.23821 187 SER A CA 1
ATOM 1231 C C . SER A 1 189 ? -16.81039 -18.11029 18.10822 1.000 12.38828 187 SER A C 1
ATOM 1232 O O . SER A 1 189 ? -17.78317 -18.30741 18.84895 1.000 12.82469 187 SER A O 1
ATOM 1235 N N . SER A 1 190 ? -15.70983 -17.47761 18.50643 1.000 12.28325 188 SER A N 1
ATOM 1236 C CA . SER A 1 190 ? -15.58763 -16.83559 19.80799 1.000 11.82595 188 SER A CA 1
ATOM 1237 C C . SER A 1 190 ? -15.25924 -15.37282 19.58001 1.000 13.58424 188 SER A C 1
ATOM 1238 O O . SER A 1 190 ? -14.25589 -15.05883 18.92950 1.000 13.99719 188 SER A O 1
ATOM 1241 N N . HIS A 1 191 ? -16.09678 -14.48695 20.11450 1.000 10.74873 189 HIS A N 1
ATOM 1242 C CA . HIS A 1 191 ? -15.81754 -13.05819 20.11427 1.000 10.44723 189 HIS A CA 1
ATOM 1243 C C . HIS A 1 191 ? -15.73717 -12.51978 21.54197 1.000 13.36338 189 HIS A C 1
ATOM 1244 O O . HIS A 1 191 ? -15.96861 -11.32476 21.76262 1.000 12.62009 189 HIS A O 1
ATOM 1251 N N . ARG A 1 192 ? -15.40375 -13.37474 22.51896 1.000 10.62686 190 ARG A N 1
ATOM 1252 C CA . ARG A 1 192 ? -15.42754 -12.96045 23.92355 1.000 13.26785 190 ARG A CA 1
ATOM 1253 C C . ARG A 1 192 ? -14.28375 -12.02394 24.28852 1.000 12.63518 190 ARG A C 1
ATOM 1254 O O . ARG A 1 192 ? -14.40929 -11.26556 25.25468 1.000 13.65668 190 ARG A O 1
ATOM 1262 N N . CYS A 1 193 ? -13.16784 -12.05939 23.55220 1.000 12.21467 191 CYS A N 1
ATOM 1263 C CA . CYS A 1 193 ? -12.02631 -11.23370 23.91990 1.000 14.19213 191 CYS A CA 1
ATOM 1264 C C . CYS A 1 193 ? -12.42737 -9.76672 24.03453 1.000 12.93239 191 CYS A C 1
ATOM 1265 O O . CYS A 1 193 ? -11.96549 -9.05528 24.93540 1.000 12.00209 191 CYS A O 1
ATOM 1268 N N . GLU A 1 194 ? -13.30278 -9.30508 23.13500 1.000 13.37118 192 GLU A N 1
ATOM 1269 C CA . GLU A 1 194 ? -13.69820 -7.89753 23.09320 1.000 12.75807 192 GLU A CA 1
ATOM 1270 C C . GLU A 1 194 ? -14.65310 -7.52254 24.22087 1.000 16.06660 192 GLU A C 1
ATOM 1271 O O . GLU A 1 194 ? -14.83414 -6.32745 24.50170 1.000 15.26386 192 GLU A O 1
ATOM 1277 N N . ASN A 1 195 ? -15.26794 -8.51103 24.86993 1.000 12.49801 193 ASN A N 1
ATOM 1278 C CA . ASN A 1 195 ? -16.09516 -8.24796 26.04135 1.000 15.30711 193 ASN A CA 1
ATOM 1279 C C . ASN A 1 195 ? -15.32606 -7.52065 27.14345 1.000 17.43019 193 ASN A C 1
ATOM 1280 O O . ASN A 1 195 ? -15.95406 -6.91055 28.01608 1.000 13.61534 193 ASN A O 1
ATOM 1285 N N . ALA A 1 196 ? -13.98428 -7.55804 27.12406 1.000 13.06483 194 ALA A N 1
ATOM 1286 C CA . ALA A 1 196 ? -13.21892 -6.88409 28.16994 1.000 16.31888 194 ALA A CA 1
ATOM 1287 C C . ALA A 1 196 ? -13.49162 -5.38594 28.17335 1.000 16.57991 194 ALA A C 1
ATOM 1288 O O . ALA A 1 196 ? -13.42210 -4.74496 29.22931 1.000 14.74606 194 ALA A O 1
ATOM 1290 N N . TRP A 1 197 ? -13.83246 -4.82073 27.00879 1.000 16.14699 195 TRP A N 1
ATOM 1291 C CA . TRP A 1 197 ? -14.03906 -3.38510 26.85743 1.000 14.18978 195 TRP A CA 1
ATOM 1292 C C . TRP A 1 197 ? -15.36125 -3.01973 26.18979 1.000 15.31609 195 TRP A C 1
ATOM 1293 O O . TRP A 1 197 ? -15.67187 -1.82309 26.08584 1.000 16.01320 195 TRP A O 1
ATOM 1304 N N . PHE A 1 198 ? -16.14873 -3.99990 25.73528 1.000 15.05417 196 PHE A N 1
ATOM 1305 C CA . PHE A 1 198 ? -17.29612 -3.68815 24.88312 1.000 12.27859 196 PHE A CA 1
ATOM 1306 C C . PHE A 1 198 ? -18.28786 -2.75923 25.57600 1.000 20.73363 196 PHE A C 1
ATOM 1307 O O . PHE A 1 198 ? -18.91255 -1.91672 24.91763 1.000 15.37911 196 PHE A O 1
ATOM 1315 N N . TYR A 1 199 ? -18.43476 -2.87444 26.89512 1.000 14.36986 197 TYR A N 1
ATOM 1316 C CA . TYR A 1 199 ? -19.41718 -2.08726 27.62995 1.000 17.10409 197 TYR A CA 1
ATOM 1317 C C . TYR A 1 199 ? -18.82809 -0.82189 28.26511 1.000 15.99555 197 TYR A C 1
ATOM 1318 O O . TYR A 1 199 ? -19.44348 -0.25658 29.17582 1.000 20.46342 197 TYR A O 1
ATOM 1327 N N . GLU A 1 200 ? -17.68000 -0.33539 27.77086 1.000 13.05031 198 GLU A N 1
ATOM 1328 C CA . GLU A 1 200 ? -16.99952 0.78832 28.42150 1.000 15.03662 198 GLU A CA 1
ATOM 1329 C C . GLU A 1 200 ? -17.87564 2.03676 28.52706 1.000 18.41450 198 GLU A C 1
ATOM 1330 O O . GLU A 1 200 ? -17.77864 2.77457 29.51463 1.000 19.94569 198 GLU A O 1
ATOM 1336 N N . TYR A 1 201 ? -18.73333 2.29537 27.53924 1.000 16.57531 199 TYR A N 1
ATOM 1337 C CA . TYR A 1 201 ? -19.50636 3.53113 27.57690 1.000 18.83870 199 TYR A CA 1
ATOM 1338 C C . TYR A 1 201 ? -20.55688 3.51957 28.68323 1.000 20.82217 199 TYR A C 1
ATOM 1339 O O . TYR A 1 201 ? -20.99493 4.59294 29.10999 1.000 19.33422 199 TYR A O 1
ATOM 1348 N N . GLY A 1 202 ? -20.92958 2.33994 29.19080 1.000 18.72342 200 GLY A N 1
ATOM 1349 C CA . GLY A 1 202 ? -21.88178 2.27137 30.28776 1.000 17.21180 200 GLY A CA 1
ATOM 1350 C C . GLY A 1 202 ? -21.38308 2.88292 31.58377 1.000 19.94344 200 GLY A C 1
ATOM 1351 O O . GLY A 1 202 ? -22.19522 3.19116 32.46176 1.000 18.55784 200 GLY A O 1
ATOM 1352 N N . MET A 1 203 ? -20.06728 3.05046 31.72981 1.000 19.30418 201 MET A N 1
ATOM 1353 C CA . MET A 1 203 ? -19.49668 3.70278 32.90341 1.000 19.10180 201 MET A CA 1
ATOM 1354 C C . MET A 1 203 ? -19.49668 5.22638 32.80384 1.000 25.93712 201 MET A C 1
ATOM 1355 O O . MET A 1 203 ? -19.14450 5.89304 33.78276 1.000 26.01035 201 MET A O 1
ATOM 1360 N N . GLU A 1 204 ? -19.87093 5.79061 31.65881 1.000 19.84730 202 GLU A N 1
ATOM 1361 C CA . GLU A 1 204 ? -19.77299 7.22341 31.42224 1.000 20.26959 202 GLU A CA 1
ATOM 1362 C C . GLU A 1 204 ? -21.10541 7.94535 31.53440 1.000 25.27196 202 GLU A C 1
ATOM 1363 O O . GLU A 1 204 ? -21.13270 9.17842 31.45446 1.000 24.11946 202 GLU A O 1
ATOM 1369 N N . THR A 1 205 ? -22.19756 7.20934 31.69226 1.000 24.89693 203 THR A N 1
ATOM 1370 C CA . THR A 1 205 ? -23.54195 7.75085 31.78398 1.000 23.62883 203 THR A CA 1
ATOM 1371 C C . THR A 1 205 ? -24.32225 6.80367 32.68279 1.000 25.42165 203 THR A C 1
ATOM 1372 O O . THR A 1 205 ? -23.98666 5.61416 32.75187 1.000 25.92859 203 THR A O 1
ATOM 1376 N N . PRO A 1 206 ? -25.30563 7.30196 33.43549 1.000 25.68066 204 PRO A N 1
ATOM 1377 C CA . PRO A 1 206 ? -26.05032 6.42311 34.34864 1.000 25.88790 204 PRO A CA 1
ATOM 1378 C C . PRO A 1 206 ? -26.64186 5.22114 33.62722 1.000 20.89249 204 PRO A C 1
ATOM 1379 O O . PRO A 1 206 ? -27.34359 5.35443 32.62114 1.000 18.03982 204 PRO A O 1
ATOM 1383 N N . SER A 1 207 ? -26.34970 4.03307 34.14803 1.000 20.10623 205 SER A N 1
ATOM 1384 C CA . SER A 1 207 ? -26.77481 2.80482 33.49320 1.000 18.65837 205 SER A CA 1
ATOM 1385 C C . SER A 1 207 ? -26.45932 1.63849 34.41481 1.000 19.20960 205 SER A C 1
ATOM 1386 O O . SER A 1 207 ? -25.68624 1.76195 35.36830 1.000 22.03254 205 SER A O 1
ATOM 1389 N N . ASP A 1 208 ? -27.03826 0.48513 34.08495 1.000 18.10863 206 ASP A N 1
ATOM 1390 C CA . ASP A 1 208 ? -26.79724 -0.70744 34.88146 1.000 20.86280 206 ASP A CA 1
ATOM 1391 C C . ASP A 1 208 ? -25.37117 -1.24169 34.73496 1.000 20.31623 206 ASP A C 1
ATOM 1392 O O . ASP A 1 208 ? -24.94179 -2.04037 35.57183 1.000 22.53780 206 ASP A O 1
ATOM 1397 N N . VAL A 1 209 ? -24.61745 -0.80212 33.72100 1.000 21.30118 207 VAL A N 1
ATOM 1398 C CA . VAL A 1 209 ? -23.21731 -1.21962 33.60812 1.000 19.26035 207 VAL A CA 1
ATOM 1399 C C . VAL A 1 209 ? -22.41311 -0.74862 34.82033 1.000 18.50538 207 VAL A C 1
ATOM 1400 O O . VAL A 1 209 ? -21.44565 -1.40230 35.22474 1.000 17.55557 207 VAL A O 1
ATOM 1404 N N . GLN A 1 210 ? -22.81515 0.36484 35.43991 1.000 17.69462 208 GLN A N 1
ATOM 1405 C CA . GLN A 1 210 ? -22.08760 0.87235 36.60367 1.000 19.69915 208 GLN A CA 1
ATOM 1406 C C . GLN A 1 210 ? -22.29644 0.02225 37.84580 1.000 21.51248 208 GLN A C 1
ATOM 1407 O O . GLN A 1 210 ? -21.57742 0.20997 38.82993 1.000 24.03572 208 GLN A O 1
ATOM 1413 N N . ASP A 1 211 ? -23.25767 -0.89620 37.83158 1.000 23.55812 209 ASP A N 1
ATOM 1414 C CA . ASP A 1 211 ? -23.34423 -1.92364 38.86375 1.000 21.17403 209 ASP A CA 1
ATOM 1415 C C . ASP A 1 211 ? -22.33576 -2.99778 38.49930 1.000 25.43377 209 ASP A C 1
ATOM 1416 O O . ASP A 1 211 ? -22.63196 -3.90473 37.71703 1.000 28.57291 209 ASP A O 1
ATOM 1421 N N . THR A 1 212 ? -21.13813 -2.90782 39.07433 1.000 27.86666 210 THR A N 1
ATOM 1422 C CA . THR A 1 212 ? -20.06889 -3.82184 38.68895 1.000 25.48014 210 THR A CA 1
ATOM 1423 C C . THR A 1 212 ? -20.26085 -5.24364 39.21518 1.000 22.77445 210 THR A C 1
ATOM 1424 O O . THR A 1 212 ? -19.36963 -6.07137 39.01122 1.000 26.61323 210 THR A O 1
ATOM 1428 N N . THR A 1 213 ? -21.37978 -5.55947 39.87111 1.000 21.41231 211 THR A N 1
ATOM 1429 C CA . THR A 1 213 ? -21.68222 -6.94246 40.22631 1.000 23.43090 211 THR A CA 1
ATOM 1430 C C . THR A 1 213 ? -22.32920 -7.71645 39.07831 1.000 28.79695 211 THR A C 1
ATOM 1431 O O . THR A 1 213 ? -22.42563 -8.94773 39.15474 1.000 24.47494 211 THR A O 1
ATOM 1435 N N . ILE A 1 214 ? -22.77141 -7.03419 38.02441 1.000 25.52243 212 ILE A N 1
ATOM 1436 C CA . ILE A 1 214 ? -23.32431 -7.70246 36.84754 1.000 21.80421 212 ILE A CA 1
ATOM 1437 C C . ILE A 1 214 ? -22.15615 -8.10258 35.95375 1.000 21.42775 212 ILE A C 1
ATOM 1438 O O . ILE A 1 214 ? -21.53010 -7.25137 35.31467 1.000 22.67673 212 ILE A O 1
ATOM 1443 N N . THR A 1 215 ? -21.85789 -9.40056 35.90889 1.000 23.35847 213 THR A N 1
ATOM 1444 C CA . THR A 1 215 ? -20.65976 -9.88251 35.22884 1.000 23.49478 213 THR A CA 1
ATOM 1445 C C . THR A 1 215 ? -20.82621 -9.99047 33.71402 1.000 17.02741 213 THR A C 1
ATOM 1446 O O . THR A 1 215 ? -19.81953 -10.11175 33.00614 1.000 17.42891 213 THR A O 1
ATOM 1450 N N . LEU A 1 216 ? -22.06029 -9.95897 33.21004 1.000 18.18720 214 LEU A N 1
ATOM 1451 C CA . LEU A 1 216 ? -22.28650 -9.97087 31.76753 1.000 17.70684 214 LEU A CA 1
ATOM 1452 C C . LEU A 1 216 ? -21.50511 -8.87131 31.06848 1.000 16.54045 214 LEU A C 1
ATOM 1453 O O . LEU A 1 216 ? -21.05809 -9.05213 29.92968 1.000 17.21568 214 LEU A O 1
ATOM 1458 N N . TYR A 1 217 ? -21.30200 -7.74348 31.74569 1.000 17.61636 215 TYR A N 1
ATOM 1459 C CA . TYR A 1 217 ? -20.75311 -6.54200 31.14034 1.000 16.33372 215 TYR A CA 1
ATOM 1460 C C . TYR A 1 217 ? -19.22314 -6.50516 31.16519 1.000 17.02376 215 TYR A C 1
ATOM 1461 O O . TYR A 1 217 ? -18.62770 -5.50045 30.76023 1.000 15.44441 215 TYR A O 1
ATOM 1470 N N . GLY A 1 218 ? -18.57829 -7.59018 31.58781 1.000 17.09822 216 GLY A N 1
ATOM 1471 C CA . GLY A 1 218 ? -17.14580 -7.71003 31.38976 1.000 13.63946 216 GLY A CA 1
ATOM 1472 C C . GLY A 1 218 ? -16.33453 -6.74318 32.24031 1.000 19.70162 216 GLY A C 1
ATOM 1473 O O . GLY A 1 218 ? -16.79532 -6.21147 33.24800 1.000 21.21741 216 GLY A O 1
ATOM 1474 N N . GLU A 1 219 ? -15.10350 -6.50415 31.79548 1.000 15.25872 217 GLU A N 1
ATOM 1475 C CA . GLU A 1 219 ? -14.15571 -5.71377 32.57738 1.000 17.52929 217 GLU A CA 1
ATOM 1476 C C . GLU A 1 219 ? -14.33941 -4.20513 32.43051 1.000 20.06137 217 GLU A C 1
ATOM 1477 O O . GLU A 1 219 ? -13.73115 -3.44926 33.19568 1.000 21.23419 217 GLU A O 1
ATOM 1483 N N . ARG A 1 220 ? -15.14608 -3.75067 31.47260 1.000 17.41498 218 ARG A N 1
ATOM 1484 C CA . ARG A 1 220 ? -15.45316 -2.32821 31.30007 1.000 21.74853 218 ARG A CA 1
ATOM 1485 C C . ARG A 1 220 ? -14.19856 -1.48521 31.08307 1.000 18.15591 218 ARG A C 1
ATOM 1486 O O . ARG A 1 220 ? -14.12636 -0.33693 31.53010 1.000 18.17483 218 ARG A O 1
ATOM 1494 N N . LEU A 1 221 ? -13.19726 -2.05051 30.41205 1.000 15.68730 219 LEU A N 1
ATOM 1495 C CA . LEU A 1 221 ? -11.97872 -1.33320 30.06862 1.000 19.66991 219 LEU A CA 1
ATOM 1496 C C . LEU A 1 221 ? -12.19164 -0.45653 28.83234 1.000 14.73746 219 LEU A C 1
ATOM 1497 O O . LEU A 1 221 ? -13.21054 -0.54097 28.14732 1.000 21.02713 219 LEU A O 1
ATOM 1502 N N . HIS A 1 222 ? -11.20810 0.38838 28.53789 1.000 19.55012 220 HIS A N 1
ATOM 1503 C CA . HIS A 1 222 ? -11.24893 1.15314 27.29944 1.000 19.14519 220 HIS A CA 1
ATOM 1504 C C . HIS A 1 222 ? -10.84556 0.26703 26.12298 1.000 19.70782 220 HIS A C 1
ATOM 1505 O O . HIS A 1 222 ? -10.02813 -0.64669 26.26230 1.000 17.12749 220 HIS A O 1
ATOM 1512 N N . GLU A 1 223 ? -11.42788 0.54209 24.96013 1.000 18.20739 221 GLU A N 1
ATOM 1513 C CA . GLU A 1 223 ? -11.04963 -0.19865 23.76415 1.000 15.69728 221 GLU A CA 1
ATOM 1514 C C . GLU A 1 223 ? -9.55710 -0.02312 23.50170 1.000 18.36307 221 GLU A C 1
ATOM 1515 O O . GLU A 1 223 ? -9.02250 1.07332 23.70082 1.000 16.01511 221 GLU A O 1
ATOM 1521 N N . PRO A 1 224 ? -8.84971 -1.07901 23.08515 1.000 17.64181 222 PRO A N 1
ATOM 1522 C CA . PRO A 1 224 ? -7.43726 -0.90940 22.71910 1.000 18.84627 222 PRO A CA 1
ATOM 1523 C C . PRO A 1 224 ? -7.29506 0.07914 21.57140 1.000 25.78635 222 PRO A C 1
ATOM 1524 O O . PRO A 1 224 ? -8.17982 0.21687 20.72345 1.000 25.49048 222 PRO A O 1
ATOM 1528 N N . GLU A 1 225 ? -6.17226 0.78995 21.55784 1.000 20.93631 223 GLU A N 1
ATOM 1529 C CA . GLU A 1 225 ? -5.92626 1.70187 20.45632 1.000 24.62383 223 GLU A CA 1
ATOM 1530 C C . GLU A 1 225 ? -5.42831 0.91929 19.24435 1.000 27.64610 223 GLU A C 1
ATOM 1531 O O . GLU A 1 225 ? -5.34815 -0.31535 19.25046 1.000 24.63086 223 GLU A O 1
ATOM 1537 N N . GLY A 1 226 ? -5.10379 1.64915 18.18304 1.000 34.11547 224 GLY A N 1
ATOM 1538 C CA . GLY A 1 226 ? -4.67619 1.04485 16.93766 1.000 27.85647 224 GLY A CA 1
ATOM 1539 C C . GLY A 1 226 ? -5.82582 0.91230 15.96294 1.000 37.58076 224 GLY A C 1
ATOM 1540 O O . GLY A 1 226 ? -6.90640 0.44525 16.33595 1.000 37.93023 224 GLY A O 1
ATOM 1541 N N . GLN A 1 227 ? -5.61269 1.31873 14.71578 1.000 31.35146 225 GLN A N 1
ATOM 1542 C CA . GLN A 1 227 ? -6.64063 1.24350 13.68822 1.000 40.56766 225 GLN A CA 1
ATOM 1543 C C . GLN A 1 227 ? -6.44357 -0.00412 12.83458 1.000 37.44879 225 GLN A C 1
ATOM 1544 O O . GLN A 1 227 ? -5.31498 -0.35231 12.47314 1.000 30.97017 225 GLN A O 1
ATOM 1550 N N . GLY A 1 228 ? -7.55007 -0.68304 12.52779 1.000 35.09021 226 GLY A N 1
ATOM 1551 C CA . GLY A 1 228 ? -7.48850 -1.84831 11.66544 1.000 34.78595 226 GLY A CA 1
ATOM 1552 C C . GLY A 1 228 ? -6.79117 -3.03984 12.30836 1.000 32.02713 226 GLY A C 1
ATOM 1553 O O . GLY A 1 228 ? -6.81937 -3.23988 13.52659 1.000 28.95182 226 GLY A O 1
ATOM 1554 N N . MET A 1 229 ? -6.14239 -3.84119 11.46154 1.000 29.81164 227 MET A N 1
ATOM 1555 C CA . MET A 1 229 ? -5.56514 -5.12091 11.87897 1.000 23.61928 227 MET A CA 1
ATOM 1556 C C . MET A 1 229 ? -4.10957 -4.91199 12.28680 1.000 26.05987 227 MET A C 1
ATOM 1557 O O . MET A 1 229 ? -3.17028 -5.16860 11.53288 1.000 30.25714 227 MET A O 1
ATOM 1562 N N . THR A 1 230 ? -3.92562 -4.45109 13.52157 1.000 24.61737 228 THR A N 1
ATOM 1563 C CA . THR A 1 230 ? -2.60062 -4.20616 14.05480 1.000 19.43818 228 THR A CA 1
ATOM 1564 C C . THR A 1 230 ? -2.51740 -4.71599 15.48846 1.000 19.25447 228 THR A C 1
ATOM 1565 O O . THR A 1 230 ? -3.46520 -4.54342 16.27080 1.000 21.64260 228 THR A O 1
ATOM 1569 N N . PRO A 1 231 ? -1.41127 -5.36518 15.85197 1.000 22.34718 229 PRO A N 1
ATOM 1570 C CA . PRO A 1 231 ? -1.24620 -5.81158 17.24616 1.000 19.70705 229 PRO A CA 1
ATOM 1571 C C . PRO A 1 231 ? -1.02050 -4.66865 18.22021 1.000 21.17249 229 PRO A C 1
ATOM 1572 O O . PRO A 1 231 ? -1.15461 -4.87531 19.43012 1.000 17.82420 229 PRO A O 1
ATOM 1576 N N . TYR A 1 232 ? -0.68695 -3.47615 17.72771 1.000 23.00504 230 TYR A N 1
ATOM 1577 C CA . TYR A 1 232 ? -0.45551 -2.32878 18.59489 1.000 26.62733 230 TYR A CA 1
ATOM 1578 C C . TYR A 1 232 ? -1.73678 -1.95177 19.32889 1.000 19.77034 230 TYR A C 1
ATOM 1579 O O . TYR A 1 232 ? -2.82678 -1.94865 18.75045 1.000 23.89105 230 TYR A O 1
ATOM 1588 N N . CYS A 1 233 ? -1.60388 -1.63995 20.61556 1.000 18.52432 231 CYS A N 1
ATOM 1589 C CA . CYS A 1 233 ? -2.75914 -1.29606 21.42991 1.000 22.36727 231 CYS A CA 1
ATOM 1590 C C . CYS A 1 233 ? -2.64064 0.06222 22.10596 1.000 23.97580 231 CYS A C 1
ATOM 1591 O O . CYS A 1 233 ? -3.60809 0.50609 22.73584 1.000 23.71030 231 CYS A O 1
ATOM 1594 N N . GLY A 1 234 ? -1.49755 0.73484 21.99529 1.000 27.42694 232 GLY A N 1
ATOM 1595 C CA . GLY A 1 234 ? -1.34588 2.01307 22.67337 1.000 29.17832 232 GLY A CA 1
ATOM 1596 C C . GLY A 1 234 ? -1.35691 1.84223 24.18264 1.000 28.74926 232 GLY A C 1
ATOM 1597 O O . GLY A 1 234 ? -0.75538 0.91333 24.73376 1.000 29.36662 232 GLY A O 1
ATOM 1598 N N . LYS A 1 235 ? -2.07622 2.73002 24.86524 1.000 33.52026 233 LYS A N 1
ATOM 1599 C CA . LYS A 1 235 ? -2.05528 2.76383 26.32190 1.000 24.55470 233 LYS A CA 1
ATOM 1600 C C . LYS A 1 235 ? -3.19946 1.98875 26.95873 1.000 23.19507 233 LYS A C 1
ATOM 1601 O O . LYS A 1 235 ? -3.29999 1.95864 28.18912 1.000 24.40509 233 LYS A O 1
ATOM 1607 N N . TYR A 1 236 ? -4.05343 1.36308 26.15802 1.000 25.40106 234 TYR A N 1
ATOM 1608 C CA . TYR A 1 236 ? -5.15387 0.53575 26.64029 1.000 22.31339 234 TYR A CA 1
ATOM 1609 C C . TYR A 1 236 ? -4.94169 -0.87851 26.11242 1.000 22.17780 234 TYR A C 1
ATOM 1610 O O . TYR A 1 236 ? -5.05803 -1.11775 24.90563 1.000 21.12969 234 TYR A O 1
ATOM 1619 N N . GLU A 1 237 ? -4.63716 -1.81443 27.01196 1.000 20.85210 235 GLU A N 1
ATOM 1620 C CA . GLU A 1 237 ? -4.27158 -3.15276 26.56529 1.000 20.51445 235 GLU A CA 1
ATOM 1621 C C . GLU A 1 237 ? -5.43929 -3.91091 25.94563 1.000 21.44060 235 GLU A C 1
ATOM 1622 O O . GLU A 1 237 ? -5.20443 -4.84128 25.16540 1.000 19.71115 235 GLU A O 1
ATOM 1628 N N . GLY A 1 238 ? -6.68334 -3.54281 26.26611 1.000 18.27975 236 GLY A N 1
ATOM 1629 C CA . GLY A 1 238 ? -7.84581 -4.25189 25.75619 1.000 21.17594 236 GLY A CA 1
ATOM 1630 C C . GLY A 1 238 ? -8.18906 -5.53293 26.48630 1.000 17.46783 236 GLY A C 1
ATOM 1631 O O . GLY A 1 238 ? -9.11477 -6.24308 26.06601 1.000 14.61401 236 GLY A O 1
ATOM 1632 N N . SER A 1 239 ? -7.46645 -5.85502 27.55427 1.000 18.65740 237 SER A N 1
ATOM 1633 C CA . SER A 1 239 ? -7.72794 -7.03086 28.36824 1.000 18.88570 237 SER A CA 1
ATOM 1634 C C . SER A 1 239 ? -7.01789 -6.83519 29.69519 1.000 20.69942 237 SER A C 1
ATOM 1635 O O . SER A 1 239 ? -6.26399 -5.88383 29.87708 1.000 16.22318 237 SER A O 1
ATOM 1638 N N . ASN A 1 240 ? -7.27013 -7.74901 30.62242 1.000 19.08662 238 ASN A N 1
ATOM 1639 C CA . ASN A 1 240 ? -6.56425 -7.73674 31.89209 1.000 18.36967 238 ASN A CA 1
ATOM 1640 C C . ASN A 1 240 ? -6.44839 -9.17609 32.36230 1.000 18.74132 238 ASN A C 1
ATOM 1641 O O . ASN A 1 240 ? -6.89052 -10.10727 31.68349 1.000 15.85524 238 ASN A O 1
ATOM 1646 N N . GLU A 1 241 ? -5.85846 -9.35089 33.54299 1.000 17.75007 239 GLU A N 1
ATOM 1647 C CA . GLU A 1 241 ? -5.63143 -10.69352 34.05990 1.000 18.48435 239 GLU A CA 1
ATOM 1648 C C . GLU A 1 241 ? -6.92225 -11.50129 34.11530 1.000 16.54552 239 GLU A C 1
ATOM 1649 O O . GLU A 1 241 ? -6.96391 -12.64961 33.65746 1.000 17.82371 239 GLU A O 1
ATOM 1655 N N . ARG A 1 242 ? -7.99252 -10.92576 34.67281 1.000 14.28607 240 ARG A N 1
ATOM 1656 C CA . ARG A 1 242 ? -9.21932 -11.70283 34.81459 1.000 14.16398 240 ARG A CA 1
ATOM 1657 C C . ARG A 1 242 ? -9.78359 -12.09645 33.45167 1.000 17.86759 240 ARG A C 1
ATOM 1658 O O . ARG A 1 242 ? -10.17407 -13.25116 33.24298 1.000 16.65216 240 ARG A O 1
ATOM 1666 N N . SER A 1 243 ? -9.85140 -11.14659 32.51341 1.000 17.94553 241 SER A N 1
ATOM 1667 C CA . SER A 1 243 ? -10.41409 -11.47638 31.20650 1.000 14.95774 241 SER A CA 1
ATOM 1668 C C . SER A 1 243 ? -9.55331 -12.49933 30.47063 1.000 14.54328 241 SER A C 1
ATOM 1669 O O . SER A 1 243 ? -10.09565 -13.37342 29.77818 1.000 16.55496 241 SER A O 1
ATOM 1672 N N . ARG A 1 244 ? -8.22671 -12.44947 30.64627 1.000 17.11999 242 ARG A N 1
ATOM 1673 C CA . ARG A 1 244 ? -7.35477 -13.45605 30.03312 1.000 17.41189 242 ARG A CA 1
ATOM 1674 C C . ARG A 1 244 ? -7.59003 -14.84477 30.62306 1.000 18.67036 242 ARG A C 1
ATOM 1675 O O . ARG A 1 244 ? -7.66334 -15.83647 29.88612 1.000 15.58899 242 ARG A O 1
ATOM 1683 N N . ARG A 1 245 ? -7.69862 -14.94234 31.95141 1.000 16.86492 243 ARG A N 1
ATOM 1684 C CA . ARG A 1 245 ? -8.00058 -16.22652 32.57362 1.000 17.32521 243 ARG A CA 1
ATOM 1685 C C . ARG A 1 245 ? -9.36235 -16.75147 32.13693 1.000 15.65431 243 ARG A C 1
ATOM 1686 O O . ARG A 1 245 ? -9.53104 -17.95448 31.90043 1.000 17.00310 243 ARG A O 1
ATOM 1694 N N . GLN A 1 246 ? -10.35513 -15.87086 32.05292 1.000 13.98708 244 GLN A N 1
ATOM 1695 C CA . GLN A 1 246 ? -11.68627 -16.31357 31.66842 1.000 13.85354 244 GLN A CA 1
ATOM 1696 C C . GLN A 1 246 ? -11.71847 -16.71951 30.20333 1.000 13.15750 244 GLN A C 1
ATOM 1697 O O . GLN A 1 246 ? -12.49800 -17.59367 29.82474 1.000 12.11126 244 GLN A O 1
ATOM 1703 N N . PHE A 1 247 ? -10.89075 -16.08710 29.36997 1.000 13.91136 245 PHE A N 1
ATOM 1704 C CA . PHE A 1 247 ? -10.78506 -16.50292 27.97431 1.000 16.47100 245 PHE A CA 1
ATOM 1705 C C . PHE A 1 247 ? -10.26942 -17.93497 27.86305 1.000 15.79336 245 PHE A C 1
ATOM 1706 O O . PHE A 1 247 ? -10.72746 -18.70753 27.01327 1.000 15.48408 245 PHE A O 1
ATOM 1714 N N . LEU A 1 248 ? -9.30223 -18.30309 28.70361 1.000 14.19492 246 LEU A N 1
ATOM 1715 C CA . LEU A 1 248 ? -8.82555 -19.68199 28.70172 1.000 14.28034 246 LEU A CA 1
ATOM 1716 C C . LEU A 1 248 ? -9.89069 -20.63378 29.21968 1.000 16.02558 246 LEU A C 1
ATOM 1717 O O . LEU A 1 248 ? -10.06782 -21.72579 28.66972 1.000 16.47952 246 LEU A O 1
ATOM 1722 N N . MET A 1 249 ? -10.59949 -20.25590 30.28777 1.000 16.32448 247 MET A N 1
ATOM 1723 C CA . MET A 1 249 ? -11.69494 -21.09575 30.75918 1.000 15.16930 247 MET A CA 1
ATOM 1724 C C . MET A 1 249 ? -12.74394 -21.27785 29.66531 1.000 16.25717 247 MET A C 1
ATOM 1725 O O . MET A 1 249 ? -13.21607 -22.39460 29.41898 1.000 15.50187 247 MET A O 1
ATOM 1730 N N . HIS A 1 250 ? -13.09047 -20.18651 28.98511 1.000 16.79120 248 HIS A N 1
ATOM 1731 C CA . HIS A 1 250 ? -14.07003 -20.20394 27.89941 1.000 14.63077 248 HIS A CA 1
ATOM 1732 C C . HIS A 1 250 ? -13.63076 -21.12010 26.75623 1.000 15.45523 248 HIS A C 1
ATOM 1733 O O . HIS A 1 250 ? -14.37995 -22.01820 26.34693 1.000 15.60039 248 HIS A O 1
ATOM 1740 N N . THR A 1 251 ? -12.41202 -20.93155 26.23970 1.000 14.24440 249 THR A N 1
ATOM 1741 C CA . THR A 1 251 ? -11.98150 -21.75578 25.10736 1.000 12.71328 249 THR A CA 1
ATOM 1742 C C . THR A 1 251 ? -11.71951 -23.19776 25.52929 1.000 11.93690 249 THR A C 1
ATOM 1743 O O . THR A 1 251 ? -12.01995 -24.12163 24.77019 1.000 13.79217 249 THR A O 1
ATOM 1747 N N . TYR A 1 252 ? -11.17048 -23.41707 26.73260 1.000 14.71211 250 TYR A N 1
ATOM 1748 C CA . TYR A 1 252 ? -10.94314 -24.79158 27.18644 1.000 16.47179 250 TYR A CA 1
ATOM 1749 C C . TYR A 1 252 ? -12.25276 -25.56554 27.28019 1.000 17.33552 250 TYR A C 1
ATOM 1750 O O . TYR A 1 252 ? -12.32685 -26.72802 26.86287 1.000 16.32705 250 TYR A O 1
ATOM 1759 N N . GLU A 1 253 ? -13.30001 -24.94983 27.83829 1.000 17.95611 251 GLU A N 1
ATOM 1760 C CA . GLU A 1 253 ? -14.54573 -25.69376 27.96090 1.000 17.02019 251 GLU A CA 1
ATOM 1761 C C . GLU A 1 253 ? -15.18716 -25.93514 26.59580 1.000 18.50562 251 GLU A C 1
ATOM 1762 O O . GLU A 1 253 ? -15.75950 -27.00659 26.37256 1.000 16.50767 251 GLU A O 1
ATOM 1768 N N . LEU A 1 254 ? -15.05192 -25.00062 25.64992 1.000 14.95934 252 LEU A N 1
ATOM 1769 C CA . LEU A 1 254 ? -15.54367 -25.26400 24.29551 1.000 15.58724 252 LEU A CA 1
ATOM 1770 C C . LEU A 1 254 ? -14.80089 -26.43518 23.66217 1.000 13.89674 252 LEU A C 1
ATOM 1771 O O . LEU A 1 254 ? -15.40874 -27.32111 23.04182 1.000 13.77652 252 LEU A O 1
ATOM 1776 N N . ILE A 1 255 ? -13.47796 -26.44434 23.79681 1.000 10.56629 253 ILE A N 1
ATOM 1777 C CA . ILE A 1 255 ? -12.67295 -27.55486 23.28449 1.000 12.27601 253 ILE A CA 1
ATOM 1778 C C . ILE A 1 255 ? -13.09963 -28.86036 23.94281 1.000 17.46546 253 ILE A C 1
ATOM 1779 O O . ILE A 1 255 ? -13.44885 -29.83743 23.26659 1.000 14.64154 253 ILE A O 1
ATOM 1784 N N . ASP A 1 256 ? -13.09944 -28.88190 25.27987 1.000 16.49279 254 ASP A N 1
ATOM 1785 C CA . ASP A 1 256 ? -13.37461 -30.10930 26.02668 1.000 16.84866 254 ASP A CA 1
ATOM 1786 C C . ASP A 1 256 ? -14.77409 -30.64838 25.74956 1.000 20.02432 254 ASP A C 1
ATOM 1787 O O . ASP A 1 256 ? -14.96107 -31.86257 25.60131 1.000 19.55269 254 ASP A O 1
ATOM 1792 N N . LYS A 1 257 ? -15.77442 -29.76637 25.68769 1.000 15.16832 255 LYS A N 1
ATOM 1793 C CA . LYS A 1 257 ? -17.16873 -30.19898 25.62087 1.000 19.73185 255 LYS A CA 1
ATOM 1794 C C . LYS A 1 257 ? -17.64879 -30.51455 24.20732 1.000 20.73855 255 LYS A C 1
ATOM 1795 O O . LYS A 1 257 ? -18.43550 -31.45005 24.02517 1.000 16.38134 255 LYS A O 1
ATOM 1801 N N . TYR A 1 258 ? -17.21138 -29.76141 23.19407 1.000 17.39708 256 TYR A N 1
ATOM 1802 C CA . TYR A 1 258 ? -17.77815 -29.90319 21.85886 1.000 15.04231 256 TYR A CA 1
ATOM 1803 C C . TYR A 1 258 ? -16.78541 -30.35568 20.79863 1.000 17.19863 256 TYR A C 1
ATOM 1804 O O . TYR A 1 258 ? -17.21064 -30.64482 19.67468 1.000 15.07253 256 TYR A O 1
ATOM 1813 N N . GLN A 1 259 ? -15.49646 -30.43264 21.12048 1.000 12.95333 257 GLN A N 1
ATOM 1814 C CA . GLN A 1 259 ? -14.43115 -30.85277 20.20929 1.000 12.97579 257 GLN A CA 1
ATOM 1815 C C . GLN A 1 259 ? -14.62578 -30.26732 18.79981 1.000 13.70759 257 GLN A C 1
ATOM 1816 O O . GLN A 1 259 ? -14.70047 -31.01621 17.82350 1.000 12.33349 257 GLN A O 1
ATOM 1822 N N . PRO A 1 260 ? -14.72350 -28.94214 18.67197 1.000 13.21945 258 PRO A N 1
ATOM 1823 C CA . PRO A 1 260 ? -14.95968 -28.36542 17.34409 1.000 13.40346 258 PRO A CA 1
ATOM 1824 C C . PRO A 1 260 ? -13.76649 -28.57784 16.42763 1.000 12.65731 258 PRO A C 1
ATOM 1825 O O . PRO A 1 260 ? -12.61198 -28.59414 16.86104 1.000 12.60653 258 PRO A O 1
ATOM 1829 N N . GLU A 1 261 ? -14.05640 -28.73114 15.13357 1.000 8.88002 259 GLU A N 1
ATOM 1830 C CA . GLU A 1 261 ? -12.99184 -28.86891 14.14360 1.000 11.10494 259 GLU A CA 1
ATOM 1831 C C . GLU A 1 261 ? -12.44148 -27.53011 13.68304 1.000 9.42246 259 GLU A C 1
ATOM 1832 O O . GLU A 1 261 ? -11.40090 -27.48927 13.01116 1.000 11.57469 259 GLU A O 1
ATOM 1838 N N . LEU A 1 262 ? -13.10812 -26.43725 14.02262 1.000 9.58578 260 LEU A N 1
ATOM 1839 C CA . LEU A 1 262 ? -12.63532 -25.11686 13.65177 1.000 8.54278 260 LEU A CA 1
ATOM 1840 C C . LEU A 1 262 ? -13.08165 -24.15431 14.74246 1.000 11.17488 260 LEU A C 1
ATOM 1841 O O . LEU A 1 262 ? -14.21341 -24.24337 15.22289 1.000 10.67480 260 LEU A O 1
ATOM 1846 N N . ILE A 1 263 ? -12.20293 -23.23612 15.12941 1.000 11.34074 261 ILE A N 1
ATOM 1847 C CA . ILE A 1 263 ? -12.58505 -22.15629 16.04213 1.000 11.03712 261 ILE A CA 1
ATOM 1848 C C . ILE A 1 263 ? -12.12044 -20.84243 15.43682 1.000 11.87299 261 ILE A C 1
ATOM 1849 O O . ILE A 1 263 ? -10.92837 -20.67177 15.15140 1.000 11.91530 261 ILE A O 1
ATOM 1854 N N . TRP A 1 264 ? -13.06231 -19.92018 15.26016 1.000 8.61785 262 TRP A N 1
ATOM 1855 C CA . TRP A 1 264 ? -12.86823 -18.62396 14.62383 1.000 11.50047 262 TRP A CA 1
ATOM 1856 C C . TRP A 1 264 ? -12.84559 -17.56624 15.71978 1.000 10.09978 262 TRP A C 1
ATOM 1857 O O . TRP A 1 264 ? -13.70792 -17.58371 16.60708 1.000 11.85016 262 TRP A O 1
ATOM 1868 N N . PHE A 1 265 ? -11.88257 -16.64501 15.66634 1.000 9.22339 263 PHE A N 1
ATOM 1869 C CA . PHE A 1 265 ? -11.76829 -15.62079 16.69957 1.000 9.72335 263 PHE A CA 1
ATOM 1870 C C . PHE A 1 265 ? -11.85436 -14.22661 16.10036 1.000 10.50651 263 PHE A C 1
ATOM 1871 O O . PHE A 1 265 ? -11.33246 -13.97195 15.01347 1.000 11.90619 263 PHE A O 1
ATOM 1879 N N . ASP A 1 266 ? -12.46099 -13.30395 16.85303 1.000 9.84717 264 ASP A N 1
ATOM 1880 C CA . ASP A 1 266 ? -12.52819 -11.92908 16.38370 1.000 7.96701 264 ASP A CA 1
ATOM 1881 C C . ASP A 1 266 ? -11.21583 -11.19569 16.67414 1.000 15.44168 264 ASP A C 1
ATOM 1882 O O . ASP A 1 266 ? -10.31402 -11.71221 17.33628 1.000 12.95200 264 ASP A O 1
ATOM 1887 N N . TRP A 1 267 ? -11.12056 -9.95049 16.19254 1.000 12.78211 265 TRP A N 1
ATOM 1888 C CA . TRP A 1 267 ? -9.81826 -9.37301 15.86657 1.000 14.84608 265 TRP A CA 1
ATOM 1889 C C . TRP A 1 267 ? -8.92104 -9.06114 17.06523 1.000 11.02069 265 TRP A C 1
ATOM 1890 O O . TRP A 1 267 ? -7.70245 -9.02773 16.88111 1.000 14.03941 265 TRP A O 1
ATOM 1901 N N . THR A 1 268 ? -9.44512 -8.84189 18.27876 1.000 11.82160 266 THR A N 1
ATOM 1902 C CA . THR A 1 268 ? -8.49581 -8.35289 19.29179 1.000 15.90587 266 THR A CA 1
ATOM 1903 C C . THR A 1 268 ? -7.64366 -9.44355 19.93724 1.000 17.51568 266 THR A C 1
ATOM 1904 O O . THR A 1 268 ? -6.74174 -9.10087 20.71714 1.000 13.27306 266 THR A O 1
ATOM 1908 N N . VAL A 1 269 ? -7.85168 -10.72700 19.62222 1.000 13.89400 267 VAL A N 1
ATOM 1909 C CA . VAL A 1 269 ? -6.94902 -11.74909 20.14805 1.000 13.00667 267 VAL A CA 1
ATOM 1910 C C . VAL A 1 269 ? -5.51918 -11.55880 19.65985 1.000 14.10254 267 VAL A C 1
ATOM 1911 O O . VAL A 1 269 ? -4.59662 -12.14848 20.22767 1.000 14.87696 267 VAL A O 1
ATOM 1915 N N . GLY A 1 270 ? -5.31122 -10.73573 18.63402 1.000 13.43530 268 GLY A N 1
ATOM 1916 C CA . GLY A 1 270 ? -3.99330 -10.44304 18.11146 1.000 13.92921 268 GLY A CA 1
ATOM 1917 C C . GLY A 1 270 ? -3.27818 -9.25233 18.72594 1.000 15.81412 268 GLY A C 1
ATOM 1918 O O . GLY A 1 270 ? -2.09609 -9.03763 18.43025 1.000 15.12446 268 GLY A O 1
ATOM 1919 N N . LYS A 1 271 ? -3.95351 -8.46093 19.56126 1.000 14.45121 269 LYS A N 1
ATOM 1920 C CA . LYS A 1 271 ? -3.27121 -7.37573 20.26445 1.000 16.98265 269 LYS A CA 1
ATOM 1921 C C . LYS A 1 271 ? -2.15204 -7.94869 21.13001 1.000 20.45234 269 LYS A C 1
ATOM 1922 O O . LYS A 1 271 ? -2.30908 -9.00153 21.75252 1.000 15.70938 269 LYS A O 1
ATOM 1928 N N . TYR A 1 272 ? -1.01153 -7.25426 21.15576 1.000 20.70593 270 TYR A N 1
ATOM 1929 C CA . TYR A 1 272 ? 0.19178 -7.78640 21.79627 1.000 17.84777 270 TYR A CA 1
ATOM 1930 C C . TYR A 1 272 ? -0.03951 -8.32566 23.20441 1.000 17.14139 270 TYR A C 1
ATOM 1931 O O . TYR A 1 272 ? 0.42384 -9.44183 23.48373 1.000 16.01652 270 TYR A O 1
ATOM 1940 N N . PRO A 1 273 ? -0.73489 -7.62941 24.12114 1.000 18.59024 271 PRO A N 1
ATOM 1941 C CA . PRO A 1 273 ? -0.87231 -8.16609 25.48930 1.000 20.59630 271 PRO A CA 1
ATOM 1942 C C . PRO A 1 273 ? -1.66330 -9.45913 25.58359 1.000 19.73086 271 PRO A C 1
ATOM 1943 O O . PRO A 1 273 ? -1.60759 -10.11593 26.63264 1.000 14.69083 271 PRO A O 1
ATOM 1947 N N . PHE A 1 274 ? -2.41621 -9.83660 24.54992 1.000 17.66542 272 PHE A N 1
ATOM 1948 C CA . PHE A 1 274 ? -3.21646 -11.04975 24.59987 1.000 16.08121 272 PHE A CA 1
ATOM 1949 C C . PHE A 1 274 ? -2.48925 -12.25355 24.02035 1.000 15.51266 272 PHE A C 1
ATOM 1950 O O . PHE A 1 274 ? -2.91543 -13.39215 24.25279 1.000 14.05698 272 PHE A O 1
ATOM 1958 N N . GLN A 1 275 ? -1.39182 -12.02721 23.31224 1.000 12.11561 273 GLN A N 1
ATOM 1959 C CA . GLN A 1 275 ? -0.76856 -13.10341 22.54999 1.000 17.81603 273 GLN A CA 1
ATOM 1960 C C . GLN A 1 275 ? -0.25899 -14.25510 23.41130 1.000 18.61001 273 GLN A C 1
ATOM 1961 O O . GLN A 1 275 ? -0.44179 -15.41542 22.99874 1.000 16.99124 273 GLN A O 1
ATOM 1967 N N . PRO A 1 276 ? 0.36373 -14.03483 24.58080 1.000 18.34120 274 PRO A N 1
ATOM 1968 C CA . PRO A 1 276 ? 0.70057 -15.18654 25.44094 1.000 14.09781 274 PRO A CA 1
ATOM 1969 C C . PRO A 1 276 ? -0.49987 -16.03908 25.80814 1.000 17.06571 274 PRO A C 1
ATOM 1970 O O . PRO A 1 276 ? -0.40595 -17.27520 25.82960 1.000 16.84674 274 PRO A O 1
ATOM 1974 N N . THR A 1 277 ? -1.62236 -15.40522 26.14035 1.000 16.07091 275 THR A N 1
ATOM 1975 C CA . THR A 1 277 ? -2.83490 -16.15567 26.44206 1.000 17.08802 275 THR A CA 1
ATOM 1976 C C . THR A 1 277 ? -3.30885 -16.93204 25.21989 1.000 15.72769 275 THR A C 1
ATOM 1977 O O . THR A 1 277 ? -3.67341 -18.11067 25.32104 1.000 13.19599 275 THR A O 1
ATOM 1981 N N . PHE A 1 278 ? -3.28778 -16.30024 24.04620 1.000 14.10236 276 PHE A N 1
ATOM 1982 C CA . PHE A 1 278 ? -3.80321 -16.99085 22.87310 1.000 13.79310 276 PHE A CA 1
ATOM 1983 C C . PHE A 1 278 ? -2.92179 -18.18171 22.49431 1.000 14.69020 276 PHE A C 1
ATOM 1984 O O . PHE A 1 278 ? -3.44173 -19.21473 22.06580 1.000 14.33808 276 PHE A O 1
ATOM 1992 N N . TYR A 1 279 ? -1.60083 -18.08141 22.68334 1.000 14.68237 277 TYR A N 1
ATOM 1993 C CA . TYR A 1 279 ? -0.73053 -19.22483 22.39283 1.000 14.77372 277 TYR A CA 1
ATOM 1994 C C . TYR A 1 279 ? -0.98034 -20.38827 23.34914 1.000 14.18304 277 TYR A C 1
ATOM 1995 O O . TYR A 1 279 ? -0.82787 -21.55440 22.96128 1.000 20.35364 277 TYR A O 1
ATOM 2004 N N . LYS A 1 280 ? -1.35135 -20.10456 24.59780 1.000 16.73280 278 LYS A N 1
ATOM 2005 C CA . LYS A 1 280 ? -1.74103 -21.17755 25.50775 1.000 14.06274 278 LYS A CA 1
ATOM 2006 C C . LYS A 1 280 ? -2.98837 -21.88561 24.99687 1.000 16.30401 278 LYS A C 1
ATOM 2007 O O . LYS A 1 280 ? -3.06766 -23.12043 25.02201 1.000 15.06733 278 LYS A O 1
ATOM 2013 N N . PHE A 1 281 ? -3.96385 -21.11862 24.50287 1.000 11.60254 279 PHE A N 1
ATOM 2014 C CA . PHE A 1 281 ? -5.13425 -21.73582 23.88513 1.000 12.24515 279 PHE A CA 1
ATOM 2015 C C . PHE A 1 281 ? -4.74264 -22.60863 22.69736 1.000 14.03657 279 PHE A C 1
ATOM 2016 O O . PHE A 1 281 ? -5.25723 -23.72389 22.54076 1.000 14.70339 279 PHE A O 1
ATOM 2024 N N . MET A 1 282 ? -3.88855 -22.08517 21.80820 1.000 14.11766 280 MET A N 1
ATOM 2025 C CA . MET A 1 282 ? -3.57173 -22.80080 20.57245 1.000 16.09760 280 MET A CA 1
ATOM 2026 C C . MET A 1 282 ? -2.91526 -24.13813 20.87192 1.000 15.92970 280 MET A C 1
ATOM 2027 O O . MET A 1 282 ? -3.24879 -25.15394 20.25186 1.000 13.35361 280 MET A O 1
ATOM 2032 N N . ALA A 1 283 ? -1.97403 -24.15426 21.82074 1.000 14.49513 281 ALA A N 1
ATOM 2033 C CA . ALA A 1 283 ? -1.31515 -25.40051 22.19330 1.000 18.65231 281 ALA A CA 1
ATOM 2034 C C . ALA A 1 283 ? -2.32235 -26.40498 22.73402 1.000 17.85304 281 ALA A C 1
ATOM 2035 O O . ALA A 1 283 ? -2.33446 -27.57433 22.32676 1.000 16.60360 281 ALA A O 1
ATOM 2037 N N . TYR A 1 284 ? -3.19040 -25.95949 23.64545 1.000 11.83925 282 TYR A N 1
ATOM 2038 C CA . TYR A 1 284 ? -4.19635 -26.85314 24.20849 1.000 14.46670 282 TYR A CA 1
ATOM 2039 C C . TYR A 1 284 ? -5.11749 -27.41386 23.12698 1.000 16.95794 282 TYR A C 1
ATOM 2040 O O . TYR A 1 284 ? -5.45979 -28.60361 23.15226 1.000 15.73960 282 TYR A O 1
ATOM 2049 N N . TYR A 1 285 ? -5.52284 -26.57460 22.16889 1.000 14.63004 283 TYR A N 1
ATOM 2050 C CA . TYR A 1 285 ? -6.42164 -27.01890 21.10137 1.000 13.69193 283 TYR A CA 1
ATOM 2051 C C . TYR A 1 285 ? -5.72550 -28.01942 20.19355 1.000 12.99802 283 TYR A C 1
ATOM 2052 O O . TYR A 1 285 ? -6.26471 -29.09267 19.90186 1.000 11.99561 283 TYR A O 1
ATOM 2061 N N . TYR A 1 286 ? -4.52606 -27.67455 19.72493 1.000 14.20598 284 TYR A N 1
ATOM 2062 C CA . TYR A 1 286 ? -3.81875 -28.55384 18.80664 1.000 13.91482 284 TYR A CA 1
ATOM 2063 C C . TYR A 1 286 ? -3.38355 -29.84769 19.49264 1.000 17.28606 284 TYR A C 1
ATOM 2064 O O . TYR A 1 286 ? -3.34303 -30.90179 18.84730 1.000 14.19721 284 TYR A O 1
ATOM 2073 N N . ASN A 1 287 ? -3.06054 -29.79896 20.79186 1.000 15.64638 285 ASN A N 1
ATOM 2074 C CA . ASN A 1 287 ? -2.73786 -31.03467 21.50663 1.000 19.86693 285 ASN A CA 1
ATOM 2075 C C . ASN A 1 287 ? -3.97179 -31.91638 21.67346 1.000 15.45109 285 ASN A C 1
ATOM 2076 O O . ASN A 1 287 ? -3.89786 -33.14042 21.48755 1.000 15.66116 285 ASN A O 1
ATOM 2081 N N . SER A 1 288 ? -5.10604 -31.31885 22.06083 1.000 14.89987 286 SER A N 1
ATOM 2082 C CA . SER A 1 288 ? -6.35734 -32.07030 22.14411 1.000 15.14405 286 SER A CA 1
ATOM 2083 C C . SER A 1 288 ? -6.69184 -32.72472 20.81416 1.000 12.81711 286 SER A C 1
ATOM 2084 O O . SER A 1 288 ? -7.11191 -33.88775 20.77153 1.000 15.71040 286 SER A O 1
ATOM 2087 N N . ALA A 1 289 ? -6.52439 -31.98368 19.71781 1.000 13.53283 287 ALA A N 1
ATOM 2088 C CA . ALA A 1 289 ? -6.86769 -32.50175 18.39614 1.000 12.88979 287 ALA A CA 1
ATOM 2089 C C . ALA A 1 289 ? -6.05052 -33.73908 18.04991 1.000 15.09564 287 ALA A C 1
ATOM 2090 O O . ALA A 1 289 ? -6.55864 -34.66633 17.40719 1.000 12.98759 287 ALA A O 1
ATOM 2092 N N . LEU A 1 290 ? -4.76861 -33.75920 18.43522 1.000 17.89216 288 LEU A N 1
ATOM 2093 C CA . LEU A 1 290 ? -3.96324 -34.96127 18.23219 1.000 17.40473 288 LEU A CA 1
ATOM 2094 C C . LEU A 1 290 ? -4.61363 -36.17296 18.88884 1.000 15.84899 288 LEU A C 1
ATOM 2095 O O . LEU A 1 290 ? -4.70313 -37.24812 18.28384 1.000 14.56829 288 LEU A O 1
ATOM 2100 N N . ASP A 1 291 ? -5.07249 -36.01662 20.13041 1.000 12.87499 289 ASP A N 1
ATOM 2101 C CA . ASP A 1 291 ? -5.75973 -37.10371 20.82132 1.000 16.44128 289 ASP A CA 1
ATOM 2102 C C . ASP A 1 291 ? -7.07593 -37.49113 20.15182 1.000 19.22657 289 ASP A C 1
ATOM 2103 O O . ASP A 1 291 ? -7.45648 -38.66876 20.18883 1.000 16.02572 289 ASP A O 1
ATOM 2108 N N . TRP A 1 292 ? -7.80735 -36.52402 19.58205 1.000 15.50785 290 TRP A N 1
ATOM 2109 C CA . TRP A 1 292 ? -9.08349 -36.83170 18.93214 1.000 15.59292 290 TRP A CA 1
ATOM 2110 C C . TRP A 1 292 ? -8.91164 -37.55170 17.60457 1.000 15.52380 290 TRP A C 1
ATOM 2111 O O . TRP A 1 292 ? -9.90560 -38.04117 17.05465 1.000 15.75297 290 TRP A O 1
ATOM 2122 N N . ASN A 1 293 ? -7.70298 -37.55619 17.04883 1.000 13.81151 291 ASN A N 1
ATOM 2123 C CA . ASN A 1 293 ? -7.46122 -37.98769 15.67021 1.000 14.97641 291 ASN A CA 1
ATOM 2124 C C . ASN A 1 293 ? -8.27701 -37.14726 14.68625 1.000 18.37322 291 ASN A C 1
ATOM 2125 O O . ASN A 1 293 ? -8.82164 -37.65525 13.70654 1.000 15.39286 291 ASN A O 1
ATOM 2130 N N . LYS A 1 294 ? -8.37400 -35.84838 14.95602 1.000 15.76263 292 LYS A N 1
ATOM 2131 C CA . LYS A 1 294 ? -9.00821 -34.89591 14.05120 1.000 20.30502 292 LYS A CA 1
ATOM 2132 C C . LYS A 1 294 ? -8.06378 -33.72598 13.83807 1.000 14.88948 292 LYS A C 1
ATOM 2133 O O . LYS A 1 294 ? -7.41294 -33.26956 14.77647 1.000 20.57520 292 LYS A O 1
ATOM 2139 N N . GLU A 1 295 ? -7.96996 -33.24537 12.60686 1.000 12.72764 293 GLU A N 1
ATOM 2140 C CA . GLU A 1 295 ? -7.16723 -32.06674 12.34520 1.000 13.19019 293 GLU A CA 1
ATOM 2141 C C . GLU A 1 295 ? -8.07351 -30.84900 12.39602 1.000 12.08455 293 GLU A C 1
ATOM 2142 O O . GLU A 1 295 ? -9.20716 -30.89079 11.90831 1.000 14.35183 293 GLU A O 1
ATOM 2148 N N . VAL A 1 296 ? -7.57415 -29.77019 12.99820 1.000 9.74752 294 VAL A N 1
ATOM 2149 C CA . VAL A 1 296 ? -8.41708 -28.63480 13.34443 1.000 9.47035 294 VAL A CA 1
ATOM 2150 C C . VAL A 1 296 ? -7.85865 -27.36159 12.72864 1.000 11.32915 294 VAL A C 1
ATOM 2151 O O . VAL A 1 296 ? -6.70105 -27.29059 12.30913 1.000 16.67790 294 VAL A O 1
ATOM 2155 N N . VAL A 1 297 ? -8.70864 -26.33756 12.70257 1.000 8.32592 295 VAL A N 1
ATOM 2156 C CA . VAL A 1 297 ? -8.39323 -25.03892 12.12011 1.000 8.16815 295 VAL A CA 1
ATOM 2157 C C . VAL A 1 297 ? -8.68572 -23.96708 13.16091 1.000 11.99228 295 VAL A C 1
ATOM 2158 O O . VAL A 1 297 ? -9.71021 -24.03038 13.84630 1.000 9.43281 295 VAL A O 1
ATOM 2162 N N . VAL A 1 298 ? -7.77419 -22.99911 13.28685 1.000 12.61725 296 VAL A N 1
ATOM 2163 C CA . VAL A 1 298 ? -7.98277 -21.75557 14.03667 1.000 12.09353 296 VAL A CA 1
ATOM 2164 C C . VAL A 1 298 ? -8.00580 -20.61495 13.02694 1.000 12.51537 296 VAL A C 1
ATOM 2165 O O . VAL A 1 298 ? -7.11056 -20.52877 12.18292 1.000 11.35306 296 VAL A O 1
ATOM 2169 N N . ASN A 1 299 ? -9.01056 -19.74142 13.09728 1.000 9.87862 297 ASN A N 1
ATOM 2170 C CA . ASN A 1 299 ? -9.01293 -18.52686 12.28009 1.000 10.98968 297 ASN A CA 1
ATOM 2171 C C . ASN A 1 299 ? -8.68390 -17.31613 13.14362 1.000 12.62353 297 ASN A C 1
ATOM 2172 O O . ASN A 1 299 ? -9.25942 -17.15202 14.22560 1.000 13.20723 297 ASN A O 1
ATOM 2177 N N . THR A 1 300 ? -7.76980 -16.46977 12.66329 1.000 9.67824 298 THR A N 1
ATOM 2178 C CA . THR A 1 300 ? -7.55786 -15.14459 13.22890 1.000 14.00367 298 THR A CA 1
ATOM 2179 C C . THR A 1 300 ? -7.42955 -14.13549 12.09279 1.000 13.57816 298 THR A C 1
ATOM 2180 O O . THR A 1 300 ? -7.15872 -14.48510 10.94001 1.000 13.62410 298 THR A O 1
ATOM 2184 N N . LYS A 1 301 ? -7.61020 -12.86837 12.43694 1.000 14.09209 299 LYS A N 1
ATOM 2185 C CA . LYS A 1 301 ? -7.60648 -11.81268 11.43868 1.000 10.21487 299 LYS A CA 1
ATOM 2186 C C . LYS A 1 301 ? -6.24653 -11.15666 11.27221 1.000 12.28493 299 LYS A C 1
ATOM 2187 O O . LYS A 1 301 ? -5.99477 -10.55757 10.21838 1.000 12.19805 299 LYS A O 1
ATOM 2193 N N . PHE A 1 302 ? -5.36758 -11.28346 12.26327 1.000 9.14282 300 PHE A N 1
ATOM 2194 C CA . PHE A 1 302 ? -4.00672 -10.76257 12.18633 1.000 18.01740 300 PHE A CA 1
ATOM 2195 C C . PHE A 1 302 ? -3.25873 -11.19930 13.43583 1.000 17.12724 300 PHE A C 1
ATOM 2196 O O . PHE A 1 302 ? -3.85749 -11.60269 14.43782 1.000 14.10791 300 PHE A O 1
ATOM 2204 N N . GLY A 1 303 ? -1.93680 -11.06074 13.37580 1.000 14.74320 301 GLY A N 1
ATOM 2205 C CA . GLY A 1 303 ? -1.08076 -11.19604 14.52644 1.000 14.64158 301 GLY A CA 1
ATOM 2206 C C . GLY A 1 303 ? -0.30767 -12.49697 14.59511 1.000 17.95120 301 GLY A C 1
ATOM 2207 O O . GLY A 1 303 ? 0.68541 -12.57028 15.33465 1.000 14.20918 301 GLY A O 1
ATOM 2208 N N . TYR A 1 304 ? -0.72553 -13.51429 13.83654 1.000 17.58728 302 TYR A N 1
ATOM 2209 C CA . TYR A 1 304 ? -0.15865 -14.85578 13.91450 1.000 16.45173 302 TYR A CA 1
ATOM 2210 C C . TYR A 1 304 ? 0.25158 -15.31575 12.51951 1.000 16.66706 302 TYR A C 1
ATOM 2211 O O . TYR A 1 304 ? -0.32020 -14.87970 11.51609 1.000 17.96595 302 TYR A O 1
ATOM 2220 N N . GLY A 1 305 ? 1.27411 -16.17165 12.46716 1.000 18.81002 303 GLY A N 1
ATOM 2221 C CA . GLY A 1 305 ? 1.84167 -16.56790 11.18477 1.000 19.98810 303 GLY A CA 1
ATOM 2222 C C . GLY A 1 305 ? 0.83866 -17.29289 10.30494 1.000 24.26467 303 GLY A C 1
ATOM 2223 O O . GLY A 1 305 ? -0.05552 -17.98987 10.78634 1.000 18.95111 303 GLY A O 1
ATOM 2224 N N . ASP A 1 306 ? 0.99476 -17.13615 8.98330 1.000 25.27875 304 ASP A N 1
ATOM 2225 C CA . ASP A 1 306 ? -0.02573 -17.67216 8.07875 1.000 24.27492 304 ASP A CA 1
ATOM 2226 C C . ASP A 1 306 ? 0.03619 -19.18859 7.95646 1.000 33.19273 304 ASP A C 1
ATOM 2227 O O . ASP A 1 306 ? -0.86179 -19.78408 7.33849 1.000 26.59584 304 ASP A O 1
ATOM 2232 N N . ASN A 1 307 ? 1.05475 -19.80835 8.55420 1.000 24.40268 305 ASN A N 1
ATOM 2233 C CA . ASN A 1 307 ? 1.25935 -21.24517 8.57016 1.000 30.17453 305 ASN A CA 1
ATOM 2234 C C . ASN A 1 307 ? 0.84245 -21.91402 9.87558 1.000 34.13822 305 ASN A C 1
ATOM 2235 O O . ASN A 1 307 ? 0.67793 -23.14021 9.88383 1.000 31.86114 305 ASN A O 1
ATOM 2240 N N . ILE A 1 308 ? 0.70787 -21.16760 10.98339 1.000 19.85863 306 ILE A N 1
ATOM 2241 C CA . ILE A 1 308 ? 0.24878 -21.75745 12.24307 1.000 19.17205 306 ILE A CA 1
ATOM 2242 C C . ILE A 1 308 ? -1.25655 -21.60624 12.44905 1.000 18.61280 306 ILE A C 1
ATOM 2243 O O . ILE A 1 308 ? -1.79983 -22.14627 13.42449 1.000 17.86658 306 ILE A O 1
ATOM 2248 N N . GLN A 1 309 ? -1.94120 -20.87989 11.57568 1.000 16.42652 307 GLN A N 1
ATOM 2249 C CA . GLN A 1 309 ? -3.38989 -20.72650 11.65405 1.000 15.56962 307 GLN A CA 1
ATOM 2250 C C . GLN A 1 309 ? -3.87698 -20.37563 10.25589 1.000 14.12824 307 GLN A C 1
ATOM 2251 O O . GLN A 1 309 ? -3.07829 -20.20411 9.33462 1.000 16.46343 307 GLN A O 1
ATOM 2257 N N . VAL A 1 310 ? -5.19348 -20.27299 10.09455 1.000 9.98772 308 VAL A N 1
ATOM 2258 C CA . VAL A 1 310 ? -5.79825 -19.96259 8.80031 1.000 9.27409 308 VAL A CA 1
ATOM 2259 C C . VAL A 1 310 ? -6.28306 -18.51904 8.86912 1.000 14.65249 308 VAL A C 1
ATOM 2260 O O . VAL A 1 310 ? -7.26788 -18.22285 9.55839 1.000 11.57956 308 VAL A O 1
ATOM 2264 N N . PHE A 1 311 ? -5.59958 -17.62400 8.15267 1.000 12.29369 309 PHE A N 1
ATOM 2265 C CA . PHE A 1 311 ? -6.00919 -16.22402 8.10570 1.000 13.16510 309 PHE A CA 1
ATOM 2266 C C . PHE A 1 311 ? -7.46429 -16.11239 7.66275 1.000 11.67114 309 PHE A C 1
ATOM 2267 O O . PHE A 1 311 ? -7.90930 -16.81100 6.75395 1.000 11.92192 309 PHE A O 1
ATOM 2275 N N . ASP A 1 312 ? -8.19791 -15.21880 8.30223 1.000 8.76953 310 ASP A N 1
ATOM 2276 C CA . ASP A 1 312 ? -9.53928 -14.84028 7.87090 1.000 10.76986 310 ASP A CA 1
ATOM 2277 C C . ASP A 1 312 ? -9.47201 -13.34941 7.58200 1.000 13.72447 310 ASP A C 1
ATOM 2278 O O . ASP A 1 312 ? -9.25500 -12.54763 8.49483 1.000 11.04773 310 ASP A O 1
ATOM 2283 N N . ILE A 1 313 ? -9.62189 -12.98004 6.31083 1.000 11.57125 311 ILE A N 1
ATOM 2284 C CA . ILE A 1 313 ? -9.21045 -11.66733 5.83150 1.000 13.09772 311 ILE A CA 1
ATOM 2285 C C . ILE A 1 313 ? -10.22740 -11.14588 4.82866 1.000 13.54729 311 ILE A C 1
ATOM 2286 O O . ILE A 1 313 ? -10.97099 -11.90643 4.20849 1.000 11.75140 311 ILE A O 1
ATOM 2291 N N . GLU A 1 314 ? -10.25064 -9.82856 4.66610 1.000 13.37527 312 GLU A N 1
ATOM 2292 C CA . GLU A 1 314 ? -11.03802 -9.26122 3.58172 1.000 15.75559 312 GLU A CA 1
ATOM 2293 C C . GLU A 1 314 ? -10.44528 -9.66447 2.24056 1.000 17.64081 312 GLU A C 1
ATOM 2294 O O . GLU A 1 314 ? -9.25977 -9.98242 2.13108 1.000 20.99440 312 GLU A O 1
ATOM 2300 N N . ARG A 1 315 ? -11.28722 -9.67105 1.21575 1.000 1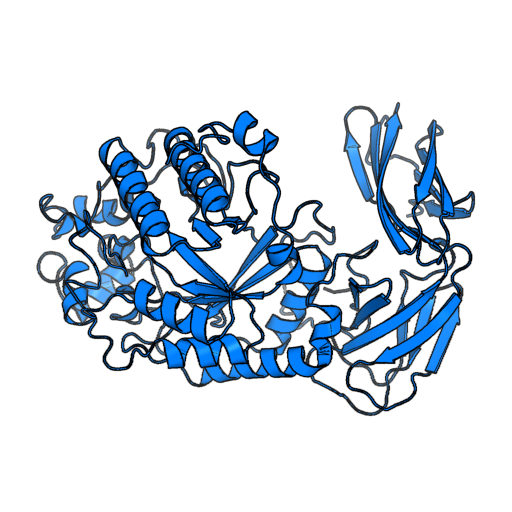6.45144 313 ARG A N 1
ATOM 2301 C CA . ARG A 1 315 ? -10.79220 -9.90465 -0.13474 1.000 24.95709 313 ARG A CA 1
ATOM 2302 C C . ARG A 1 315 ? -10.07886 -8.65361 -0.61838 1.000 38.04962 313 ARG A C 1
ATOM 2303 O O . ARG A 1 315 ? -10.66893 -7.56787 -0.64389 1.000 38.66221 313 ARG A O 1
ATOM 2311 N N . GLY A 1 316 ? -8.81256 -8.79354 -0.98822 1.000 35.24116 314 GLY A N 1
ATOM 2312 C CA . GLY A 1 316 ? -8.07301 -7.65927 -1.49135 1.000 49.08232 314 GLY A CA 1
ATOM 2313 C C . GLY A 1 316 ? -8.51620 -7.28073 -2.89263 1.000 41.84974 314 GLY A C 1
ATOM 2314 O O . GLY A 1 316 ? -9.45457 -7.83377 -3.46886 1.000 44.31201 314 GLY A O 1
ATOM 2315 N N . LYS A 1 317 ? -7.82088 -6.29440 -3.44617 1.000 39.24790 315 LYS A N 1
ATOM 2316 C CA . LYS A 1 317 ? -7.91934 -6.03564 -4.87442 1.000 43.97649 315 LYS A CA 1
ATOM 2317 C C . LYS A 1 317 ? -7.02560 -6.96524 -5.68336 1.000 42.22079 315 LYS A C 1
ATOM 2318 O O . LYS A 1 317 ? -7.01667 -6.87695 -6.91516 1.000 47.10166 315 LYS A O 1
ATOM 2321 N N . SER A 1 318 ? -6.30721 -7.87001 -5.01882 1.000 42.61122 316 SER A N 1
ATOM 2322 C CA . SER A 1 318 ? -5.26872 -8.65893 -5.66288 1.000 35.87766 316 SER A CA 1
ATOM 2323 C C . SER A 1 318 ? -5.85686 -9.76662 -6.52341 1.000 28.95869 316 SER A C 1
ATOM 2324 O O . SER A 1 318 ? -6.79818 -10.45321 -6.12434 1.000 30.34853 316 SER A O 1
ATOM 2327 N N . ASP A 1 319 ? -5.28795 -9.94142 -7.70996 1.000 28.94637 317 ASP A N 1
ATOM 2328 C CA . ASP A 1 319 ? -5.59871 -11.10329 -8.52161 1.000 27.15407 317 ASP A CA 1
ATOM 2329 C C . ASP A 1 319 ? -4.78516 -12.32640 -8.11957 1.000 21.23365 317 ASP A C 1
ATOM 2330 O O . ASP A 1 319 ? -4.93324 -13.37676 -8.74481 1.000 22.05804 317 ASP A O 1
ATOM 2335 N N . ARG A 1 320 ? -3.92649 -12.21856 -7.11110 1.000 19.28659 318 ARG A N 1
ATOM 2336 C CA . ARG A 1 320 ? -2.91806 -13.24278 -6.88114 1.000 18.73149 318 ARG A CA 1
ATOM 2337 C C . ARG A 1 320 ? -3.47731 -14.43074 -6.10314 1.000 18.25571 318 ARG A C 1
ATOM 2338 O O . ARG A 1 320 ? -4.33415 -14.29081 -5.22665 1.000 15.65670 318 ARG A O 1
ATOM 2346 N N . ILE A 1 321 ? -2.96978 -15.61542 -6.43800 1.000 16.34211 319 ILE A N 1
ATOM 2347 C CA . ILE A 1 321 ? -3.18984 -16.79144 -5.61203 1.000 14.24469 319 ILE A CA 1
ATOM 2348 C C . ILE A 1 321 ? -2.37203 -16.63876 -4.33584 1.000 14.28044 319 ILE A C 1
ATOM 2349 O O . ILE A 1 321 ? -1.18125 -16.30885 -4.38627 1.000 15.62034 319 ILE A O 1
ATOM 2354 N N . ARG A 1 322 ? -3.00204 -16.87030 -3.18244 1.000 13.58877 320 ARG A N 1
ATOM 2355 C CA . ARG A 1 322 ? -2.28052 -16.84083 -1.91488 1.000 11.02524 320 ARG A CA 1
ATOM 2356 C C . ARG A 1 322 ? -1.62853 -18.19264 -1.66297 1.000 17.32015 320 ARG A C 1
ATOM 2357 O O . ARG A 1 322 ? -2.21692 -19.23708 -1.94270 1.000 14.83917 320 ARG A O 1
ATOM 2365 N N . GLU A 1 323 ? -0.40669 -18.17338 -1.12232 1.000 14.27716 321 GLU A N 1
ATOM 2366 C CA . GLU A 1 323 ? 0.30366 -19.43167 -0.90613 1.000 19.15617 321 GLU A CA 1
ATOM 2367 C C . GLU A 1 323 ? -0.42450 -20.31815 0.09193 1.000 15.55694 321 GLU A C 1
ATOM 2368 O O . GLU A 1 323 ? -0.58828 -21.52530 -0.13812 1.000 15.42020 321 GLU A O 1
ATOM 2374 N N . TYR A 1 324 ? -0.88817 -19.72976 1.21500 1.000 13.61539 322 TYR A N 1
ATOM 2375 C CA . TYR A 1 324 ? -1.54246 -20.52942 2.23251 1.000 13.79010 322 TYR A CA 1
ATOM 2376 C C . TYR A 1 324 ? -3.05602 -20.37751 2.14354 1.000 15.85784 322 TYR A C 1
ATOM 2377 O O . TYR A 1 324 ? -3.55678 -19.32115 1.75040 1.000 12.92645 322 TYR A O 1
ATOM 2386 N N . PRO A 1 325 ? -3.78498 -21.44405 2.45689 1.000 14.14538 323 PRO A N 1
ATOM 2387 C CA . PRO A 1 325 ? -5.24533 -21.35794 2.49083 1.000 13.03212 323 PRO A CA 1
ATOM 2388 C C . PRO A 1 325 ? -5.69577 -20.26906 3.44911 1.000 13.20465 323 PRO A C 1
ATOM 2389 O O . PRO A 1 325 ? -5.05276 -19.99143 4.46456 1.000 12.61780 323 PRO A O 1
ATOM 2393 N N . TRP A 1 326 ? -6.81288 -19.63852 3.10424 1.000 10.41704 324 TRP A N 1
ATOM 2394 C CA . TRP A 1 326 ? -7.31650 -18.52104 3.88024 1.000 8.16178 324 TRP A CA 1
ATOM 2395 C C . TRP A 1 326 ? -8.83640 -18.55828 3.81006 1.000 9.40574 324 TRP A C 1
ATOM 2396 O O . TRP A 1 326 ? -9.42399 -19.36159 3.08122 1.000 8.28660 324 TRP A O 1
ATOM 2407 N N . GLN A 1 327 ? -9.46836 -17.68161 4.57732 1.000 9.86545 325 GLN A N 1
ATOM 2408 C CA . GLN A 1 327 ? -10.92461 -17.62566 4.63754 1.000 7.73819 325 GLN A CA 1
ATOM 2409 C C . GLN A 1 327 ? -11.36918 -16.17170 4.56447 1.000 13.73253 325 GLN A C 1
ATOM 2410 O O . GLN A 1 327 ? -10.65304 -15.26633 4.99498 1.000 13.99064 325 GLN A O 1
ATOM 2416 N N . THR A 1 328 ? -12.55563 -15.94410 4.00252 1.000 10.97887 326 THR A N 1
ATOM 2417 C CA . THR A 1 328 ? -13.12520 -14.60607 3.99927 1.000 8.73589 326 THR A CA 1
ATOM 2418 C C . THR A 1 328 ? -14.62717 -14.72788 4.20865 1.000 11.40758 326 THR A C 1
ATOM 2419 O O . THR A 1 328 ? -15.23839 -15.72622 3.81898 1.000 9.83490 326 THR A O 1
ATOM 2423 N N . ASP A 1 329 ? -15.20854 -13.73192 4.87462 1.000 10.47004 327 ASP A N 1
ATOM 2424 C CA . ASP A 1 329 ? -16.57696 -13.82060 5.38301 1.000 11.50270 327 ASP A CA 1
ATOM 2425 C C . ASP A 1 329 ? -17.44512 -12.72605 4.78000 1.000 12.34105 327 ASP A C 1
ATOM 2426 O O . ASP A 1 329 ? -16.99408 -11.58705 4.60358 1.000 8.97623 327 ASP A O 1
ATOM 2431 N N . THR A 1 330 ? -18.70952 -13.05509 4.52316 1.000 10.10867 328 THR A N 1
ATOM 2432 C CA . THR A 1 330 ? -19.67157 -12.04297 4.10755 1.000 10.88398 328 THR A CA 1
ATOM 2433 C C . THR A 1 330 ? -21.06263 -12.50986 4.50806 1.000 12.25575 328 THR A C 1
ATOM 2434 O O . THR A 1 330 ? -21.28279 -13.68753 4.79604 1.000 12.71211 328 THR A O 1
ATOM 2438 N N . SER A 1 331 ? -21.99356 -11.56507 4.57775 1.000 12.40323 329 SER A N 1
ATOM 2439 C CA . SER A 1 331 ? -23.36104 -11.89335 4.95223 1.000 13.61532 329 SER A CA 1
ATOM 2440 C C . SER A 1 331 ? -24.23569 -12.01812 3.71165 1.000 14.64692 329 SER A C 1
ATOM 2441 O O . SER A 1 331 ? -24.00430 -11.35838 2.69484 1.000 10.75840 329 SER A O 1
ATOM 2444 N N . VAL A 1 332 ? -25.25267 -12.87536 3.81015 1.000 14.43767 330 VAL A N 1
ATOM 2445 C CA . VAL A 1 332 ? -26.29398 -12.89842 2.78675 1.000 12.48428 330 VAL A CA 1
ATOM 2446 C C . VAL A 1 332 ? -27.04343 -11.57069 2.76953 1.000 15.06141 330 VAL A C 1
ATOM 2447 O O . VAL A 1 332 ? -27.46188 -11.09326 1.70616 1.000 16.01219 330 VAL A O 1
ATOM 2451 N N . GLY A 1 333 ? -27.21679 -10.94670 3.93188 1.000 15.41490 331 GLY A N 1
ATOM 2452 C CA . GLY A 1 333 ? -27.89548 -9.65857 3.98361 1.000 18.74941 331 GLY A CA 1
ATOM 2453 C C . GLY A 1 333 ? -27.00668 -8.53651 3.46170 1.000 21.88486 331 GLY A C 1
ATOM 2454 O O . GLY A 1 333 ? -25.79881 -8.50665 3.70180 1.000 14.61851 331 GLY A O 1
ATOM 2455 N N . LYS A 1 334 ? -27.62286 -7.60698 2.71541 1.000 17.10688 332 LYS A N 1
ATOM 2456 C CA . LYS A 1 334 ? -26.88623 -6.42928 2.26030 1.000 19.40822 332 LYS A CA 1
ATOM 2457 C C . LYS A 1 334 ? -26.57612 -5.48723 3.41086 1.000 23.44810 332 LYS A C 1
ATOM 2458 O O . LYS A 1 334 ? -25.52947 -4.83228 3.40858 1.000 28.82125 332 LYS A O 1
ATOM 2464 N N . LYS A 1 335 ? -27.48123 -5.39675 4.38372 1.000 24.03658 333 LYS A N 1
ATOM 2465 C CA . LYS A 1 335 ? -27.39438 -4.45137 5.48677 1.000 25.91837 333 LYS A CA 1
ATOM 2466 C C . LYS A 1 335 ? -26.67627 -5.04142 6.69508 1.000 29.25559 333 LYS A C 1
ATOM 2467 O O . LYS A 1 335 ? -25.78091 -4.40207 7.25653 1.000 36.34680 333 LYS A O 1
ATOM 2473 N N . SER A 1 336 ? -27.04585 -6.25072 7.11235 1.000 20.97296 334 SER A N 1
ATOM 2474 C CA . SER A 1 336 ? -26.61844 -6.73724 8.41472 1.000 17.68403 334 SER A CA 1
ATOM 2475 C C . SER A 1 336 ? -26.15378 -8.18547 8.34206 1.000 16.68473 334 SER A C 1
ATOM 2476 O O . SER A 1 336 ? -26.31689 -8.87899 7.33203 1.000 16.84074 334 SER A O 1
ATOM 2479 N N . TRP A 1 337 ? -25.57825 -8.62895 9.46082 1.000 13.00271 335 TRP A N 1
ATOM 2480 C CA . TRP A 1 337 ? -25.23650 -10.02547 9.69976 1.000 14.88564 335 TRP A CA 1
ATOM 2481 C C . TRP A 1 337 ? -26.30200 -10.69682 10.55795 1.000 18.12881 335 TRP A C 1
ATOM 2482 O O . TRP A 1 337 ? -26.93014 -11.66429 10.12638 1.000 15.37841 335 TRP A O 1
ATOM 2493 N N . SER A 1 338 ? -26.54196 -10.17364 11.75786 1.000 16.81404 336 SER A N 1
ATOM 2494 C CA . SER A 1 338 ? -27.67379 -10.61888 12.54997 1.000 14.78967 336 SER A CA 1
ATOM 2495 C C . SER A 1 338 ? -28.96862 -10.05454 11.96617 1.000 18.43826 336 SER A C 1
ATOM 2496 O O . SER A 1 338 ? -28.96228 -9.13989 11.14165 1.000 16.30471 336 SER A O 1
ATOM 2499 N N . TYR A 1 339 ? -30.09238 -10.61808 12.39987 1.000 15.19398 337 TYR A N 1
ATOM 2500 C CA . TYR A 1 339 ? -31.36641 -10.32674 11.75701 1.000 16.54685 337 TYR A CA 1
ATOM 2501 C C . TYR A 1 339 ? -31.82191 -8.89233 12.01441 1.000 16.15451 337 TYR A C 1
ATOM 2502 O O . TYR A 1 339 ? -31.70179 -8.37288 13.12509 1.000 16.52976 337 TYR A O 1
ATOM 2511 N N . CYS A 1 340 ? -32.36264 -8.24938 10.97845 1.000 17.83441 338 CYS A N 1
ATOM 2512 C CA . CYS A 1 340 ? -33.09490 -7.00416 11.17602 1.000 20.71615 338 CYS A CA 1
ATOM 2513 C C . CYS A 1 340 ? -34.31577 -6.98444 10.27534 1.000 24.88170 338 CYS A C 1
ATOM 2514 O O . CYS A 1 340 ? -34.30120 -7.53058 9.16960 1.000 20.67162 338 CYS A O 1
ATOM 2517 N N . VAL A 1 341 ? -35.38523 -6.35863 10.77059 1.000 25.82062 339 VAL A N 1
ATOM 2518 C CA . VAL A 1 341 ? -36.56257 -6.14917 9.93995 1.000 28.01581 339 VAL A CA 1
ATOM 2519 C C . VAL A 1 341 ? -36.18819 -5.25680 8.76787 1.000 24.01302 339 VAL A C 1
ATOM 2520 O O . VAL A 1 341 ? -35.41702 -4.29907 8.91139 1.000 31.11397 339 VAL A O 1
ATOM 2524 N N . GLY A 1 342 ? -36.72580 -5.56964 7.59505 1.000 24.83140 340 GLY A N 1
ATOM 2525 C CA . GLY A 1 342 ? -36.41868 -4.77257 6.42608 1.000 26.77200 340 GLY A CA 1
ATOM 2526 C C . GLY A 1 342 ? -35.09761 -5.09540 5.77562 1.000 33.26606 340 GLY A C 1
ATOM 2527 O O . GLY A 1 342 ? -34.58151 -4.28385 5.00090 1.000 32.81210 340 GLY A O 1
ATOM 2528 N N . GLU A 1 343 ? -34.52038 -6.25225 6.07720 1.000 33.96920 341 GLU A N 1
ATOM 2529 C CA . GLU A 1 343 ? -33.27638 -6.64437 5.43465 1.000 33.73033 341 GLU A CA 1
ATOM 2530 C C . GLU A 1 343 ? -33.50937 -6.85386 3.94394 1.000 31.20024 341 GLU A C 1
ATOM 2531 O O . GLU A 1 343 ? -34.52026 -7.42460 3.52936 1.000 31.27511 341 GLU A O 1
ATOM 2537 N N . GLU A 1 344 ? -32.58021 -6.36247 3.13462 1.000 26.78052 342 GLU A N 1
ATOM 2538 C CA . GLU A 1 344 ? -32.52949 -6.68841 1.71801 1.000 25.83650 342 GLU A CA 1
ATOM 2539 C C . GLU A 1 344 ? -31.40312 -7.69319 1.52866 1.000 19.95925 342 GLU A C 1
ATOM 2540 O O . GLU A 1 344 ? -30.25009 -7.39985 1.85528 1.000 29.52310 342 GLU A O 1
ATOM 2546 N N . ASN A 1 345 ? -31.73082 -8.87161 1.02261 1.000 19.01197 343 ASN A N 1
ATOM 2547 C CA . ASN A 1 345 ? -30.72384 -9.90733 0.85488 1.000 16.29301 343 ASN A CA 1
ATOM 2548 C C . ASN A 1 345 ? -30.05510 -9.82139 -0.51238 1.000 22.34005 343 ASN A C 1
ATOM 2549 O O . ASN A 1 345 ? -30.64033 -9.33277 -1.48024 1.000 20.55478 343 ASN A O 1
ATOM 2554 N N . LYS A 1 346 ? -28.81040 -10.29789 -0.57831 1.000 17.92907 344 LYS A N 1
ATOM 2555 C CA . LYS A 1 346 ? -28.04882 -10.29108 -1.82169 1.000 18.54636 344 LYS A CA 1
ATOM 2556 C C . LYS A 1 346 ? -28.58161 -11.32817 -2.79914 1.000 17.54226 344 LYS A C 1
ATOM 2557 O O . LYS A 1 346 ? -29.30606 -12.25527 -2.43297 1.000 21.03950 344 LYS A O 1
ATOM 2563 N N . SER A 1 347 ? -28.18110 -11.17068 -4.07869 1.000 19.45826 345 SER A N 1
ATOM 2564 C CA . SER A 1 347 ? -28.58291 -12.17778 -5.04713 1.000 18.14066 345 SER A CA 1
ATOM 2565 C C . SER A 1 347 ? -27.59048 -13.33406 -5.06234 1.000 21.45030 345 SER A C 1
ATOM 2566 O O . SER A 1 347 ? -26.38833 -13.12802 -4.87016 1.000 19.62763 345 SER A O 1
ATOM 2569 N N . PRO A 1 348 ? -28.06248 -14.56001 -5.31612 1.000 14.32651 346 PRO A N 1
ATOM 2570 C CA . PRO A 1 348 ? -27.11685 -15.67713 -5.45991 1.000 18.19543 346 PRO A CA 1
ATOM 2571 C C . PRO A 1 348 ? -26.04714 -15.42025 -6.51608 1.000 16.10645 346 PRO A C 1
ATOM 2572 O O . PRO A 1 348 ? -24.92225 -15.91913 -6.38292 1.000 16.94425 346 PRO A O 1
ATOM 2576 N N . ASP A 1 349 ? -26.35889 -14.64167 -7.55844 1.000 16.52467 347 ASP A N 1
ATOM 2577 C CA . ASP A 1 349 ? -25.39683 -14.43098 -8.63759 1.000 18.07299 347 ASP A CA 1
ATOM 2578 C C . ASP A 1 349 ? -24.11638 -13.77844 -8.12783 1.000 16.82843 347 ASP A C 1
ATOM 2579 O O . ASP A 1 349 ? -23.00900 -14.25816 -8.39927 1.000 14.71505 347 ASP A O 1
ATOM 2584 N N . HIS A 1 350 ? -24.24198 -12.67992 -7.38508 1.000 15.01472 348 HIS A N 1
ATOM 2585 C CA . HIS A 1 350 ? -23.04092 -11.99547 -6.92338 1.000 13.77165 348 HIS A CA 1
ATOM 2586 C C . HIS A 1 350 ? -22.28759 -12.83254 -5.89528 1.000 12.15641 348 HIS A C 1
ATOM 2587 O O . HIS A 1 350 ? -21.05390 -12.86543 -5.90850 1.000 15.71206 348 HIS A O 1
ATOM 2594 N N . ILE A 1 351 ? -23.01155 -13.53745 -5.01777 1.000 16.82167 349 ILE A N 1
ATOM 2595 C CA . ILE A 1 351 ? -22.35825 -14.39942 -4.03271 1.000 15.04044 349 ILE A CA 1
ATOM 2596 C C . ILE A 1 351 ? -21.57535 -15.49785 -4.73579 1.000 11.25539 349 ILE A C 1
ATOM 2597 O O . ILE A 1 351 ? -20.40296 -15.74426 -4.42790 1.000 12.56290 349 ILE A O 1
ATOM 2602 N N . ILE A 1 352 ? -22.19887 -16.14428 -5.72091 1.000 10.71082 350 ILE A N 1
ATOM 2603 C CA . ILE A 1 352 ? -21.53597 -17.24763 -6.40929 1.000 9.91066 350 ILE A CA 1
ATOM 2604 C C . ILE A 1 352 ? -20.32324 -16.75126 -7.19553 1.000 12.27276 350 ILE A C 1
ATOM 2605 O O . ILE A 1 352 ? -19.27468 -17.40601 -7.22061 1.000 12.37952 350 ILE A O 1
ATOM 2610 N N . ASP A 1 353 ? -20.43680 -15.59612 -7.85699 1.000 13.56659 351 ASP A N 1
ATOM 2611 C CA . ASP A 1 353 ? -19.27956 -15.06565 -8.57644 1.000 12.99122 351 ASP A CA 1
ATOM 2612 C C . ASP A 1 353 ? -18.11671 -14.80949 -7.62070 1.000 11.73819 351 ASP A C 1
ATOM 2613 O O . ASP A 1 353 ? -16.96655 -15.15208 -7.91716 1.000 10.79324 351 ASP A O 1
ATOM 2618 N N . ASP A 1 354 ? -18.39942 -14.19546 -6.47123 1.000 13.96091 352 ASP A N 1
ATOM 2619 C CA . ASP A 1 354 ? -17.35135 -13.96035 -5.47909 1.000 14.36420 352 ASP A CA 1
ATOM 2620 C C . ASP A 1 354 ? -16.80561 -15.27596 -4.94673 1.000 10.08848 352 ASP A C 1
ATOM 2621 O O . ASP A 1 354 ? -15.59456 -15.42611 -4.76101 1.000 12.68275 352 ASP A O 1
ATOM 2626 N N . PHE A 1 355 ? -17.69650 -16.22998 -4.66242 1.000 8.85904 353 PHE A N 1
ATOM 2627 C CA . PHE A 1 355 ? -17.27690 -17.55568 -4.21030 1.000 9.80030 353 PHE A CA 1
ATOM 2628 C C . PHE A 1 355 ? -16.26138 -18.17288 -5.16302 1.000 12.40777 353 PHE A C 1
ATOM 2629 O O . PHE A 1 355 ? -15.22305 -18.68963 -4.73515 1.000 9.59685 353 PHE A O 1
ATOM 2637 N N . VAL A 1 356 ? -16.54881 -18.13925 -6.46853 1.000 9.75201 354 VAL A N 1
ATOM 2638 C CA . VAL A 1 356 ? -15.61802 -18.73827 -7.42691 1.000 9.40492 354 VAL A CA 1
ATOM 2639 C C . VAL A 1 356 ? -14.29107 -17.99035 -7.41165 1.000 11.50057 354 VAL A C 1
ATOM 2640 O O . VAL A 1 356 ? -13.21616 -18.60004 -7.44304 1.000 8.53487 354 VAL A O 1
ATOM 2644 N N . ASP A 1 357 ? -14.34764 -16.65705 -7.35118 1.000 10.09275 355 ASP A N 1
ATOM 2645 C CA . ASP A 1 357 ? -13.12368 -15.86322 -7.31294 1.000 12.23019 355 ASP A CA 1
ATOM 2646 C C . ASP A 1 357 ? -12.29931 -16.19692 -6.07823 1.000 11.69250 355 ASP A C 1
ATOM 2647 O O . ASP A 1 357 ? -11.07274 -16.36991 -6.16559 1.000 11.22164 355 ASP A O 1
ATOM 2652 N N . ILE A 1 358 ? -12.95948 -16.30922 -4.92064 1.000 7.52185 356 ILE A N 1
ATOM 2653 C CA . ILE A 1 358 ? -12.27309 -16.69590 -3.68579 1.000 10.82491 356 ILE A CA 1
ATOM 2654 C C . ILE A 1 358 ? -11.60714 -18.06200 -3.84312 1.000 10.70474 356 ILE A C 1
ATOM 2655 O O . ILE A 1 358 ? -10.43725 -18.25784 -3.48225 1.000 11.26129 356 ILE A O 1
ATOM 2660 N N . VAL A 1 359 ? -12.34655 -19.03426 -4.37338 1.000 7.24929 357 VAL A N 1
ATOM 2661 C CA . VAL A 1 359 ? -11.81479 -20.39287 -4.44142 1.000 10.38393 357 VAL A CA 1
ATOM 2662 C C . VAL A 1 359 ? -10.61635 -20.44881 -5.37857 1.000 9.00296 357 VAL A C 1
ATOM 2663 O O . VAL A 1 359 ? -9.62451 -21.13073 -5.09497 1.000 10.43127 357 VAL A O 1
ATOM 2667 N N . SER A 1 360 ? -10.67114 -19.70983 -6.49143 1.000 8.26286 358 SER A N 1
ATOM 2668 C CA . SER A 1 360 ? -9.55858 -19.72170 -7.44607 1.000 11.14966 358 SER A CA 1
ATOM 2669 C C . SER A 1 360 ? -8.25936 -19.20729 -6.83629 1.000 12.77501 358 SER A C 1
ATOM 2670 O O . SER A 1 360 ? -7.17122 -19.54824 -7.33349 1.000 11.85697 358 SER A O 1
ATOM 2673 N N . LYS A 1 361 ? -8.34284 -18.40889 -5.77031 1.000 11.41461 359 LYS A N 1
ATOM 2674 C CA . LYS A 1 361 ? -7.16830 -17.80017 -5.15965 1.000 10.81803 359 LYS A CA 1
ATOM 2675 C C . LYS A 1 361 ? -6.76543 -18.47123 -3.85016 1.000 10.10816 359 LYS A C 1
ATOM 2676 O O . LYS A 1 361 ? -6.00049 -17.88330 -3.07251 1.000 12.87433 359 LYS A O 1
ATOM 2682 N N . ASN A 1 362 ? -7.24153 -19.69178 -3.61580 1.000 11.75530 360 ASN A N 1
ATOM 2683 C CA . ASN A 1 362 ? -6.90067 -20.55191 -2.48241 1.000 10.59346 360 ASN A CA 1
ATOM 2684 C C . ASN A 1 362 ? -7.72906 -20.24470 -1.25111 1.000 13.17261 360 ASN A C 1
ATOM 2685 O O . ASN A 1 362 ? -7.36672 -20.67113 -0.14972 1.000 10.60517 360 ASN A O 1
ATOM 2690 N N . GLY A 1 363 ? -8.85220 -19.53418 -1.40279 1.000 12.59902 361 GLY A N 1
ATOM 2691 C CA . GLY A 1 363 ? -9.66396 -19.15706 -0.26837 1.000 11.52378 361 GLY A CA 1
ATOM 2692 C C . GLY A 1 363 ? -10.89600 -20.02206 -0.08423 1.000 10.40527 361 GLY A C 1
ATOM 2693 O O . GLY A 1 363 ? -11.32841 -20.73521 -0.99024 1.000 8.93171 361 GLY A O 1
ATOM 2694 N N . ASN A 1 364 ? -11.42644 -19.96746 1.13494 1.000 10.78570 362 ASN A N 1
ATOM 2695 C CA . ASN A 1 364 ? -12.72130 -20.51561 1.50392 1.000 11.27608 362 ASN A CA 1
ATOM 2696 C C . ASN A 1 364 ? -13.66759 -19.36211 1.80481 1.000 10.42882 362 ASN A C 1
ATOM 2697 O O . ASN A 1 364 ? -13.26450 -18.35059 2.38307 1.000 10.27712 362 ASN A O 1
ATOM 2702 N N . LEU A 1 365 ? -14.93885 -19.53886 1.45768 1.000 9.78468 363 LEU A N 1
ATOM 2703 C CA . LEU A 1 365 ? -15.96491 -18.55673 1.76032 1.000 11.25168 363 LEU A CA 1
ATOM 2704 C C . LEU A 1 365 ? -16.75536 -19.01572 2.98246 1.000 10.76344 363 LEU A C 1
ATOM 2705 O O . LEU A 1 365 ? -17.25394 -20.14742 3.01954 1.000 8.89083 363 LEU A O 1
ATOM 2710 N N . LEU A 1 366 ? -16.85207 -18.14817 3.97747 1.000 9.13823 364 LEU A N 1
ATOM 2711 C CA . LEU A 1 366 ? -17.67839 -18.37788 5.15730 1.000 9.62617 364 LEU A CA 1
ATOM 2712 C C . LEU A 1 366 ? -18.85579 -17.40165 5.04704 1.000 11.11909 364 LEU A C 1
ATOM 2713 O O . LEU A 1 366 ? -18.69466 -16.20155 5.27467 1.000 9.42340 364 LEU A O 1
ATOM 2718 N N . LEU A 1 367 ? -20.03256 -17.91486 4.68158 1.000 14.59163 365 LEU A N 1
ATOM 2719 C CA . LEU A 1 367 ? -21.19133 -17.09007 4.31775 1.000 12.03184 365 LEU A CA 1
ATOM 2720 C C . LEU A 1 367 ? -22.20316 -17.04751 5.46231 1.000 7.29524 365 LEU A C 1
ATOM 2721 O O . LEU A 1 367 ? -22.63300 -18.09889 5.95170 1.000 12.04705 365 LEU A O 1
ATOM 2726 N N . ASN A 1 368 ? -22.59494 -15.83942 5.88646 1.000 9.15307 366 ASN A N 1
ATOM 2727 C CA . ASN A 1 368 ? -23.40052 -15.67781 7.09880 1.000 7.97307 366 ASN A CA 1
ATOM 2728 C C . ASN A 1 368 ? -24.89334 -15.56053 6.80274 1.000 14.85380 366 ASN A C 1
ATOM 2729 O O . ASN A 1 368 ? -25.30509 -14.85825 5.87046 1.000 14.52733 366 ASN A O 1
ATOM 2734 N N . ILE A 1 369 ? -25.69866 -16.23889 7.62659 1.000 14.72613 367 ILE A N 1
ATOM 2735 C CA . ILE A 1 369 ? -27.13950 -16.03146 7.71114 1.000 12.10383 367 ILE A CA 1
ATOM 2736 C C . ILE A 1 369 ? -27.45882 -15.49803 9.10544 1.000 16.72872 367 ILE A C 1
ATOM 2737 O O . ILE A 1 369 ? -26.72198 -15.72160 10.06959 1.000 13.51261 367 ILE A O 1
ATOM 2742 N N . GLY A 1 370 ? -28.57640 -14.78554 9.20552 1.000 10.05354 368 GLY A N 1
ATOM 2743 C CA . GLY A 1 370 ? -28.99131 -14.21409 10.46305 1.000 13.64465 368 GLY A CA 1
ATOM 2744 C C . GLY A 1 370 ? -30.42850 -14.54750 10.80362 1.000 15.10832 368 GLY A C 1
ATOM 2745 O O . GLY A 1 370 ? -31.36599 -13.87607 10.36106 1.000 15.02416 368 GLY A O 1
ATOM 2746 N N . PRO A 1 371 ? -30.62502 -15.59244 11.60881 1.000 21.95047 369 PRO A N 1
ATOM 2747 C CA . PRO A 1 371 ? -31.98814 -16.02223 11.95129 1.000 16.62528 369 PRO A CA 1
ATOM 2748 C C . PRO A 1 371 ? -32.69932 -15.01293 12.83512 1.000 16.17141 369 PRO A C 1
ATOM 2749 O O . PRO A 1 371 ? -32.07732 -14.25729 13.58502 1.000 16.88128 369 PRO A O 1
ATOM 2753 N N . LYS A 1 372 ? -34.03087 -15.01828 12.75215 1.000 17.73441 370 LYS A N 1
ATOM 2754 C CA . LYS A 1 372 ? -34.81400 -14.17209 13.64092 1.000 16.52582 370 LYS A CA 1
ATOM 2755 C C . LYS A 1 372 ? -34.62499 -14.62277 15.08942 1.000 17.47434 370 LYS A C 1
ATOM 2756 O O . LYS A 1 372 ? -34.11873 -15.70989 15.37068 1.000 19.40892 370 LYS A O 1
ATOM 2762 N N . ALA A 1 373 ? -35.04728 -13.76350 16.02317 1.000 17.46080 371 ALA A N 1
ATOM 2763 C CA . ALA A 1 373 ? -34.80972 -14.05225 17.43343 1.000 17.28133 371 ALA A CA 1
ATOM 2764 C C . ALA A 1 373 ? -35.50308 -15.33217 17.87884 1.000 16.01455 371 ALA A C 1
ATOM 2765 O O . ALA A 1 373 ? -35.01092 -16.01768 18.78319 1.000 17.49420 371 ALA A O 1
ATOM 2767 N N . ASP A 1 374 ? -36.62670 -15.69108 17.25633 1.000 21.06106 372 ASP A N 1
ATOM 2768 C CA . ASP A 1 374 ? -37.29091 -16.92287 17.66017 1.000 21.72920 372 ASP A CA 1
ATOM 2769 C C . ASP A 1 374 ? -36.60365 -18.16812 17.11652 1.000 21.71958 372 ASP A C 1
ATOM 2770 O O . ASP A 1 374 ? -37.03272 -19.27917 17.44322 1.000 25.59613 372 ASP A O 1
ATOM 2775 N N . GLY A 1 375 ? -35.55071 -18.01850 16.30870 1.000 22.62741 373 GLY A N 1
ATOM 2776 C CA . GLY A 1 375 ? -34.82346 -19.15863 15.77952 1.000 22.27616 373 GLY A CA 1
ATOM 2777 C C . GLY A 1 375 ? -35.13414 -19.51372 14.34053 1.000 22.28778 373 GLY A C 1
ATOM 2778 O O . GLY A 1 375 ? -34.55593 -20.48020 13.81878 1.000 21.40328 373 GLY A O 1
ATOM 2779 N N . THR A 1 376 ? -36.01738 -18.76379 13.68627 1.000 19.72428 374 THR A N 1
ATOM 2780 C CA . THR A 1 376 ?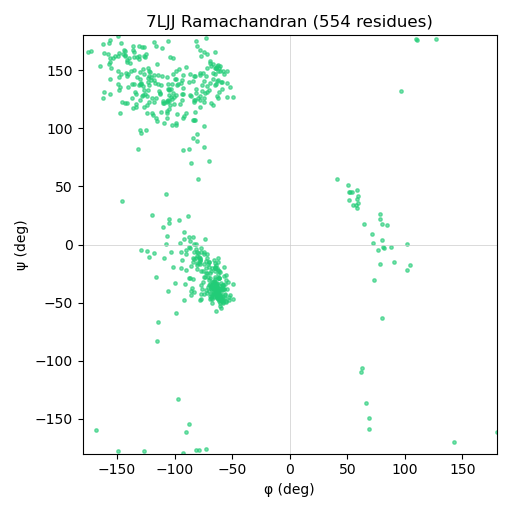 -36.42107 -19.01035 12.30694 1.000 23.81856 374 THR A CA 1
ATOM 2781 C C . THR A 1 376 ? -35.42553 -18.39429 11.32739 1.000 16.82241 374 THR A C 1
ATOM 2782 O O . THR A 1 376 ? -35.15277 -17.19618 11.39260 1.000 17.88067 374 THR A O 1
ATOM 2786 N N . ILE A 1 377 ? -34.88761 -19.21206 10.42148 1.000 16.29746 375 ILE A N 1
ATOM 2787 C CA . ILE A 1 377 ? -34.15239 -18.69187 9.27086 1.000 14.68893 375 ILE A CA 1
ATOM 2788 C C . ILE A 1 377 ? -35.16657 -18.19989 8.24608 1.000 21.89191 375 ILE A C 1
ATOM 2789 O O . ILE A 1 377 ? -36.09909 -18.92831 7.89129 1.000 18.84118 375 ILE A O 1
ATOM 2794 N N . THR A 1 378 ? -35.00948 -16.95795 7.78630 1.000 17.83329 376 THR A N 1
ATOM 2795 C CA . THR A 1 378 ? -36.01111 -16.37122 6.89703 1.000 22.20858 376 THR A CA 1
ATOM 2796 C C . THR A 1 378 ? -36.11446 -17.14678 5.58544 1.000 24.02996 376 THR A C 1
ATOM 2797 O O . THR A 1 378 ? -35.16153 -17.78594 5.13355 1.000 15.75710 376 THR A O 1
ATOM 2801 N N . ASP A 1 379 ? -37.29782 -17.07822 4.96482 1.000 19.48225 377 ASP A N 1
ATOM 2802 C CA . ASP A 1 379 ? -37.48530 -17.70979 3.66179 1.000 19.63786 377 ASP A CA 1
ATOM 2803 C C . ASP A 1 379 ? -36.50528 -17.15443 2.63841 1.000 18.70790 377 ASP A C 1
ATOM 2804 O O . ASP A 1 379 ? -36.01559 -17.88966 1.77045 1.000 18.88800 377 ASP A O 1
ATOM 2809 N N . GLU A 1 380 ? -36.22042 -15.85279 2.71376 1.000 19.40681 378 GLU A N 1
ATOM 2810 C CA . GLU A 1 380 ? -35.32734 -15.23742 1.73934 1.000 19.59461 378 GLU A CA 1
ATOM 2811 C C . GLU A 1 380 ? -33.93519 -15.85217 1.81146 1.000 18.19187 378 GLU A C 1
ATOM 2812 O O . GLU A 1 380 ? -33.34075 -16.20121 0.78219 1.000 16.30934 378 GLU A O 1
ATOM 2818 N N . GLN A 1 381 ? -33.40968 -16.02036 3.02567 1.000 16.39396 379 GLN A N 1
ATOM 2819 C CA . GLN A 1 381 ? -32.06910 -16.57067 3.16146 1.000 16.14911 379 GLN A CA 1
ATOM 2820 C C . GLN A 1 381 ? -32.04445 -18.07148 2.91406 1.000 15.66897 379 GLN A C 1
ATOM 2821 O O . GLN A 1 381 ? -31.05184 -18.57947 2.38724 1.000 13.83569 379 GLN A O 1
ATOM 2827 N N . LYS A 1 382 ? -33.12019 -18.79281 3.25571 1.000 13.80292 380 LYS A N 1
ATOM 2828 C CA . LYS A 1 382 ? -33.22708 -20.17930 2.81063 1.000 14.99166 380 LYS A CA 1
ATOM 2829 C C . LYS A 1 382 ? -33.13585 -20.26867 1.29592 1.000 17.38561 380 LYS A C 1
ATOM 2830 O O . LYS A 1 382 ? -32.53342 -21.20184 0.76129 1.000 16.92944 380 LYS A O 1
ATOM 2836 N N . ASN A 1 383 ? -33.73887 -19.30330 0.59259 1.000 17.89882 381 ASN A N 1
ATOM 2837 C CA . ASN A 1 383 ? -33.78988 -19.34885 -0.86655 1.000 17.58483 381 ASN A CA 1
ATOM 2838 C C . ASN A 1 383 ? -32.42939 -19.06876 -1.47874 1.000 14.34592 381 ASN A C 1
ATOM 2839 O O . ASN A 1 383 ? -32.03306 -19.72474 -2.45065 1.000 14.17468 381 ASN A O 1
ATOM 2844 N N . VAL A 1 384 ? -31.70714 -18.08789 -0.93435 1.000 14.79220 382 VAL A N 1
ATOM 2845 C CA . VAL A 1 384 ? -30.35545 -17.81189 -1.41409 1.000 14.46003 382 VAL A CA 1
ATOM 2846 C C . VAL A 1 384 ? -29.47138 -19.04053 -1.23679 1.000 12.63721 382 VAL A C 1
ATOM 2847 O O . VAL A 1 384 ? -28.75718 -19.44771 -2.16237 1.000 13.39819 382 VAL A O 1
ATOM 2851 N N . LEU A 1 385 ? -29.49122 -19.64337 -0.03889 1.000 11.78851 383 LEU A N 1
ATOM 2852 C CA . LEU A 1 385 ? -28.65107 -20.82034 0.18710 1.000 13.27618 383 LEU A CA 1
ATOM 2853 C C . LEU A 1 385 ? -29.05589 -21.97011 -0.72796 1.000 15.42903 383 LEU A C 1
ATOM 2854 O O . LEU A 1 385 ? -28.19148 -22.68936 -1.24553 1.000 15.13967 383 LEU A O 1
ATOM 2859 N N . ALA A 1 386 ? -30.36519 -22.16726 -0.93660 1.000 13.84204 384 ALA A N 1
ATOM 2860 C CA . ALA A 1 386 ? -30.80804 -23.25345 -1.81581 1.000 14.75401 384 ALA A CA 1
ATOM 2861 C C . ALA A 1 386 ? -30.32610 -23.04001 -3.25058 1.000 16.33846 384 ALA A C 1
ATOM 2862 O O . ALA A 1 386 ? -29.96696 -24.00125 -3.94994 1.000 14.48552 384 ALA A O 1
ATOM 2864 N N . GLU A 1 387 ? -30.30302 -21.78719 -3.70752 1.000 12.17198 385 GLU A N 1
ATOM 2865 C CA . GLU A 1 387 ? -29.82502 -21.51414 -5.05889 1.000 13.69453 385 GLU A CA 1
ATOM 2866 C C . GLU A 1 387 ? -28.33616 -21.81566 -5.18951 1.000 18.24880 385 GLU A C 1
ATOM 2867 O O . GLU A 1 387 ? -27.89422 -22.35669 -6.21138 1.000 12.88314 385 GLU A O 1
ATOM 2873 N N . ILE A 1 388 ? -27.54546 -21.45733 -4.17292 1.000 17.37184 386 ILE A N 1
ATOM 2874 C CA . ILE A 1 388 ? -26.12157 -21.79618 -4.17932 1.000 11.03759 386 ILE A CA 1
ATOM 2875 C C . ILE A 1 388 ? -25.94290 -23.30935 -4.17807 1.000 11.28326 386 ILE A C 1
ATOM 2876 O O . ILE A 1 388 ? -25.09066 -23.85496 -4.89110 1.000 14.83895 386 ILE A O 1
ATOM 2881 N N . GLY A 1 389 ? -26.75168 -24.00915 -3.38732 1.000 13.83317 387 GLY A N 1
ATOM 2882 C CA . GLY A 1 389 ? -26.66586 -25.45860 -3.35182 1.000 15.61307 387 GLY A CA 1
ATOM 2883 C C . GLY A 1 389 ? -27.00826 -26.10257 -4.67929 1.000 15.02890 387 GLY A C 1
ATOM 2884 O O . GLY A 1 389 ? -26.38913 -27.09275 -5.07122 1.000 14.67628 387 GLY A O 1
ATOM 2885 N N . LYS A 1 390 ? -28.01007 -25.56259 -5.38496 1.000 14.37444 388 LYS A N 1
ATOM 2886 C CA . LYS A 1 390 ? -28.36506 -26.12059 -6.68986 1.000 13.81803 388 LYS A CA 1
ATOM 2887 C C . LYS A 1 390 ? -27.25981 -25.85430 -7.70128 1.000 13.11971 388 LYS A C 1
ATOM 2888 O O . LYS A 1 390 ? -26.95234 -26.70922 -8.53700 1.000 14.38158 388 LYS A O 1
ATOM 2894 N N . TRP A 1 391 ? -26.64517 -24.67384 -7.63016 1.000 13.31068 389 TRP A N 1
ATOM 2895 C CA . TRP A 1 391 ? -25.47011 -24.40174 -8.45378 1.000 15.26418 389 TRP A CA 1
ATOM 2896 C C . TRP A 1 391 ? -24.35265 -25.39538 -8.15584 1.000 13.12086 389 TRP A C 1
ATOM 2897 O O . TRP A 1 391 ? -23.73725 -25.93971 -9.07933 1.000 12.02583 389 TRP A O 1
ATOM 2908 N N . LEU A 1 392 ? -24.09863 -25.67820 -6.86885 1.000 14.29762 390 LEU A N 1
ATOM 2909 C CA . LEU A 1 392 ? -23.00311 -26.58407 -6.52132 1.000 14.98945 390 LEU A CA 1
ATOM 2910 C C . LEU A 1 392 ? -23.32415 -28.02826 -6.88665 1.000 19.87291 390 LEU A C 1
ATOM 2911 O O . LEU A 1 392 ? -22.40737 -28.81937 -7.15267 1.000 13.35230 390 LEU A O 1
ATOM 2916 N N . LYS A 1 393 ? -24.60886 -28.38722 -6.90740 1.000 13.22567 391 LYS A N 1
ATOM 2917 C CA . LYS A 1 393 ? -24.99280 -29.72581 -7.34229 1.000 18.20328 391 LYS A CA 1
ATOM 2918 C C . LYS A 1 393 ? -24.52259 -29.98405 -8.76452 1.000 16.74290 391 LYS A C 1
ATOM 2919 O O . LYS A 1 393 ? -24.04814 -31.07673 -9.08049 1.000 17.20248 391 LYS A O 1
ATOM 2925 N N . THR A 1 394 ? -24.59859 -28.97396 -9.62555 1.000 12.41793 392 THR A N 1
ATOM 2926 C CA . THR A 1 394 ? -24.13443 -29.12762 -10.99957 1.000 13.51968 392 THR A CA 1
ATOM 2927 C C . THR A 1 394 ? -22.63949 -28.86625 -11.15319 1.000 18.94643 392 THR A C 1
ATOM 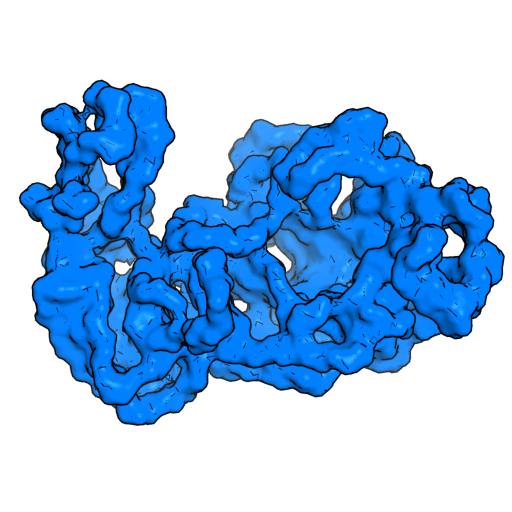2928 O O . THR A 1 394 ? -21.96520 -29.59092 -11.89224 1.000 16.14184 392 THR A O 1
ATOM 2932 N N . ASN A 1 395 ? -22.10193 -27.85205 -10.46584 1.000 12.24146 393 ASN A N 1
ATOM 2933 C CA . ASN A 1 395 ? -20.75684 -27.35209 -10.73314 1.000 13.18543 393 ASN A CA 1
ATOM 2934 C C . ASN A 1 395 ? -19.73031 -27.70897 -9.67091 1.000 12.43911 393 ASN A C 1
ATOM 2935 O O . ASN A 1 395 ? -18.55922 -27.34743 -9.82758 1.000 16.14608 393 ASN A O 1
ATOM 2940 N N . GLY A 1 396 ? -20.12481 -28.43283 -8.62311 1.000 13.28326 394 GLY A N 1
ATOM 2941 C CA . GLY A 1 396 ? -19.25940 -28.66850 -7.47702 1.000 16.22846 394 GLY A CA 1
ATOM 2942 C C . GLY A 1 396 ? -17.98756 -29.43365 -7.78361 1.000 17.32375 394 GLY A C 1
ATOM 2943 O O . GLY A 1 396 ? -17.02410 -29.34450 -7.01203 1.000 13.03126 394 GLY A O 1
ATOM 2944 N N . GLU A 1 397 ? -17.95778 -30.18718 -8.88655 1.000 11.86596 395 GLU A N 1
ATOM 2945 C CA . GLU A 1 397 ? -16.72773 -30.88548 -9.25696 1.000 15.11290 395 GLU A CA 1
ATOM 2946 C C . GLU A 1 397 ? -15.55870 -29.92205 -9.39472 1.000 11.40248 395 GLU A C 1
ATOM 2947 O O . GLU A 1 397 ? -14.41411 -30.28320 -9.10329 1.000 12.54834 395 GLU A O 1
ATOM 2953 N N . ALA A 1 398 ? -15.82562 -28.70416 -9.85882 1.000 11.29136 396 ALA A N 1
ATOM 2954 C CA . ALA A 1 398 ? -14.80006 -27.68896 -10.03810 1.000 13.60921 396 ALA A CA 1
ATOM 2955 C C . ALA A 1 398 ? -14.41345 -26.98925 -8.73726 1.000 13.84906 396 ALA A C 1
ATOM 2956 O O . ALA A 1 398 ? -13.45200 -26.21286 -8.73612 1.000 14.66315 396 ALA A O 1
ATOM 2958 N N . ILE A 1 399 ? -15.12651 -27.25444 -7.64174 1.000 10.40945 397 ILE A N 1
ATOM 2959 C CA . ILE A 1 399 ? -14.98078 -26.51184 -6.38982 1.000 12.04670 397 ILE A CA 1
ATOM 2960 C C . ILE A 1 399 ? -14.42236 -27.41797 -5.30208 1.000 11.76244 397 ILE A C 1
ATOM 2961 O O . ILE A 1 399 ? -13.29709 -27.22037 -4.82435 1.000 11.02299 397 ILE A O 1
ATOM 2966 N N . TYR A 1 400 ? -15.20650 -28.41933 -4.90452 1.000 9.17922 398 TYR A N 1
ATOM 2967 C CA . TYR A 1 400 ? -14.80969 -29.29282 -3.80541 1.000 12.37913 398 TYR A CA 1
ATOM 2968 C C . TYR A 1 400 ? -13.51904 -30.02397 -4.13953 1.000 14.07051 398 TYR A C 1
ATOM 2969 O O . TYR A 1 400 ? -13.38763 -30.61901 -5.21308 1.000 13.41139 398 TYR A O 1
ATOM 2978 N N . GLY A 1 401 ? -12.56751 -29.99021 -3.20849 1.000 14.20454 399 GLY A N 1
ATOM 2979 C CA . GLY A 1 401 ? -11.31667 -30.68586 -3.40487 1.000 13.31849 399 GLY A CA 1
ATOM 2980 C C . GLY A 1 401 ? -10.39073 -30.06773 -4.42323 1.000 10.74056 399 GLY A C 1
ATOM 2981 O O . GLY A 1 401 ? -9.30593 -30.61486 -4.65346 1.000 11.72830 399 GLY A O 1
ATOM 2982 N N . SER A 1 402 ? -10.76596 -28.94470 -5.03574 1.000 10.30833 400 SER A N 1
ATOM 2983 C CA . SER A 1 402 ? -9.90620 -28.33640 -6.04087 1.000 11.05742 400 SER A CA 1
ATOM 2984 C C . SER A 1 402 ? -8.76701 -27.58007 -5.36904 1.000 10.90480 400 SER A C 1
ATOM 2985 O O . SER A 1 402 ? -8.77670 -27.33499 -4.16041 1.000 11.94892 400 SER A O 1
ATOM 2988 N N . ARG A 1 403 ? -7.77543 -27.20793 -6.16990 1.000 11.35350 401 ARG A N 1
ATOM 2989 C CA . ARG A 1 403 ? -6.71091 -26.31009 -5.75889 1.000 9.13904 401 ARG A CA 1
ATOM 2990 C C . ARG A 1 403 ? -6.55499 -25.23441 -6.81973 1.000 12.34044 401 ARG A C 1
ATOM 2991 O O . ARG A 1 403 ? -7.01789 -25.39062 -7.95656 1.000 11.93842 401 ARG A O 1
ATOM 2999 N N . PRO A 1 404 ? -5.90222 -24.13087 -6.48243 1.000 8.63683 402 PRO A N 1
ATOM 3000 C CA . PRO A 1 404 ? -5.59768 -23.12583 -7.50246 1.000 10.35314 402 PRO A CA 1
ATOM 3001 C C . PRO A 1 404 ? -4.77572 -23.72359 -8.63513 1.000 9.90185 402 PRO A C 1
ATOM 3002 O O . PRO A 1 404 ? -4.01301 -24.66868 -8.44986 1.000 10.74159 402 PRO A O 1
ATOM 3006 N N . TRP A 1 405 ? -4.96502 -23.17288 -9.82767 1.000 9.79692 403 TRP A N 1
ATOM 3007 C CA . TRP A 1 405 ? -4.18597 -23.55783 -10.99601 1.000 11.88290 403 TRP A CA 1
ATOM 3008 C C . TRP A 1 405 ? -2.90626 -22.71472 -11.04552 1.000 13.93673 403 TRP A C 1
ATOM 3009 O O . TRP A 1 405 ? -2.45055 -22.24414 -9.99636 1.000 15.08262 403 TRP A O 1
ATOM 3020 N N . VAL A 1 406 ? -2.30431 -22.51053 -12.22728 1.000 11.99225 404 VAL A N 1
ATOM 3021 C CA . VAL A 1 406 ? -1.09574 -21.67573 -12.27180 1.000 13.40454 404 VAL A CA 1
ATOM 3022 C C . VAL A 1 406 ? -1.45464 -20.21176 -12.08976 1.000 13.87919 404 VAL A C 1
ATOM 3023 O O . VAL A 1 406 ? -0.64355 -19.42097 -11.58779 1.000 14.33381 404 VAL A O 1
ATOM 3027 N N . ILE A 1 407 ? -2.66592 -19.83144 -12.48135 1.000 12.34336 405 ILE A N 1
ATOM 3028 C CA . ILE A 1 407 ? -3.13111 -18.45352 -12.40934 1.000 11.73389 405 ILE A CA 1
ATOM 3029 C C . ILE A 1 407 ? -4.61826 -18.50699 -12.11729 1.000 12.30342 405 ILE A C 1
ATOM 3030 O O . ILE A 1 407 ? -5.31310 -19.43600 -12.54259 1.000 11.48292 405 ILE A O 1
ATOM 3035 N N . ALA A 1 408 ? -5.10503 -17.52127 -11.36360 1.000 13.02651 406 ALA A N 1
ATOM 3036 C CA . ALA A 1 408 ? -6.47079 -17.59707 -10.85119 1.000 9.64759 406 ALA A CA 1
ATOM 3037 C C . ALA A 1 408 ? -7.49977 -17.02734 -11.81113 1.000 14.58302 406 ALA A C 1
ATOM 3038 O O . ALA A 1 408 ? -8.65568 -17.47030 -11.79869 1.000 11.34613 406 ALA A O 1
ATOM 3040 N N . SER A 1 409 ? -7.12506 -16.05223 -12.63893 1.000 11.64961 407 SER A N 1
ATOM 3041 C CA . SER A 1 409 ? -8.16006 -15.29662 -13.33065 1.000 14.41784 407 SER A CA 1
ATOM 3042 C C . SER A 1 409 ? -7.61076 -14.67121 -14.59951 1.000 13.70763 407 SER A C 1
ATOM 3043 O O . SER A 1 409 ? -6.40056 -14.46628 -14.74766 1.000 16.46306 407 SER A O 1
ATOM 3046 N N . GLU A 1 410 ? -8.52653 -14.37882 -15.51444 1.000 14.37145 408 GLU A N 1
ATOM 3047 C CA . GLU A 1 410 ? -8.25066 -13.52641 -16.65892 1.000 18.45841 408 GLU A CA 1
ATOM 3048 C C . GLU A 1 410 ? -9.50680 -12.71693 -16.93522 1.000 21.12870 408 GLU A C 1
ATOM 3049 O O . GLU A 1 410 ? -10.57717 -12.99118 -16.38816 1.000 15.07117 408 GLU A O 1
ATOM 3055 N N . GLY A 1 411 ? -9.37700 -11.70552 -17.77821 1.000 18.61209 409 GLY A N 1
ATOM 3056 C CA . GLY A 1 411 ? -10.49867 -10.84917 -18.11290 1.000 20.78012 409 GLY A CA 1
ATOM 3057 C C . GLY A 1 411 ? -10.35024 -9.46060 -17.51079 1.000 34.86535 409 GLY A C 1
ATOM 3058 O O . GLY A 1 411 ? -9.41717 -9.16789 -16.76114 1.000 42.10080 409 GLY A O 1
ATOM 3059 N N . HIS A 1 412 ? -11.32428 -8.60669 -17.84902 1.000 42.60321 410 HIS A N 1
ATOM 3060 C CA . HIS A 1 412 ? -11.30631 -7.19430 -17.47714 1.000 51.30585 410 HIS A CA 1
ATOM 3061 C C . HIS A 1 412 ? -11.98244 -6.90454 -16.14258 1.000 52.58826 410 HIS A C 1
ATOM 3062 O O . HIS A 1 412 ? -11.70481 -5.85927 -15.54414 1.000 61.37691 410 HIS A O 1
ATOM 3064 N N . ASN A 1 413 ? -12.86706 -7.78629 -15.68055 1.000 51.67573 411 ASN A N 1
ATOM 3065 C CA . ASN A 1 413 ? -13.57791 -7.64160 -14.40214 1.000 43.21832 411 ASN A CA 1
ATOM 3066 C C . ASN A 1 413 ? -14.47351 -6.40318 -14.35282 1.000 45.68056 411 ASN A C 1
ATOM 3067 O O . ASN A 1 413 ? -15.56109 -6.43221 -13.76359 1.000 40.88109 411 ASN A O 1
ATOM 3072 N N . GLY A 1 418 ? -11.83236 1.54380 -8.93682 1.000 55.08033 416 GLY A N 1
ATOM 3073 C CA . GLY A 1 418 ? -12.20404 2.04057 -7.62249 1.000 53.23752 416 GLY A CA 1
ATOM 3074 C C . GLY A 1 418 ? -12.93910 3.37047 -7.64432 1.000 39.26547 416 GLY A C 1
ATOM 3075 O O . GLY A 1 418 ? -14.16811 3.40237 -7.59851 1.000 48.90728 416 GLY A O 1
ATOM 3076 N N . TYR A 1 419 ? -12.19030 4.47355 -7.71578 1.000 38.45187 417 TYR A N 1
ATOM 3077 C CA . TYR A 1 419 ? -12.77737 5.81740 -7.67360 1.000 25.11929 417 TYR A CA 1
ATOM 3078 C C . TYR A 1 419 ? -13.44372 6.10340 -9.01535 1.000 27.26949 417 TYR A C 1
ATOM 3079 O O . TYR A 1 419 ? -12.87585 6.71746 -9.92461 1.000 36.83690 417 TYR A O 1
ATOM 3088 N N . MET A 1 420 ? -14.67404 5.63526 -9.14487 1.000 36.92838 418 MET A N 1
ATOM 3089 C CA . MET A 1 420 ? -15.51907 6.03743 -10.25686 1.000 25.67304 418 MET A CA 1
ATOM 3090 C C . MET A 1 420 ? -16.51195 7.07431 -9.73958 1.000 19.03653 418 MET A C 1
ATOM 3091 O O . MET A 1 420 ? -17.02994 6.97064 -8.61903 1.000 36.01929 418 MET A O 1
ATOM 3096 N N . THR A 1 421 ? -16.71501 8.10738 -10.54123 1.000 20.35836 419 THR A N 1
ATOM 3097 C CA . THR A 1 421 ? -17.59198 9.22352 -10.21596 1.000 12.85194 419 THR A CA 1
ATOM 3098 C C . THR A 1 421 ? -18.86431 9.14644 -11.04977 1.000 13.75247 419 THR A C 1
ATOM 3099 O O . THR A 1 421 ? -19.33806 10.12286 -11.62429 1.000 15.51329 419 THR A O 1
ATOM 3103 N N . ASP A 1 422 ? -19.38166 7.92444 -11.14073 1.000 13.34119 420 ASP A N 1
ATOM 3104 C CA . ASP A 1 422 ? -20.61476 7.53547 -11.81440 1.000 13.38619 420 ASP A CA 1
ATOM 3105 C C . ASP A 1 422 ? -21.01996 6.21500 -11.17426 1.000 16.74291 420 ASP A C 1
ATOM 3106 O O . ASP A 1 422 ? -20.20442 5.55058 -10.53552 1.000 18.34305 420 ASP A O 1
ATOM 3111 N N . ASN A 1 423 ? -22.26752 5.80856 -11.37789 1.000 14.83758 421 ASN A N 1
ATOM 3112 C CA . ASN A 1 423 ? -22.62272 4.41049 -11.14973 1.000 14.23520 421 ASN A CA 1
ATOM 3113 C C . ASN A 1 423 ? -22.46439 3.70203 -12.48827 1.000 11.12155 421 ASN A C 1
ATOM 3114 O O . ASN A 1 423 ? -23.24601 3.93792 -13.41669 1.000 17.18584 421 ASN A O 1
ATOM 3119 N N . THR A 1 424 ? -21.43613 2.85679 -12.59628 1.000 13.73361 422 THR A N 1
ATOM 3120 C CA . THR A 1 424 ? -21.08248 2.27278 -13.88835 1.000 15.93193 422 THR A CA 1
ATOM 3121 C C . THR A 1 424 ? -21.91078 1.04619 -14.21944 1.000 16.88390 422 THR A C 1
ATOM 3122 O O . THR A 1 424 ? -21.90696 0.61122 -15.37875 1.000 15.36742 422 THR A O 1
ATOM 3126 N N . LYS A 1 425 ? -22.59764 0.48165 -13.22891 1.000 15.08648 423 LYS A N 1
ATOM 3127 C CA . LYS A 1 425 ? -23.38778 -0.74076 -13.40011 1.000 21.61845 423 LYS A CA 1
ATOM 3128 C C . LYS A 1 425 ? -22.56075 -1.84742 -14.04896 1.000 17.60045 423 LYS A C 1
ATOM 3129 O O . LYS A 1 425 ? -23.05183 -2.60729 -14.88540 1.000 17.69462 423 LYS A O 1
ATOM 3135 N N . THR A 1 426 ? -21.28400 -1.93383 -13.66780 1.000 17.46604 424 THR A N 1
ATOM 3136 C CA . THR A 1 426 ? -20.41004 -2.94842 -14.24646 1.000 18.59971 424 THR A CA 1
ATOM 3137 C C . THR A 1 426 ? -20.79108 -4.32394 -13.71668 1.000 18.48137 424 THR A C 1
ATOM 3138 O O . THR A 1 426 ? -21.07723 -4.49301 -12.53072 1.000 20.21506 424 THR A O 1
ATOM 3142 N N . GLU A 1 427 ? -20.82374 -5.30031 -14.61795 1.000 16.87348 425 GLU A N 1
ATOM 3143 C CA . GLU A 1 427 ? -21.04445 -6.69620 -14.28227 1.000 14.99849 425 GLU A CA 1
ATOM 3144 C C . GLU A 1 427 ? -19.97077 -7.53220 -14.96276 1.000 13.65374 425 GLU A C 1
ATOM 3145 O O . GLU A 1 427 ? -19.33736 -7.10088 -15.92657 1.000 15.10949 425 GLU A O 1
ATOM 3151 N N . TYR A 1 428 ? -19.75656 -8.73618 -14.44732 1.000 17.44586 426 TYR A N 1
ATOM 3152 C CA . TYR A 1 428 ? -18.87412 -9.66339 -15.13727 1.000 15.76507 426 TYR A CA 1
ATOM 3153 C C . TYR A 1 428 ? -19.43235 -9.99552 -16.51753 1.000 16.91926 426 TYR A C 1
ATOM 3154 O O . TYR A 1 428 ? -20.63616 -9.90599 -16.75976 1.000 12.35761 426 TYR A O 1
ATOM 3163 N N . THR A 1 429 ? -18.53890 -10.37588 -17.42847 1.000 18.36782 427 THR A N 1
ATOM 3164 C CA . THR A 1 429 ? -18.91262 -10.95066 -18.71348 1.000 16.46736 427 THR A CA 1
ATOM 3165 C C . THR A 1 429 ? -18.35416 -12.36697 -18.79743 1.000 17.09224 427 THR A C 1
ATOM 3166 O O . THR A 1 429 ? -17.61882 -12.81959 -17.91733 1.000 15.02009 427 THR A O 1
ATOM 3170 N N . ALA A 1 430 ? -18.70006 -13.08132 -19.87101 1.000 15.93132 428 ALA A N 1
ATOM 3171 C CA . ALA A 1 430 ? -18.17241 -14.43411 -20.02796 1.000 14.44353 428 ALA A CA 1
ATOM 3172 C C . ALA A 1 430 ? -16.65949 -14.45442 -20.17426 1.000 14.67247 428 ALA A C 1
ATOM 3173 O O . ALA A 1 430 ? -16.04145 -15.50669 -19.96491 1.000 13.09403 428 ALA A O 1
ATOM 3175 N N . ASP A 1 431 ? -16.04375 -13.33064 -20.54895 1.000 18.37385 429 ASP A N 1
ATOM 3176 C CA . ASP A 1 431 ? -14.59382 -13.29743 -20.68144 1.000 12.71452 429 ASP A CA 1
ATOM 3177 C C . ASP A 1 431 ? -13.88274 -13.19826 -19.33802 1.000 13.62723 429 ASP A C 1
ATOM 3178 O O . ASP A 1 431 ? -12.66269 -13.40363 -19.27898 1.000 15.22080 429 ASP A O 1
ATOM 3183 N N . ASP A 1 432 ? -14.61111 -12.90643 -18.26736 1.000 15.12155 430 ASP A N 1
ATOM 3184 C CA . ASP A 1 432 ? -14.04684 -12.93841 -16.92734 1.000 13.33371 430 ASP A CA 1
ATOM 3185 C C . ASP A 1 432 ? -14.05736 -14.38222 -16.45274 1.000 11.87209 430 ASP A C 1
ATOM 3186 O O . ASP A 1 432 ? -15.11898 -14.93535 -16.16016 1.000 12.84771 430 ASP A O 1
ATOM 3191 N N . ILE A 1 433 ? -12.87674 -14.99084 -16.40283 1.000 15.26340 431 ILE A N 1
ATOM 3192 C CA . ILE A 1 433 ? -12.71081 -16.41938 -16.15864 1.000 13.68906 431 ILE A CA 1
ATOM 3193 C C . ILE A 1 433 ? -11.92745 -16.61299 -14.87395 1.000 11.25642 431 ILE A C 1
ATOM 3194 O O . ILE A 1 433 ? -10.96137 -15.88940 -14.61792 1.000 14.29342 431 ILE A O 1
ATOM 3199 N N . ARG A 1 434 ? -12.31254 -17.62170 -14.09296 1.000 12.88483 432 ARG A N 1
ATOM 3200 C CA . ARG A 1 434 ? -11.55218 -18.05370 -12.93109 1.000 11.63681 432 ARG A CA 1
ATOM 3201 C C . ARG A 1 434 ? -11.19730 -19.52596 -13.09806 1.000 11.49600 432 ARG A C 1
ATOM 3202 O O . ARG A 1 434 ? -11.96055 -20.28749 -13.69852 1.000 13.57330 432 ARG A O 1
ATOM 3210 N N . PHE A 1 435 ? -10.05112 -19.93648 -12.54447 1.000 11.19646 433 PHE A N 1
ATOM 3211 C CA . PHE A 1 435 ? -9.51971 -21.27615 -12.78102 1.000 12.59476 433 PHE A CA 1
ATOM 3212 C C . PHE A 1 435 ? -9.37661 -22.06447 -11.48404 1.000 12.29812 433 PHE A C 1
ATOM 3213 O O . PHE A 1 435 ? -8.97389 -21.52335 -10.44652 1.000 10.67129 433 PHE A O 1
ATOM 3221 N N . THR A 1 436 ? -9.68822 -23.35746 -11.55105 1.000 10.49045 434 THR A N 1
ATOM 3222 C CA . THR A 1 436 ? -9.30713 -24.30050 -10.50843 1.000 10.63797 434 THR A CA 1
ATOM 3223 C C . THR A 1 436 ? -8.77637 -25.55148 -11.18659 1.000 12.43273 434 THR A C 1
ATOM 3224 O O . THR A 1 436 ? -8.93620 -25.74073 -12.39552 1.000 11.40914 434 THR A O 1
ATOM 3228 N N . THR A 1 437 ? -8.14028 -26.41598 -10.40654 1.000 8.53547 435 THR A N 1
ATOM 3229 C CA . THR A 1 437 ? -7.72149 -27.69749 -10.94800 1.000 10.56143 435 THR A CA 1
ATOM 3230 C C . THR A 1 437 ? -8.00312 -28.78833 -9.92599 1.000 16.82412 435 THR A C 1
ATOM 3231 O O . THR A 1 437 ? -7.98976 -28.55256 -8.71422 1.000 14.45915 435 THR A O 1
ATOM 3235 N N . CYS A 1 438 ? -8.28380 -29.98749 -10.43120 1.000 11.32113 436 CYS A N 1
ATOM 3236 C CA . CYS A 1 438 ? -8.53402 -31.12838 -9.56111 1.000 12.49778 436 CYS A CA 1
ATOM 3237 C C . CYS A 1 438 ? -8.35059 -32.38847 -10.38686 1.000 12.87612 436 CYS A C 1
ATOM 3238 O O . CYS A 1 438 ? -8.87312 -32.47640 -11.50236 1.000 13.08174 436 CYS A O 1
ATOM 3241 N N . ASP A 1 439 ? -7.58714 -33.33921 -9.84879 1.000 10.03479 437 ASP A N 1
ATOM 3242 C CA . ASP A 1 439 ? -7.31691 -34.59831 -10.53180 1.000 15.72171 437 ASP A CA 1
ATOM 3243 C C . ASP A 1 439 ? -6.72300 -34.36975 -11.92271 1.000 15.79542 437 ASP A C 1
ATOM 3244 O O . ASP A 1 439 ? -7.00175 -35.12477 -12.85476 1.000 11.98471 437 ASP A O 1
ATOM 3249 N N . ASN A 1 440 ? -5.91851 -33.31025 -12.07360 1.000 12.08812 438 ASN A N 1
ATOM 3250 C CA . ASN A 1 440 ? -5.22728 -32.93286 -13.31939 1.000 11.43698 438 ASN A CA 1
ATOM 3251 C C . ASN A 1 440 ? -6.17296 -32.27788 -14.32157 1.000 12.87353 438 ASN A C 1
ATOM 3252 O O . ASN A 1 440 ? -5.71912 -31.84466 -15.37968 1.000 12.87881 438 ASN A O 1
ATOM 3257 N N . ASN A 1 441 ? -7.46755 -32.20359 -14.03591 1.000 10.75532 439 ASN A N 1
ATOM 3258 C CA . ASN A 1 441 ? -8.38625 -31.46537 -14.88652 1.000 10.67845 439 ASN A CA 1
ATOM 3259 C C . ASN A 1 441 ? -8.26810 -29.96972 -14.63104 1.000 10.72176 439 ASN A C 1
ATOM 3260 O O . ASN A 1 441 ? -8.03280 -29.52880 -13.50025 1.000 10.76147 439 ASN A O 1
ATOM 3265 N N . LEU A 1 442 ? -8.45535 -29.19205 -15.69226 1.000 12.35962 440 LEU A N 1
ATOM 3266 C CA . LEU A 1 442 ? -8.53153 -27.73759 -15.60426 1.000 10.60436 440 LEU A CA 1
ATOM 3267 C C . LEU A 1 442 ? -9.98620 -27.30125 -15.69033 1.000 10.76988 440 LEU A C 1
ATOM 3268 O O . LEU A 1 442 ? -10.68588 -27.65247 -16.64752 1.000 14.24173 440 LEU A O 1
ATOM 3273 N N . TYR A 1 443 ? -10.44284 -26.53573 -14.69827 1.000 11.26351 441 TYR A N 1
ATOM 3274 C CA . TYR A 1 443 ? -11.78959 -25.97358 -14.72322 1.000 10.86461 441 TYR A CA 1
ATOM 3275 C C . TYR A 1 443 ? -11.68821 -24.47932 -15.00967 1.000 14.56066 441 TYR A C 1
ATOM 3276 O O . TYR A 1 443 ? -11.01325 -23.74804 -14.27287 1.000 12.07120 441 TYR A O 1
ATOM 3285 N N . ALA A 1 444 ? -12.35040 -24.03177 -16.08125 1.000 11.98548 442 ALA A N 1
ATOM 3286 C CA . ALA A 1 444 ? -12.40859 -22.61878 -16.45477 1.000 11.74140 442 ALA A CA 1
ATOM 3287 C C . ALA A 1 444 ? -13.84053 -22.14135 -16.24459 1.000 17.15195 442 ALA A C 1
ATOM 3288 O O . ALA A 1 444 ? -14.75246 -22.58448 -16.94711 1.000 12.25284 442 ALA A O 1
ATOM 3290 N N . VAL A 1 445 ? -14.03683 -21.23371 -15.29139 1.000 8.81290 443 VAL A N 1
ATOM 3291 C CA . VAL A 1 445 ? -15.37105 -20.80973 -14.87615 1.000 12.34667 443 VAL A CA 1
ATOM 3292 C C . VAL A 1 445 ? -15.62205 -19.40830 -15.41070 1.000 14.14815 443 VAL A C 1
ATOM 3293 O O . VAL A 1 445 ? -14.99027 -18.44528 -14.96202 1.000 12.81593 443 VAL A O 1
ATOM 3297 N N . SER A 1 446 ? -16.56254 -19.28165 -16.34330 1.000 15.86202 444 SER A N 1
ATOM 3298 C CA . SER A 1 446 ? -17.00336 -17.96696 -16.79373 1.000 18.32158 444 SER A CA 1
ATOM 3299 C C . SER A 1 446 ? -18.01308 -17.40763 -15.80326 1.000 12.98686 444 SER A C 1
ATOM 3300 O O . SER A 1 446 ? -18.94259 -18.10722 -15.39143 1.000 11.89250 444 SER A O 1
ATOM 3303 N N . LEU A 1 447 ? -17.83558 -16.14017 -15.43324 1.000 13.56809 445 LEU A N 1
ATOM 3304 C CA . LEU A 1 447 ? -18.69843 -15.50608 -14.44298 1.000 15.69062 445 LEU A CA 1
ATOM 3305 C C . LEU A 1 447 ? -19.95635 -14.89565 -15.05377 1.000 14.75375 445 LEU A C 1
ATOM 3306 O O . LEU A 1 447 ? -20.75001 -14.29060 -14.32929 1.000 12.79528 445 LEU A O 1
ATOM 3311 N N . ALA A 1 448 ? -20.16125 -15.05801 -16.35492 1.000 16.30376 446 ALA A N 1
ATOM 3312 C CA . ALA A 1 448 ? -21.42466 -14.70984 -16.99044 1.000 17.50059 446 ALA A CA 1
ATOM 3313 C C . ALA A 1 448 ? -21.53392 -15.51000 -18.27717 1.000 18.27061 446 ALA A C 1
ATOM 3314 O O . ALA A 1 448 ? -20.58988 -16.18701 -18.69624 1.000 18.56045 446 ALA A O 1
ATOM 3316 N N . TRP A 1 449 ? -22.69775 -15.40322 -18.90575 1.000 16.11276 447 TRP A N 1
ATOM 3317 C CA . TRP A 1 449 ? -23.05063 -16.17134 -20.08897 1.000 21.63681 447 TRP A CA 1
ATOM 3318 C C . TRP A 1 449 ? -22.77914 -15.37149 -21.35732 1.000 23.31398 447 TRP A C 1
ATOM 3319 O O . TRP A 1 449 ? -22.83271 -14.13993 -21.35697 1.000 21.55121 447 TRP A O 1
ATOM 3330 N N . THR A 1 450 ? -22.48553 -16.08509 -22.44560 1.000 20.42421 448 THR A N 1
ATOM 3331 C CA . THR A 1 450 ? -22.43173 -15.48021 -23.77011 1.000 24.53757 448 THR A CA 1
ATOM 3332 C C . THR A 1 450 ? -23.02170 -16.44736 -24.78351 1.000 31.14087 448 THR A C 1
ATOM 3333 O O . THR A 1 450 ? -22.88496 -17.66537 -24.64104 1.000 24.17333 448 THR A O 1
ATOM 3337 N N . ASP A 1 451 ? -23.69981 -15.89844 -25.79309 1.000 30.36205 449 ASP A N 1
ATOM 3338 C CA . ASP A 1 451 ? -24.17071 -16.70675 -26.91064 1.000 30.56270 449 ASP A CA 1
ATOM 3339 C C . ASP A 1 451 ? -23.06604 -17.01638 -27.90512 1.000 28.75822 449 ASP A C 1
ATOM 3340 O O . ASP A 1 451 ? -23.23624 -17.91189 -28.73944 1.000 35.32040 449 ASP A O 1
ATOM 3345 N N . GLY A 1 452 ? -21.95040 -16.29366 -27.83632 1.000 24.02646 450 GLY A N 1
ATOM 3346 C CA . GLY A 1 452 ? -20.80093 -16.54689 -28.67647 1.000 20.25307 450 GLY A CA 1
ATOM 3347 C C . GLY A 1 452 ? -19.74404 -17.39017 -27.98945 1.000 25.39246 450 GLY A C 1
ATOM 3348 O O . GLY A 1 452 ? -20.05940 -18.40904 -27.37266 1.000 26.94214 450 GLY A O 1
ATOM 3349 N N . SER A 1 453 ? -18.48817 -16.96688 -28.07117 1.000 19.00505 451 SER A N 1
ATOM 3350 C CA . SER A 1 453 ? -17.36446 -17.74605 -27.58370 1.000 23.35259 451 SER A CA 1
ATOM 3351 C C . SER A 1 453 ? -16.52958 -16.91452 -26.62016 1.000 24.38416 451 SER A C 1
ATOM 3352 O O . SER A 1 453 ? -16.71765 -15.70516 -26.47331 1.000 22.42458 451 SER A O 1
ATOM 3355 N N . VAL A 1 454 ? -15.59109 -17.58836 -25.95897 1.000 16.24585 452 VAL A N 1
ATOM 3356 C CA . VAL A 1 454 ? -14.52909 -16.92860 -25.21575 1.000 19.81228 452 VAL A CA 1
ATOM 3357 C C . VAL A 1 454 ? -13.22211 -17.50848 -25.72435 1.000 17.42628 452 VAL A C 1
ATOM 3358 O O . VAL A 1 454 ? -13.19502 -18.55832 -26.36838 1.000 22.30069 452 VAL A O 1
ATOM 3362 N N . THR A 1 455 ? -12.13283 -16.80200 -25.44356 1.000 19.34383 453 THR A N 1
ATOM 3363 C CA . THR A 1 455 ? -10.78527 -17.26551 -25.75282 1.000 19.94846 453 THR A CA 1
ATOM 3364 C C . THR A 1 455 ? -10.00333 -17.26562 -24.45096 1.000 18.85784 453 THR A C 1
ATOM 3365 O O . THR A 1 455 ? -9.74843 -16.20086 -23.88119 1.000 18.72149 453 THR A O 1
ATOM 3369 N N . ILE A 1 456 ? -9.63382 -18.45188 -23.97877 1.000 16.62080 454 ILE A N 1
ATOM 3370 C CA . ILE A 1 456 ? -8.90108 -18.57551 -22.72504 1.000 15.64150 454 ILE A CA 1
ATOM 3371 C C . ILE A 1 456 ? -7.45949 -18.13067 -22.96808 1.000 16.95139 454 ILE A C 1
ATOM 3372 O O . ILE A 1 456 ? -6.64768 -18.87422 -23.53176 1.000 14.73078 454 ILE A O 1
ATOM 3377 N N . LYS A 1 457 ? -7.13966 -16.90635 -22.53738 1.000 13.48906 455 LYS A N 1
ATOM 3378 C CA . LYS A 1 457 ? -5.84311 -16.29777 -22.84499 1.000 17.27251 455 LYS A CA 1
ATOM 3379 C C . LYS A 1 457 ? -4.71160 -16.95180 -22.07733 1.000 17.76778 455 LYS A C 1
ATOM 3380 O O . LYS A 1 457 ? -3.55259 -16.90113 -22.51424 1.000 16.13876 455 LYS A O 1
ATOM 3386 N N . SER A 1 458 ? -5.02115 -17.56337 -20.93159 1.000 13.70563 456 SER A N 1
ATOM 3387 C CA . SER A 1 458 ? -3.99904 -18.21740 -20.13918 1.000 13.85961 456 SER A CA 1
ATOM 3388 C C . SER A 1 458 ? -3.51584 -19.50090 -20.78316 1.000 13.78923 456 SER A C 1
ATOM 3389 O O . SER A 1 458 ? -2.54423 -20.08453 -20.30358 1.000 12.89624 456 SER A O 1
ATOM 3392 N N . LEU A 1 459 ? -4.17015 -19.94970 -21.85289 1.000 12.90372 457 LEU A N 1
ATOM 3393 C CA . LEU A 1 459 ? -3.68557 -21.06355 -22.64787 1.000 15.97990 457 LEU A CA 1
ATOM 3394 C C . LEU A 1 459 ? -3.09207 -20.59609 -23.97334 1.000 17.42296 457 LEU A C 1
ATOM 3395 O O . LEU A 1 459 ? -3.02850 -21.37580 -24.92716 1.000 15.89180 457 LEU A O 1
ATOM 3400 N N . ALA A 1 460 ? -2.67025 -19.33324 -24.05088 1.000 18.64087 458 ALA A N 1
ATOM 3401 C CA . ALA A 1 460 ? -1.97264 -18.85047 -25.23621 1.000 20.82318 458 ALA A CA 1
ATOM 3402 C C . ALA A 1 460 ? -0.65098 -19.58268 -25.39667 1.000 21.71716 458 ALA A C 1
ATOM 3403 O O . ALA A 1 460 ? -0.04242 -20.04177 -24.42210 1.000 18.52787 458 ALA A O 1
ATOM 3405 N N . THR A 1 461 ? -0.20796 -19.69987 -26.65082 1.000 16.50241 459 THR A N 1
ATOM 3406 C CA . THR A 1 461 ? 0.91326 -20.58062 -26.94123 1.000 18.76567 459 THR A CA 1
ATOM 3407 C C . THR A 1 461 ? 2.18315 -20.14198 -26.21568 1.000 16.61041 459 THR A C 1
ATOM 3408 O O . THR A 1 461 ? 3.02514 -20.98273 -25.88418 1.000 21.08104 459 THR A O 1
ATOM 3412 N N . LYS A 1 462 ? 2.33041 -18.84350 -25.93787 1.000 16.66160 460 LYS A N 1
ATOM 3413 C CA . LYS A 1 462 ? 3.52603 -18.36529 -25.25111 1.000 19.37925 460 LYS A CA 1
ATOM 3414 C C . LYS A 1 462 ? 3.61298 -18.86366 -23.81075 1.000 23.52900 460 LYS A C 1
ATOM 3415 O O . LYS A 1 462 ? 4.70519 -18.86344 -23.23547 1.000 22.34503 460 LYS A O 1
ATOM 3421 N N . TYR A 1 463 ? 2.49681 -19.29078 -23.21689 1.000 14.61412 461 TYR A N 1
ATOM 3422 C CA . TYR A 1 463 ? 2.51225 -19.89572 -21.89293 1.000 13.86879 461 TYR A CA 1
ATOM 3423 C C . TYR A 1 463 ? 2.69055 -21.40922 -21.91798 1.000 20.45576 461 TYR A C 1
ATOM 3424 O O . TYR A 1 463 ? 2.81953 -22.01671 -20.84878 1.000 17.22135 461 TYR A O 1
ATOM 3433 N N . CYS A 1 464 ? 2.71850 -22.03747 -23.09467 1.000 16.76249 462 CYS A N 1
ATOM 3434 C CA . CYS A 1 464 ? 2.53159 -23.47644 -23.19847 1.000 15.27605 462 CYS A CA 1
ATOM 3435 C C . CYS A 1 464 ? 3.71456 -24.16929 -23.86186 1.000 20.83084 462 CYS A C 1
ATOM 3436 O O . CYS A 1 464 ? 4.38591 -23.60602 -24.73518 1.000 22.81229 462 CYS A O 1
ATOM 3439 N N . ARG A 1 465 ? 3.95134 -25.41132 -23.44176 1.000 20.91744 463 ARG A N 1
ATOM 3440 C CA . ARG A 1 465 ? 4.80418 -26.34227 -24.17133 1.000 18.74834 463 ARG A CA 1
ATOM 3441 C C . ARG A 1 465 ? 4.01425 -27.62290 -24.40518 1.000 20.72646 463 ARG A C 1
ATOM 3442 O O . ARG A 1 465 ? 3.58142 -28.27588 -23.44657 1.000 18.21887 463 ARG A O 1
ATOM 3450 N N . ASN A 1 466 ? 3.79882 -27.96270 -25.67608 1.000 18.78885 464 ASN A N 1
ATOM 3451 C CA . ASN A 1 466 ? 3.20630 -29.24752 -26.04903 1.000 22.56796 464 ASN A CA 1
ATOM 3452 C C . ASN A 1 466 ? 1.81500 -29.43104 -25.44534 1.000 22.15986 464 ASN A C 1
ATOM 3453 O O . ASN A 1 466 ? 1.41623 -30.53380 -25.06990 1.000 20.38915 464 ASN A O 1
ATOM 3458 N N . VAL A 1 467 ? 1.06495 -28.34237 -25.35253 1.000 17.67601 465 VAL A N 1
ATOM 3459 C CA . VAL A 1 467 ? -0.28777 -28.42450 -24.82088 1.000 20.33109 465 VAL A CA 1
ATOM 3460 C C . VAL A 1 467 ? -1.19498 -28.97738 -25.91093 1.000 23.10537 465 VAL A C 1
ATOM 3461 O O . VAL A 1 467 ? -1.23071 -28.45593 -27.02846 1.000 21.80443 465 VAL A O 1
ATOM 3465 N N . GLU A 1 468 ? -1.89453 -30.06491 -25.59870 1.000 18.07255 466 GLU A N 1
ATOM 3466 C CA . GLU A 1 468 ? -2.90136 -30.62951 -26.48359 1.000 24.48287 466 GLU A CA 1
ATOM 3467 C C . GLU A 1 468 ? -4.17484 -30.79611 -25.67688 1.000 18.80769 466 GLU A C 1
ATOM 3468 O O . GLU A 1 468 ? -4.14761 -31.38508 -24.59119 1.000 17.83705 466 GLU A O 1
ATOM 3474 N N . ILE A 1 469 ? -5.27464 -30.27009 -26.19759 1.000 21.02781 467 ILE A N 1
ATOM 3475 C CA . ILE A 1 469 ? -6.56867 -30.39710 -25.53455 1.000 18.98226 467 ILE A CA 1
ATOM 3476 C C . ILE A 1 469 ? -7.17682 -31.74454 -25.90546 1.000 24.92069 467 ILE A C 1
ATOM 3477 O O . ILE A 1 469 ? -7.35364 -32.05833 -27.08875 1.000 24.15540 467 ILE A O 1
ATOM 3482 N N . GLU A 1 470 ? -7.47968 -32.55225 -24.89263 1.000 19.03606 468 GLU A N 1
ATOM 3483 C CA . GLU A 1 470 ? -8.07308 -33.86318 -25.10306 1.000 19.87189 468 GLU A CA 1
ATOM 3484 C C . GLU A 1 470 ? -9.59546 -33.81730 -25.08729 1.000 29.39370 468 GLU A C 1
ATOM 3485 O O . GLU A 1 470 ? -10.23712 -34.56616 -25.83481 1.000 24.05999 468 GLU A O 1
ATOM 3491 N N . SER A 1 471 ? -10.19363 -32.94687 -24.27368 1.000 17.20816 469 SER A N 1
ATOM 3492 C CA . SER A 1 471 ? -11.64404 -32.79446 -24.29699 1.000 18.57574 469 SER A CA 1
ATOM 3493 C C . SER A 1 471 ? -12.03989 -31.51174 -23.58139 1.000 19.82450 469 SER A C 1
ATOM 3494 O O . SER A 1 471 ? -11.32853 -31.03665 -22.69401 1.000 16.05180 469 SER A O 1
ATOM 3497 N N . VAL A 1 472 ? -13.19038 -30.96401 -23.97952 1.000 15.30300 470 VAL A N 1
ATOM 3498 C CA . VAL A 1 472 ? -13.81815 -29.84206 -23.29389 1.000 15.42057 470 VAL A CA 1
ATOM 3499 C C . VAL A 1 472 ? -15.30311 -30.14435 -23.14565 1.000 19.42817 470 VAL A C 1
ATOM 3500 O O . VAL A 1 472 ? -15.96648 -30.51595 -24.11900 1.000 19.58180 470 VAL A O 1
ATOM 3504 N N . GLU A 1 473 ? -15.82479 -29.96533 -21.94113 1.000 14.20429 471 GLU A N 1
ATOM 3505 C CA . GLU A 1 473 ? -17.25126 -30.07144 -21.69529 1.000 16.59383 471 GLU A CA 1
ATOM 3506 C C . GLU A 1 473 ? -17.66035 -28.95724 -20.75019 1.000 18.56269 471 GLU A C 1
ATOM 3507 O O . GLU A 1 473 ? -16.83655 -28.43286 -19.99628 1.000 19.47241 471 GLU A O 1
ATOM 3513 N N . MET A 1 474 ? -18.93125 -28.58355 -20.79713 1.000 14.61419 472 MET A N 1
ATOM 3514 C CA . MET A 1 474 ? -19.48896 -27.70351 -19.77981 1.000 18.67922 472 MET A CA 1
ATOM 3515 C C . MET A 1 474 ? -20.23291 -28.55649 -18.76313 1.000 21.90276 472 MET A C 1
ATOM 3516 O O . MET A 1 474 ? -21.06423 -29.38912 -19.14055 1.000 15.81593 472 MET A O 1
ATOM 3521 N N . LEU A 1 475 ? -19.92709 -28.35403 -17.47915 1.000 14.11619 473 LEU A N 1
ATOM 3522 C CA . LEU A 1 475 ? -20.57935 -29.12842 -16.43328 1.000 13.14727 473 LEU A CA 1
ATOM 3523 C C . LEU A 1 475 ? -22.08883 -28.91830 -16.49020 1.000 16.56297 473 LEU A C 1
ATOM 3524 O O . LEU A 1 475 ? -22.57385 -27.78750 -16.61187 1.000 15.41550 473 LEU A O 1
ATOM 3529 N N . GLY A 1 476 ? -22.83445 -30.01919 -16.41319 1.000 19.02506 474 GLY A N 1
ATOM 3530 C CA . GLY A 1 476 ? -24.27584 -29.94699 -16.52066 1.000 15.44757 474 GLY A CA 1
ATOM 3531 C C . GLY A 1 476 ? -24.82613 -29.86132 -17.92863 1.000 18.81415 474 GLY A C 1
ATOM 3532 O O . GLY A 1 476 ? -26.05003 -29.84591 -18.09024 1.000 24.60925 474 GLY A O 1
ATOM 3533 N N . SER A 1 477 ? -23.98124 -29.80630 -18.95267 1.000 18.36289 475 SER A N 1
ATOM 3534 C CA . SER A 1 477 ? -24.44463 -29.72905 -20.33212 1.000 19.09215 475 SER A CA 1
ATOM 3535 C C . SER A 1 477 ? -24.24503 -31.07116 -21.01753 1.000 27.59125 475 SER A C 1
ATOM 3536 O O . SER A 1 477 ? -23.17036 -31.67271 -20.91161 1.000 24.68819 475 SER A O 1
ATOM 3539 N N . SER A 1 478 ? -25.27411 -31.52415 -21.73262 1.000 26.08783 476 SER A N 1
ATOM 3540 C CA . SER A 1 478 ? -25.16065 -32.68458 -22.60546 1.000 31.62601 476 SER A CA 1
ATOM 3541 C C . SER A 1 478 ? -24.67283 -32.32134 -24.00210 1.000 34.20377 476 SER A C 1
ATOM 3542 O O . SER A 1 478 ? -24.48790 -33.21778 -24.83014 1.000 25.51702 476 SER A O 1
ATOM 3545 N N . GLU A 1 479 ? -24.47043 -31.03640 -24.29118 1.000 24.53480 477 GLU A N 1
ATOM 3546 C CA . GLU A 1 479 ? -24.09326 -30.62164 -25.63455 1.000 26.15650 477 GLU A CA 1
ATOM 3547 C C . GLU A 1 479 ? -22.59521 -30.76390 -25.83914 1.000 25.70390 477 GLU A C 1
ATOM 3548 O O . GLU A 1 479 ? -21.80537 -30.55036 -24.91733 1.000 25.52489 477 GLU A O 1
ATOM 3554 N N . LYS A 1 480 ? -22.20732 -31.12906 -27.05609 1.000 21.84276 478 LYS A N 1
ATOM 3555 C CA . LYS A 1 480 ? -20.79406 -31.18684 -27.39203 1.000 26.75484 478 LYS A CA 1
ATOM 3556 C C . LYS A 1 480 ? -20.25477 -29.77185 -27.53731 1.000 31.08334 478 LYS A C 1
ATOM 3557 O O . LYS A 1 480 ? -20.84846 -28.93756 -28.22979 1.000 26.27669 478 LYS A O 1
ATOM 3563 N N . ILE A 1 481 ? -19.13613 -29.49790 -26.87674 1.000 23.94360 479 ILE A N 1
ATOM 3564 C CA . ILE A 1 481 ? -18.51416 -28.18239 -26.93338 1.000 20.62649 479 ILE A CA 1
ATOM 3565 C C . ILE A 1 481 ? -17.59169 -28.13641 -28.13546 1.000 23.37874 479 ILE A C 1
ATOM 3566 O O . ILE A 1 481 ? -16.75426 -29.02652 -28.32417 1.000 25.01461 479 ILE A O 1
ATOM 3571 N N . ASP A 1 482 ? -17.75777 -27.10789 -28.95625 1.000 24.86582 480 ASP A N 1
ATOM 3572 C CA . ASP A 1 482 ? -16.87597 -26.86992 -30.08497 1.000 30.74257 480 ASP A CA 1
ATOM 3573 C C . ASP A 1 482 ? -15.76027 -25.92664 -29.65438 1.000 27.49190 480 ASP A C 1
ATOM 3574 O O . ASP A 1 482 ? -16.02606 -24.86179 -29.08985 1.000 23.83282 480 ASP A O 1
ATOM 3579 N N . TYR A 1 483 ? -14.51661 -26.31494 -29.92798 1.000 23.40688 481 TYR A N 1
ATOM 3580 C CA . TYR A 1 483 ? -13.37409 -25.55152 -29.45825 1.000 25.81878 481 TYR A CA 1
ATOM 3581 C C . TYR A 1 483 ? -12.22981 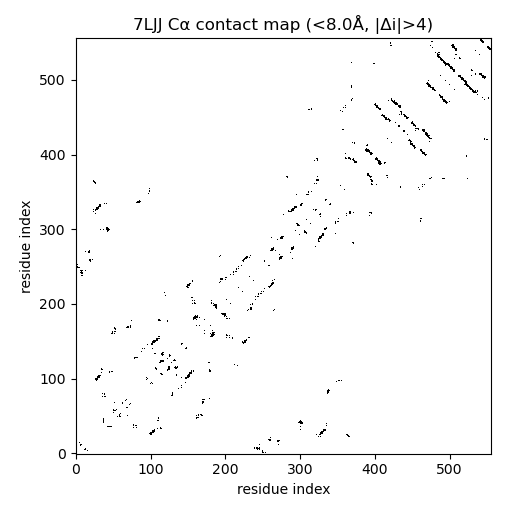-25.69414 -30.44884 1.000 32.57671 481 TYR A C 1
ATOM 3582 O O . TYR A 1 483 ? -12.19792 -26.61982 -31.26547 1.000 26.96710 481 TYR A O 1
ATOM 3591 N N . LYS A 1 484 ? -11.27137 -24.77615 -30.34688 1.000 26.18445 482 LYS A N 1
ATOM 3592 C CA . LYS A 1 484 ? -10.09062 -24.81165 -31.19954 1.000 28.52079 482 LYS A CA 1
ATOM 3593 C C . LYS A 1 484 ? -8.96014 -24.06253 -30.50807 1.000 22.28042 482 LYS A C 1
ATOM 3594 O O . LYS A 1 484 ? -9.14776 -22.92173 -30.07217 1.000 20.72423 482 LYS A O 1
ATOM 3600 N N . MET A 1 485 ? -7.79377 -24.69836 -30.41370 1.000 22.61785 483 MET A N 1
ATOM 3601 C CA . MET A 1 485 ? -6.60760 -24.02858 -29.89069 1.000 25.78674 483 MET A CA 1
ATOM 3602 C C . MET A 1 485 ? -6.02305 -23.08992 -30.94092 1.000 29.90238 483 MET A C 1
ATOM 3603 O O . MET A 1 485 ? -5.83913 -23.48081 -32.09690 1.000 27.04482 483 MET A O 1
ATOM 3608 N N . THR A 1 486 ? -5.72514 -21.85597 -30.53360 1.000 24.83579 484 THR A N 1
ATOM 3609 C CA . THR A 1 486 ? -5.06512 -20.86730 -31.37832 1.000 22.42681 484 THR A CA 1
ATOM 3610 C C . THR A 1 486 ? -3.86737 -20.30516 -30.62755 1.000 26.64046 484 THR A C 1
ATOM 3611 O O . THR A 1 486 ? -3.69505 -20.54276 -29.42697 1.000 22.27620 484 THR A O 1
ATOM 3615 N N . ASP A 1 487 ? -3.03328 -19.54299 -31.34697 1.000 21.19395 485 ASP A N 1
ATOM 3616 C CA . ASP A 1 487 ? -1.89665 -18.88055 -30.70775 1.000 27.13777 485 ASP A CA 1
ATOM 3617 C C . ASP A 1 487 ? -2.34735 -17.96316 -29.57006 1.000 22.42468 485 ASP A C 1
ATOM 3618 O O . ASP A 1 487 ? -1.65653 -17.84455 -28.54871 1.000 23.04281 485 ASP A O 1
ATOM 3623 N N . GLU A 1 488 ? -3.50123 -17.31820 -29.72256 1.000 23.22510 486 GLU A N 1
ATOM 3624 C CA . GLU A 1 488 ? -4.01678 -16.39898 -28.71874 1.000 22.42143 486 GLU A CA 1
ATOM 3625 C C . GLU A 1 488 ? -4.64859 -17.11398 -27.52526 1.000 27.33485 486 GLU A C 1
ATOM 3626 O O . GLU A 1 488 ? -4.89290 -16.47226 -26.49842 1.000 20.98559 486 GLU A O 1
ATOM 3632 N N . GLY A 1 489 ? -4.92111 -18.40543 -27.63039 1.000 22.56880 487 GLY A N 1
ATOM 3633 C CA . GLY A 1 489 ? -5.49998 -19.15450 -26.53960 1.000 19.93027 487 GLY A CA 1
ATOM 3634 C C . GLY A 1 489 ? -6.49699 -20.16670 -27.05597 1.000 21.29101 487 GLY A C 1
ATOM 3635 O O . GLY A 1 489 ? -6.59986 -20.41685 -28.25811 1.000 21.61924 487 GLY A O 1
ATOM 3636 N N . LEU A 1 490 ? -7.23942 -20.75900 -26.12117 1.000 18.74384 488 LEU A N 1
ATOM 3637 C CA . LEU A 1 490 ? -8.20930 -21.80454 -26.43456 1.000 17.61468 488 LEU A CA 1
ATOM 3638 C C . LEU A 1 490 ? -9.56451 -21.15505 -26.67348 1.000 19.07101 488 LEU A C 1
ATOM 3639 O O . LEU A 1 490 ? -10.18351 -20.62466 -25.74232 1.000 16.09006 488 LEU A O 1
ATOM 3644 N N . VAL A 1 491 ? -10.02076 -21.18497 -27.91964 1.000 17.79250 489 VAL A N 1
ATOM 3645 C CA . VAL A 1 491 ? -11.32487 -20.63607 -28.26117 1.000 19.22787 489 VAL A CA 1
ATOM 3646 C C . VAL A 1 491 ? -12.38010 -21.67499 -27.91392 1.000 21.15340 489 VAL A C 1
ATOM 3647 O O . VAL A 1 491 ? -12.24802 -22.85081 -28.27303 1.000 20.16757 489 VAL A O 1
ATOM 3651 N N . VAL A 1 492 ? -13.41232 -21.25479 -27.18514 1.000 19.17716 490 VAL A N 1
ATOM 3652 C CA . VAL A 1 492 ? -14.43989 -22.16027 -26.69324 1.000 19.85724 490 VAL A CA 1
ATOM 3653 C C . VAL A 1 492 ? -15.80134 -21.53612 -26.96452 1.000 17.61125 490 VAL A C 1
ATOM 3654 O O . VAL A 1 492 ? -16.10501 -20.45591 -26.44686 1.000 17.71487 490 VAL A O 1
ATOM 3658 N N . ASN A 1 493 ? -16.61816 -22.20963 -27.77243 1.000 21.63830 491 ASN A N 1
ATOM 3659 C CA . ASN A 1 493 ? -17.96735 -21.74426 -28.07980 1.000 19.47759 491 ASN A CA 1
ATOM 3660 C C . ASN A 1 493 ? -18.93329 -22.22245 -27.00124 1.000 22.99641 491 ASN A C 1
ATOM 3661 O O . ASN A 1 493 ? -18.96908 -23.41505 -26.67344 1.000 19.22881 491 ASN A O 1
ATOM 3666 N N . PHE A 1 494 ? -19.70542 -21.29040 -26.44272 1.000 19.37687 492 PHE A N 1
ATOM 3667 C CA . PHE A 1 494 ? -20.69078 -21.65655 -25.43885 1.000 22.30345 492 PHE A CA 1
ATOM 3668 C C . PHE A 1 494 ? -21.77205 -22.54441 -26.05670 1.000 26.68814 492 PHE A C 1
ATOM 3669 O O . PHE A 1 494 ? -22.11745 -22.38865 -27.23085 1.000 24.34543 492 PHE A O 1
ATOM 3677 N N . PRO A 1 495 ? -22.31764 -23.49002 -25.29077 1.000 25.44201 493 PRO A N 1
ATOM 3678 C CA . PRO A 1 495 ? -23.42385 -24.29965 -25.81805 1.000 26.96475 493 PRO A CA 1
ATOM 3679 C C . PRO A 1 495 ? -24.70871 -23.49183 -25.90877 1.000 27.64877 493 PRO A C 1
ATOM 3680 O O . PRO A 1 495 ? -24.75419 -22.32696 -25.49300 1.000 24.73462 493 PRO A O 1
ATOM 3684 N N . LYS A 1 496 ? -25.76891 -24.11610 -26.42408 1.000 26.37834 494 LYS A N 1
ATOM 3685 C CA . LYS A 1 496 ? -27.01140 -23.39999 -26.68840 1.000 25.86975 494 LYS A CA 1
ATOM 3686 C C . LYS A 1 496 ? -27.81909 -23.13694 -25.41839 1.000 31.35944 494 LYS A C 1
ATOM 3687 O O . LYS A 1 496 ? -28.35665 -22.03931 -25.24829 1.000 31.84260 494 LYS A O 1
ATOM 3693 N N . ASN A 1 497 ? -27.93378 -24.11627 -24.52175 1.000 24.50680 495 ASN A N 1
ATOM 3694 C CA . ASN A 1 497 ? -28.74391 -23.97820 -23.31919 1.000 20.88817 495 ASN A CA 1
ATOM 3695 C C . ASN A 1 497 ? -27.86719 -23.81532 -22.08194 1.000 26.52639 495 ASN A C 1
ATOM 3696 O O . ASN A 1 497 ? -26.79831 -24.42945 -21.98373 1.000 18.94373 495 ASN A O 1
ATOM 3701 N N . LYS A 1 498 ? -28.34773 -22.99988 -21.13602 1.000 26.52349 496 LYS A N 1
ATOM 3702 C CA . LYS A 1 498 ? -27.68026 -22.79515 -19.84801 1.000 24.22745 496 LYS A CA 1
ATOM 3703 C C . LYS A 1 498 ? -27.94388 -23.96813 -18.91459 1.000 20.06854 496 LYS A C 1
ATOM 3704 O O . LYS A 1 498 ? -29.09788 -24.19569 -18.54035 1.000 22.92602 496 LYS A O 1
ATOM 3710 N N . PRO A 1 499 ? -26.91924 -24.70058 -18.47524 1.000 20.23979 497 PRO A N 1
ATOM 3711 C CA . PRO A 1 499 ? -27.17194 -25.71836 -17.44196 1.000 20.93233 497 PRO A CA 1
ATOM 3712 C C . PRO A 1 499 ? -27.55511 -25.10603 -16.11216 1.000 19.17507 497 PRO A C 1
ATOM 3713 O O . PRO A 1 499 ? -28.38263 -25.67340 -15.38502 1.000 17.09864 497 PRO A O 1
ATOM 3717 N N . THR A 1 500 ? -26.95236 -23.96815 -15.76460 1.000 15.02092 498 THR A N 1
ATOM 3718 C CA . THR A 1 500 ? -27.28384 -23.21324 -14.56291 1.000 14.40334 498 THR A CA 1
ATOM 3719 C C . THR A 1 500 ? -27.18582 -21.73395 -14.88072 1.000 14.70379 498 THR A C 1
ATOM 3720 O O . THR A 1 500 ? -26.62704 -21.32763 -15.90367 1.000 19.10650 498 THR A O 1
ATOM 3724 N N . GLU A 1 501 ? -27.71952 -20.92573 -13.97744 1.000 16.08556 499 GLU A N 1
ATOM 3725 C CA . GLU A 1 501 ? -27.47893 -19.49194 -14.01484 1.000 17.73555 499 GLU A CA 1
ATOM 3726 C C . GLU A 1 501 ? -26.12226 -19.20118 -13.37203 1.000 18.48905 499 GLU A C 1
ATOM 3727 O O . GLU A 1 501 ? -25.37477 -20.11635 -13.01380 1.000 15.57113 499 GLU A O 1
ATOM 3733 N N . TYR A 1 502 ? -25.78699 -17.90946 -13.26331 1.000 13.40544 500 TYR A N 1
ATOM 3734 C CA . TYR A 1 502 ? -24.76135 -17.37642 -12.36723 1.000 14.43573 500 TYR A CA 1
ATOM 3735 C C . TYR A 1 502 ? -23.33718 -17.52368 -12.89051 1.000 15.01830 500 TYR A C 1
ATOM 3736 O O . TYR A 1 502 ? -22.64685 -16.51968 -13.08655 1.000 14.77645 500 TYR A O 1
ATOM 3745 N N . ALA A 1 503 ? -22.87462 -18.75987 -13.07548 1.000 16.27484 501 ALA A N 1
ATOM 3746 C CA . ALA A 1 503 ? -21.50579 -19.04011 -13.49010 1.000 11.52051 501 ALA A CA 1
ATOM 3747 C C . ALA A 1 503 ? -21.49130 -20.39524 -14.18076 1.000 10.42791 501 ALA A C 1
ATOM 3748 O O . ALA A 1 503 ? -22.31539 -21.26102 -13.88401 1.000 13.88578 501 ALA A O 1
ATOM 3750 N N . HIS A 1 504 ? -20.54518 -20.57123 -15.10240 1.000 12.51509 502 HIS A N 1
ATOM 3751 C CA . HIS A 1 504 ? -20.57926 -21.68373 -16.04742 1.000 12.42635 502 HIS A CA 1
ATOM 3752 C C . HIS A 1 504 ? -19.1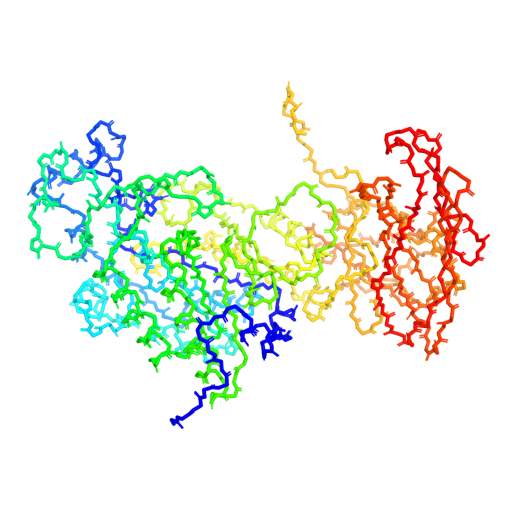8803 -22.28119 -16.17405 1.000 12.75069 502 HIS A C 1
ATOM 3753 O O . HIS A 1 504 ? -18.22434 -21.55981 -16.45428 1.000 12.94154 502 HIS A O 1
ATOM 3760 N N . VAL A 1 505 ? -19.08334 -23.59083 -15.97102 1.000 11.18439 503 VAL A N 1
ATOM 3761 C CA . VAL A 1 505 ? -17.79296 -24.25648 -15.82123 1.000 11.70123 503 VAL A CA 1
ATOM 3762 C C . VAL A 1 505 ? -17.47400 -25.05524 -17.07769 1.000 16.93527 503 VAL A C 1
ATOM 3763 O O . VAL A 1 505 ? -18.22418 -25.96697 -17.45106 1.000 14.14392 503 VAL A O 1
ATOM 3767 N N . PHE A 1 506 ? -16.32815 -24.76186 -17.69447 1.000 14.31805 504 PHE A N 1
ATOM 3768 C CA . PHE A 1 506 ? -15.74704 -25.65152 -18.69259 1.000 10.09166 504 PHE A CA 1
ATOM 3769 C C . PHE A 1 506 ? -14.75120 -26.57715 -17.99886 1.000 17.33671 504 PHE A C 1
ATOM 3770 O O . PHE A 1 506 ? -13.82707 -26.11124 -17.32337 1.000 16.58759 504 PHE A O 1
ATOM 3778 N N . LYS A 1 507 ? -14.94379 -27.88232 -18.15581 1.000 13.30018 505 LYS A N 1
ATOM 3779 C CA . LYS A 1 507 ? -13.97524 -28.87197 -17.69651 1.000 12.18469 505 LYS A CA 1
ATOM 3780 C C . LYS A 1 507 ? -13.07329 -29.23267 -18.87135 1.000 17.70647 505 LYS A C 1
ATOM 3781 O O . LYS A 1 507 ? -13.56082 -29.70151 -19.90878 1.000 14.41802 505 LYS A O 1
ATOM 3787 N N . ILE A 1 508 ? -11.76789 -29.01166 -18.71626 1.000 13.74925 506 ILE A N 1
ATOM 3788 C CA . ILE A 1 508 ? -10.80430 -29.17308 -19.80632 1.000 13.20639 506 ILE A CA 1
ATOM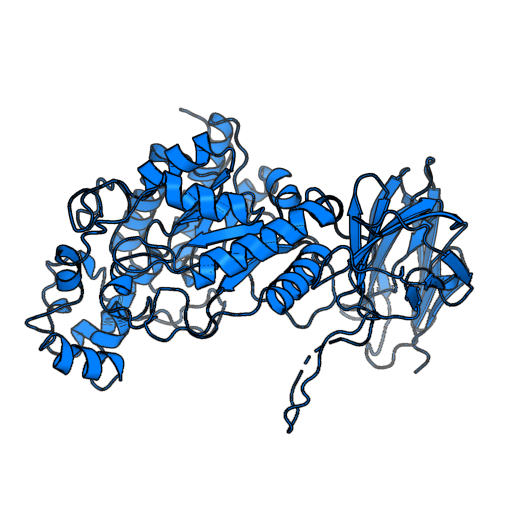 3789 C C . ILE A 1 508 ? -9.81864 -30.26127 -19.42510 1.000 17.42321 506 ILE A C 1
ATOM 3790 O O . ILE A 1 508 ? -9.14462 -30.16574 -18.38522 1.000 12.73023 506 ILE A O 1
ATOM 3795 N N . LYS A 1 509 ? -9.72721 -31.29471 -20.26414 1.000 13.47343 507 LYS A N 1
ATOM 3796 C CA . LYS A 1 509 ? -8.68884 -32.30732 -20.12527 1.000 14.98847 507 LYS A CA 1
ATOM 3797 C C . LYS A 1 509 ? -7.59378 -32.01114 -21.14344 1.000 17.48959 507 LYS A C 1
ATOM 3798 O O . LYS A 1 509 ? -7.85153 -31.96601 -22.35157 1.000 17.81007 507 LYS A O 1
ATOM 3804 N N . LEU A 1 510 ? -6.37898 -31.79979 -20.65321 1.000 14.96265 508 LEU A N 1
ATOM 3805 C CA . LEU A 1 510 ? -5.26734 -31.42433 -21.50966 1.000 14.49284 508 LEU A CA 1
ATOM 3806 C C . LEU A 1 510 ? -4.00394 -32.12268 -21.03784 1.000 14.33602 508 LEU A C 1
ATOM 3807 O O . LEU A 1 510 ? -3.90240 -32.56997 -19.89187 1.000 14.66865 508 LEU A O 1
ATOM 3812 N N . LYS A 1 511 ? -3.04817 -32.23569 -21.95063 1.000 15.23239 509 LYS A N 1
ATOM 3813 C CA . LYS A 1 511 ? -1.67469 -32.56104 -21.60829 1.000 18.36364 509 LYS A CA 1
ATOM 3814 C C . LYS A 1 511 ? -0.80316 -31.37065 -21.98161 1.000 17.00531 509 LYS A C 1
ATOM 3815 O O . LYS A 1 511 ? -1.26040 -30.42323 -22.62079 1.000 15.48067 509 LYS A O 1
ATOM 3821 N N . GLY A 1 512 ? 0.45087 -31.42023 -21.56386 1.000 18.05719 510 GLY A N 1
ATOM 3822 C CA . GLY A 1 512 ? 1.38310 -30.33043 -21.77880 1.000 17.49051 510 GLY A CA 1
ATOM 3823 C C . GLY A 1 512 ? 1.73009 -29.63295 -20.47456 1.000 17.22417 510 GLY A C 1
ATOM 3824 O O . GLY A 1 512 ? 1.21004 -29.95049 -19.40149 1.000 13.72367 510 GLY A O 1
ATOM 3825 N N . VAL A 1 513 ? 2.65098 -28.67548 -20.58971 1.000 15.41301 511 VAL A N 1
ATOM 3826 C CA . VAL A 1 513 ? 3.10224 -27.86615 -19.46033 1.000 17.36565 511 VAL A CA 1
ATOM 3827 C C . VAL A 1 513 ? 2.67990 -26.42348 -19.69925 1.000 20.21582 511 VAL A C 1
ATOM 3828 O O . VAL A 1 513 ? 2.77534 -25.91664 -20.82448 1.000 17.00394 511 VAL A O 1
ATOM 3832 N N . VAL A 1 514 ? 2.20003 -25.76308 -18.63884 1.000 15.16216 512 VAL A N 1
ATOM 3833 C CA . VAL A 1 514 ? 1.72505 -24.38354 -18.71007 1.000 15.46501 512 VAL A CA 1
ATOM 3834 C C . VAL A 1 514 ? 2.40838 -23.58799 -17.60696 1.000 16.44758 512 VAL A C 1
ATOM 3835 O O . VAL A 1 514 ? 2.54090 -24.07199 -16.47821 1.000 17.04886 512 VAL A O 1
ATOM 3839 N N . VAL A 1 515 ? 2.84322 -22.36535 -17.93368 1.000 15.13938 513 VAL A N 1
ATOM 3840 C CA . VAL A 1 515 ? 3.41510 -21.43423 -16.96396 1.000 12.29044 513 VAL A CA 1
ATOM 3841 C C . VAL A 1 515 ? 2.48084 -20.23538 -16.85629 1.000 12.65240 513 VAL A C 1
ATOM 3842 O O . VAL A 1 515 ? 1.82766 -19.84319 -17.82805 1.000 16.03695 513 VAL A O 1
ATOM 3846 N N . SER A 1 516 ? 2.38996 -19.66969 -15.65490 1.000 15.99230 514 SER A N 1
ATOM 3847 C CA . SER A 1 516 ? 1.62342 -18.44443 -15.49108 1.000 12.85808 514 SER A CA 1
ATOM 3848 C C . SER A 1 516 ? 2.41498 -17.24769 -16.00175 1.000 17.08268 514 SER A C 1
ATOM 3849 O O . SER A 1 516 ? 3.63485 -17.30605 -16.16498 1.000 17.21498 514 SER A O 1
ATOM 3852 N N . LYS A 1 517 ? 1.71235 -16.14726 -16.24134 1.000 14.67622 515 LYS A N 1
ATOM 3853 C CA . LYS A 1 517 ? 2.41910 -14.89166 -16.45022 1.000 17.03586 515 LYS A CA 1
ATOM 3854 C C . LYS A 1 517 ? 3.18650 -14.53380 -15.17760 1.000 19.78124 515 LYS A C 1
ATOM 3855 O O . LYS A 1 517 ? 2.69902 -14.78367 -14.06921 1.000 20.79072 515 LYS A O 1
ATOM 3861 N N . PRO A 1 518 ? 4.39412 -13.98897 -15.29070 1.000 16.95316 516 PRO A N 1
ATOM 3862 C CA . PRO A 1 518 ? 5.20488 -13.76053 -14.08910 1.000 16.38140 516 PRO A CA 1
ATOM 3863 C C . PRO A 1 518 ? 4.70414 -12.57322 -13.28569 1.000 16.32511 516 PRO A C 1
ATOM 3864 O O . PRO A 1 518 ? 4.17351 -11.59717 -13.82707 1.000 17.40816 516 PRO A O 1
ATOM 3868 N N . LEU A 1 519 ? 4.88211 -12.67649 -11.97105 1.000 14.16381 517 LEU A N 1
ATOM 3869 C CA . LEU A 1 519 ? 4.64326 -11.58650 -11.03698 1.000 16.94725 517 LEU A CA 1
ATOM 3870 C C . LEU A 1 519 ? 5.98170 -11.03596 -10.56001 1.000 22.33734 517 LEU A C 1
ATOM 3871 O O . LEU A 1 519 ? 6.90124 -11.80265 -10.25006 1.000 19.08139 517 LEU A O 1
ATOM 3876 N N . TYR A 1 520 ? 6.07585 -9.71215 -10.47443 1.000 18.00513 518 TYR A N 1
ATOM 3877 C CA . TYR A 1 520 ? 7.29639 -9.02034 -10.06579 1.000 24.93084 518 TYR A CA 1
ATOM 3878 C C . TYR A 1 520 ? 7.07428 -8.32590 -8.72778 1.000 22.01599 518 TYR A C 1
ATOM 3879 O O . TYR A 1 520 ? 6.06192 -7.64165 -8.54438 1.000 29.09268 518 TYR A O 1
ATOM 3888 N N . ASP A 1 521 ? 8.01339 -8.50940 -7.79596 1.000 20.30781 519 ASP A N 1
ATOM 3889 C CA . ASP A 1 521 ? 7.95510 -7.87379 -6.48424 1.000 24.36087 519 ASP A CA 1
ATOM 3890 C C . ASP A 1 521 ? 9.28869 -7.22084 -6.16222 1.000 28.81585 519 ASP A C 1
ATOM 3891 O O . ASP A 1 521 ? 10.35055 -7.80825 -6.39458 1.000 29.05037 519 ASP A O 1
ATOM 3896 N N . LYS A 1 522 ? 9.22540 -6.01467 -5.60520 1.000 29.26303 520 LYS A N 1
ATOM 3897 C CA . LYS A 1 522 ? 10.43121 -5.24842 -5.33307 1.000 35.13446 520 LYS A CA 1
ATOM 3898 C C . LYS A 1 522 ? 11.17183 -5.82711 -4.13178 1.000 38.01660 520 LYS A C 1
ATOM 3899 O O . LYS A 1 522 ? 10.59172 -6.02305 -3.06011 1.000 32.74940 520 LYS A O 1
ATOM 3905 N N . VAL A 1 523 ? 12.45207 -6.13086 -4.33210 1.000 41.67967 521 VAL A N 1
ATOM 3906 C CA . VAL A 1 523 ? 13.38983 -6.41785 -3.25798 1.000 43.65390 521 VAL A CA 1
ATOM 3907 C C . VAL A 1 523 ? 14.57208 -5.47215 -3.44389 1.000 52.84107 521 VAL A C 1
ATOM 3908 O O . VAL A 1 523 ? 14.77306 -4.89830 -4.51721 1.000 41.68815 521 VAL A O 1
ATOM 3912 N N . ASP A 1 524 ? 15.34549 -5.28924 -2.37643 1.000 58.50489 522 ASP A N 1
ATOM 3913 C CA . ASP A 1 524 ? 16.43631 -4.32253 -2.41750 1.000 53.99883 522 ASP A CA 1
ATOM 3914 C C . ASP A 1 524 ? 17.47218 -4.70964 -3.46778 1.000 48.60697 522 ASP A C 1
ATOM 3915 O O . ASP A 1 524 ? 17.98184 -5.83551 -3.47595 1.000 47.09399 522 ASP A O 1
ATOM 3920 N N . ASN A 1 525 ? 17.75928 -3.76673 -4.36777 1.000 44.82197 523 ASN A N 1
ATOM 3921 C CA . ASN A 1 525 ? 18.73484 -3.91564 -5.44913 1.000 51.83472 523 ASN A CA 1
ATOM 3922 C C . ASN A 1 525 ? 18.34003 -4.99666 -6.45396 1.000 41.10454 523 ASN A C 1
ATOM 3923 O O . ASN A 1 525 ? 19.17958 -5.45480 -7.23686 1.000 34.86535 523 ASN A O 1
ATOM 3928 N N . GLY A 1 526 ? 17.08061 -5.40910 -6.46766 1.000 39.84752 524 GLY A N 1
ATOM 3929 C CA . GLY A 1 526 ? 16.66178 -6.42058 -7.41332 1.000 40.21833 524 GLY A CA 1
ATOM 3930 C C . GLY A 1 526 ? 15.15808 -6.56742 -7.47979 1.000 34.25246 524 GLY A C 1
ATOM 3931 O O . GLY A 1 526 ? 14.40758 -5.66981 -7.09641 1.000 34.32449 524 GLY A O 1
ATOM 3932 N N . CYS A 1 527 ? 14.72243 -7.71681 -7.98744 1.000 33.19621 525 CYS A N 1
ATOM 3933 C CA . CYS A 1 527 ? 13.29994 -8.01831 -8.03413 1.000 26.64410 525 CYS A CA 1
ATOM 3934 C C . CYS A 1 527 ? 13.10706 -9.51893 -7.88104 1.000 28.57275 525 CYS A C 1
ATOM 3935 O O . CYS A 1 527 ? 13.93084 -10.31571 -8.34820 1.000 27.75537 525 CYS A O 1
ATOM 3938 N N . LEU A 1 528 ? 12.03411 -9.89003 -7.19269 1.000 22.23371 526 LEU A N 1
ATOM 3939 C CA . LEU A 1 528 ? 11.63038 -11.28238 -7.06558 1.000 22.97152 526 LEU A CA 1
ATOM 3940 C C . LEU A 1 528 ? 10.63563 -11.60689 -8.17242 1.000 19.87110 526 LEU A C 1
ATOM 3941 O O . LEU A 1 528 ? 9.72473 -10.81990 -8.43821 1.000 21.16048 526 LEU A O 1
ATOM 3946 N N . ILE A 1 529 ? 10.82513 -12.74526 -8.83569 1.000 20.21835 527 ILE A N 1
ATOM 3947 C CA . ILE A 1 529 ? 9.93064 -13.19159 -9.90255 1.000 20.99675 527 ILE A CA 1
ATOM 3948 C C . ILE A 1 529 ? 9.21183 -14.43345 -9.41150 1.000 16.89758 527 ILE A C 1
ATOM 3949 O O . ILE A 1 529 ? 9.85996 -15.38872 -8.97580 1.000 19.41395 527 ILE A O 1
ATOM 3954 N N . THR A 1 530 ? 7.88714 -14.44902 -9.52341 1.000 18.64235 528 THR A N 1
ATOM 3955 C CA . THR A 1 530 ? 7.10390 -15.60237 -9.09910 1.000 18.54413 528 THR A CA 1
ATOM 3956 C C . THR A 1 530 ? 6.24498 -16.10000 -10.25036 1.000 17.78511 528 THR A C 1
ATOM 3957 O O . THR A 1 530 ? 5.50141 -15.32145 -10.85300 1.000 14.44032 528 THR A O 1
ATOM 3961 N N . VAL A 1 531 ? 6.33591 -17.39928 -10.54219 1.000 18.77949 529 VAL A N 1
ATOM 3962 C CA . VAL A 1 531 ? 5.41244 -18.05112 -11.45731 1.000 16.82683 529 VAL A CA 1
ATOM 3963 C C . VAL A 1 531 ? 4.89940 -19.32248 -10.80087 1.000 11.47524 529 VAL A C 1
ATOM 3964 O O . VAL A 1 531 ? 5.38586 -19.76120 -9.75557 1.000 15.76336 529 VAL A O 1
ATOM 3968 N N . ARG A 1 532 ? 3.90120 -19.90945 -11.44094 1.000 14.92998 530 ARG A N 1
ATOM 3969 C CA . ARG A 1 532 ? 3.49651 -21.27890 -11.17877 1.000 12.48204 530 ARG A CA 1
ATOM 3970 C C . ARG A 1 532 ? 3.56664 -22.04124 -12.49541 1.000 11.74490 530 ARG A C 1
ATOM 3971 O O . ARG A 1 532 ? 3.29767 -21.48139 -13.56683 1.000 13.64268 530 ARG A O 1
ATOM 3979 N N . VAL A 1 533 ? 3.98489 -23.29922 -12.40727 1.000 12.23705 531 VAL A N 1
ATOM 3980 C CA . VAL A 1 533 ? 4.11162 -24.19875 -13.54554 1.000 10.31401 531 VAL A CA 1
ATOM 3981 C C . VAL A 1 533 ? 3.26471 -25.42931 -13.25482 1.000 13.61313 531 VAL A C 1
ATOM 3982 O O . VAL A 1 533 ? 3.33810 -25.98801 -12.15356 1.000 12.64174 531 VAL A O 1
ATOM 3986 N N . ALA A 1 534 ? 2.47103 -25.84576 -14.23631 1.000 14.51486 532 ALA A N 1
ATOM 3987 C CA . ALA A 1 534 ? 1.64057 -27.03793 -14.13463 1.000 13.47811 532 ALA A CA 1
ATOM 3988 C C . ALA A 1 534 ? 2.06688 -28.01003 -15.22260 1.000 12.11906 532 ALA A C 1
ATOM 3989 O O . ALA A 1 534 ? 2.11144 -27.64354 -16.40085 1.000 16.86743 532 ALA A O 1
ATOM 3991 N N . ASN A 1 535 ? 2.37900 -29.23529 -14.82315 1.000 15.98749 533 ASN A N 1
ATOM 3992 C CA . ASN A 1 535 ? 2.66285 -30.32137 -15.75183 1.000 18.11595 533 ASN A CA 1
ATOM 3993 C C . ASN A 1 535 ? 1.41488 -31.19248 -15.81094 1.000 11.69775 533 ASN A C 1
ATOM 3994 O O . ASN A 1 535 ? 1.15018 -31.96566 -14.88922 1.000 14.88669 533 ASN A O 1
ATOM 3999 N N . HIS A 1 536 ? 0.63923 -31.05285 -16.88618 1.000 13.01503 534 HIS A N 1
ATOM 4000 C CA . HIS A 1 536 ? -0.54414 -31.87414 -17.10306 1.000 13.93521 534 HIS A CA 1
ATOM 4001 C C . HIS A 1 536 ? -0.23452 -33.18215 -17.83427 1.000 17.95346 534 HIS A C 1
ATOM 4002 O O . HIS A 1 536 ? -1.15056 -33.98848 -18.03985 1.000 13.06382 534 HIS A O 1
ATOM 4009 N N . ASN A 1 537 ? 1.02540 -33.41061 -18.21937 1.000 18.04492 535 ASN A N 1
ATOM 4010 C CA . ASN A 1 537 ? 1.44624 -34.68047 -18.80443 1.000 22.83394 535 ASN A CA 1
ATOM 4011 C C . ASN A 1 537 ? 1.42733 -35.80008 -17.77158 1.000 20.35479 535 ASN A C 1
ATOM 4012 O O . ASN A 1 537 ? 1.57708 -35.57650 -16.56825 1.000 15.99839 535 ASN A O 1
ATOM 4017 N N . ALA A 1 538 ? 1.31298 -37.03353 -18.27143 1.000 18.76671 536 ALA A N 1
ATOM 4018 C CA . ALA A 1 538 ? 1.40826 -38.21159 -17.41973 1.000 16.30596 536 ALA A CA 1
ATOM 4019 C C . ALA A 1 538 ? 2.83876 -38.56101 -17.02017 1.000 27.28716 536 ALA A C 1
ATOM 4020 O O . ALA A 1 538 ? 3.03121 -39.46575 -16.19877 1.000 21.56761 536 ALA A O 1
ATOM 4022 N N . GLU A 1 539 ? 3.84065 -37.87417 -17.56266 1.000 23.48208 537 GLU A N 1
ATOM 4023 C CA . GLU A 1 539 ? 5.23128 -38.13413 -17.22132 1.000 27.55781 537 GLU A CA 1
ATOM 4024 C C . GLU A 1 539 ? 5.89042 -36.86386 -16.69461 1.000 27.45522 537 GLU A C 1
ATOM 4025 O O . GLU A 1 539 ? 5.48652 -35.74345 -17.03011 1.000 22.05070 537 GLU A O 1
ATOM 4031 N N . ASP A 1 540 ? 6.89187 -37.05239 -15.83747 1.000 23.03346 538 ASP A N 1
ATOM 4032 C CA . ASP A 1 540 ? 7.63851 -35.92543 -15.29710 1.000 25.83057 538 ASP A CA 1
ATOM 4033 C C . ASP A 1 540 ? 8.19011 -35.06726 -16.43350 1.000 21.37985 538 ASP A C 1
ATOM 4034 O O . ASP A 1 540 ? 8.45475 -35.54965 -17.53634 1.000 24.27093 538 ASP A O 1
ATOM 4039 N N . ALA A 1 541 ? 8.32227 -33.77060 -16.17933 1.000 23.42781 539 ALA A N 1
ATOM 4040 C CA . ALA A 1 541 ? 8.77868 -32.84187 -17.20191 1.000 23.65758 539 ALA A CA 1
ATOM 4041 C C . ALA A 1 541 ? 9.85666 -31.94136 -16.62630 1.000 23.49635 539 ALA A C 1
ATOM 4042 O O . ALA A 1 541 ? 9.80704 -31.57354 -15.45174 1.000 25.37323 539 ALA A O 1
ATOM 4044 N N . ASN A 1 542 ? 10.83407 -31.59749 -17.45211 1.000 25.85636 540 ASN A N 1
ATOM 4045 C CA . ASN A 1 542 ? 11.85651 -30.63503 -17.07052 1.000 29.55880 540 ASN A CA 1
ATOM 4046 C C . ASN A 1 542 ? 11.56487 -29.32019 -17.76952 1.000 21.72658 540 ASN A C 1
ATOM 4047 O O . ASN A 1 542 ? 11.35168 -29.29287 -18.98394 1.000 25.87853 540 ASN A O 1
ATOM 4052 N N . VAL A 1 543 ? 11.52169 -28.23992 -17.00393 1.000 29.02169 541 VAL A N 1
ATOM 4053 C CA . VAL A 1 543 ? 11.27050 -26.92850 -17.57705 1.000 27.29058 541 VAL A CA 1
ATOM 4054 C C . VAL A 1 543 ? 12.38662 -25.99176 -17.14333 1.000 25.50821 541 VAL A C 1
ATOM 4055 O O . VAL A 1 543 ? 12.93938 -26.11581 -16.04592 1.000 24.89348 541 VAL A O 1
ATOM 4059 N N . THR A 1 544 ? 12.72613 -25.06094 -18.02618 1.000 21.46979 542 THR A N 1
ATOM 4060 C CA . THR A 1 544 ? 13.71729 -24.03289 -17.74853 1.000 23.03011 542 THR A CA 1
ATOM 4061 C C . THR A 1 544 ? 13.03166 -22.67919 -17.77633 1.000 18.57406 542 THR A C 1
ATOM 4062 O O . THR A 1 544 ? 12.35696 -22.34030 -18.75242 1.000 24.32581 542 THR A O 1
ATOM 4066 N N . LEU A 1 545 ? 13.19465 -21.91644 -16.70288 1.000 20.27979 543 LEU A N 1
ATOM 4067 C CA . LEU A 1 545 ? 12.68228 -20.56011 -16.62676 1.000 19.89436 543 LEU A CA 1
ATOM 4068 C C . LEU A 1 545 ? 13.85635 -19.59634 -16.61607 1.000 22.58468 543 LEU A C 1
ATOM 4069 O O . LEU A 1 545 ? 14.86194 -19.84718 -15.94509 1.000 18.79904 543 LEU A O 1
ATOM 4074 N N . LYS A 1 546 ? 13.73376 -18.50834 -17.37274 1.000 20.66470 544 LYS A N 1
ATOM 4075 C CA . LYS A 1 546 ? 14.80281 -17.52288 -17.49474 1.000 25.92984 544 LYS A CA 1
ATOM 4076 C C . LYS A 1 546 ? 14.22677 -16.12741 -17.33278 1.000 22.43141 544 LYS A C 1
ATOM 4077 O O . LYS A 1 546 ? 13.34851 -15.71992 -18.09872 1.000 16.00457 544 LYS A O 1
ATOM 4083 N N . SER A 1 547 ? 14.72528 -15.39789 -16.34171 1.000 21.79540 545 SER A N 1
ATOM 4084 C CA . SER A 1 547 ? 14.36151 -14.00579 -16.12070 1.000 20.90445 545 SER A CA 1
ATOM 4085 C C . SER A 1 547 ? 15.56711 -13.15568 -16.48845 1.000 24.75848 545 SER A C 1
ATOM 4086 O O . SER A 1 547 ? 16.65345 -13.34999 -15.93072 1.000 23.64085 545 SER A O 1
ATOM 4089 N N . VAL A 1 548 ? 15.38754 -12.24307 -17.43708 1.000 21.56016 546 VAL A N 1
ATOM 4090 C CA . VAL A 1 548 ? 16.44645 -11.33157 -17.85529 1.000 23.14146 546 VAL A CA 1
ATOM 4091 C C . VAL A 1 548 ? 15.98096 -9.92605 -17.50244 1.000 24.70418 546 VAL A C 1
ATOM 4092 O O . VAL A 1 548 ? 15.05832 -9.39460 -18.13326 1.000 22.72928 546 VAL A O 1
ATOM 4096 N N . VAL A 1 549 ? 16.60044 -9.32502 -16.48808 1.000 26.97020 547 VAL A N 1
ATOM 4097 C CA . VAL A 1 549 ? 16.21813 -7.99456 -16.02836 1.000 23.03659 547 VAL A CA 1
ATOM 4098 C C . VAL A 1 549 ? 17.44785 -7.09577 -16.06457 1.000 24.92809 547 VAL A C 1
ATOM 4099 O O . VAL A 1 549 ? 18.44137 -7.37349 -15.38103 1.000 21.73763 547 VAL A O 1
ATOM 4103 N N . ASP A 1 550 ? 17.37140 -6.01648 -16.84499 1.000 24.48940 548 ASP A N 1
ATOM 4104 C CA . ASP A 1 550 ? 18.47587 -5.06329 -16.98694 1.000 26.85543 548 ASP A CA 1
ATOM 4105 C C . ASP A 1 550 ? 19.77197 -5.79074 -17.33617 1.000 24.51264 548 ASP A C 1
ATOM 4106 O O . ASP A 1 550 ? 20.83016 -5.54211 -16.75229 1.000 24.76735 548 ASP A O 1
ATOM 4111 N N . GLY A 1 551 ? 19.67241 -6.72836 -18.28019 1.000 21.79665 549 GLY A N 1
ATOM 4112 C CA . GLY A 1 551 ? 20.79995 -7.51353 -18.73459 1.000 27.71341 549 GLY A CA 1
ATOM 4113 C C . GLY A 1 551 ? 21.21836 -8.65942 -17.83599 1.000 29.32919 549 GLY A C 1
ATOM 4114 O O . GLY A 1 551 ? 21.95650 -9.54511 -18.29211 1.000 28.57185 549 GLY A O 1
ATOM 4115 N N . ASN A 1 552 ? 20.78916 -8.67523 -16.57533 1.000 23.73115 550 ASN A N 1
ATOM 4116 C CA . ASN A 1 552 ? 21.17113 -9.73499 -15.64791 1.000 27.64731 550 ASN A CA 1
ATOM 4117 C C . ASN A 1 552 ? 20.26923 -10.94481 -15.87660 1.000 27.24365 550 ASN A C 1
ATOM 4118 O O . ASN A 1 552 ? 19.03928 -10.82558 -15.83198 1.000 25.77858 550 ASN A O 1
ATOM 4123 N N . GLU A 1 553 ? 20.87027 -12.10191 -16.13849 1.000 25.33470 551 GLU A N 1
ATOM 4124 C CA . GLU A 1 553 ? 20.11290 -13.30521 -16.46445 1.000 28.68183 551 GLU A CA 1
ATOM 4125 C C . GLU A 1 553 ? 20.21466 -14.31580 -15.32800 1.000 32.49856 551 GLU A C 1
ATOM 4126 O O . GLU A 1 553 ? 21.32050 -14.71608 -14.94056 1.000 27.59002 551 GLU A O 1
ATOM 4132 N N . VAL A 1 554 ? 19.06304 -14.73005 -14.80103 1.000 27.51675 552 VAL A N 1
ATOM 4133 C CA . VAL A 1 554 ? 18.98127 -15.86237 -13.88659 1.000 27.48812 552 VAL A CA 1
ATOM 4134 C C . VAL A 1 554 ? 18.12596 -16.92827 -14.55125 1.000 30.37177 552 VAL A C 1
ATOM 4135 O O . VAL A 1 554 ? 17.11602 -16.61537 -15.19049 1.000 25.20622 552 VAL A O 1
ATOM 4139 N N . SER A 1 555 ? 18.55130 -18.18096 -14.42085 1.000 29.32900 553 SER A N 1
ATOM 4140 C CA . SER A 1 555 ? 17.85229 -19.32625 -14.98292 1.000 27.80509 553 SER A CA 1
ATOM 4141 C C . SER A 1 555 ? 17.67659 -20.37057 -13.89635 1.000 30.39685 553 SER A C 1
ATOM 4142 O O . SER A 1 555 ? 18.51076 -20.49545 -12.99630 1.000 26.88431 553 SER A O 1
ATOM 4145 N N . THR A 1 556 ? 16.58380 -21.11957 -13.97587 1.000 27.44269 554 THR A N 1
ATOM 4146 C CA . THR A 1 556 ? 16.40085 -22.24910 -13.07627 1.000 27.93910 554 THR A CA 1
ATOM 4147 C C . THR A 1 556 ? 15.78708 -23.38264 -13.87756 1.000 26.98002 554 THR A C 1
ATOM 4148 O O . THR A 1 556 ? 14.89852 -23.15111 -14.70310 1.000 27.44929 554 THR A O 1
ATOM 4152 N N . GLN A 1 557 ? 16.30675 -24.59092 -13.69343 1.000 31.98344 555 GLN A N 1
ATOM 4153 C CA . GLN A 1 557 ? 15.67905 -25.76350 -14.27279 1.000 29.07917 555 GLN A CA 1
ATOM 4154 C C . GLN A 1 557 ? 14.92335 -26.49939 -13.17828 1.000 32.81339 555 GLN A C 1
ATOM 4155 O O . GLN A 1 557 ? 15.44822 -26.71792 -12.08004 1.000 29.89317 555 GLN A O 1
ATOM 4161 N N . VAL A 1 558 ? 13.69203 -26.87356 -13.49370 1.000 30.50638 556 VAL A N 1
ATOM 4162 C CA . VAL A 1 558 ? 12.72854 -27.39811 -12.54176 1.000 27.16975 556 VAL A CA 1
ATOM 4163 C C . VAL A 1 558 ? 12.24420 -28.74099 -13.06620 1.000 21.67526 556 VAL A C 1
ATOM 4164 O O . VAL A 1 558 ? 11.85410 -28.84628 -14.23476 1.000 29.60698 556 VAL A O 1
ATOM 4168 N N . ALA A 1 559 ? 12.28494 -29.76345 -12.21734 1.000 24.23298 557 ALA A N 1
ATOM 4169 C CA . ALA A 1 559 ? 11.62365 -31.03485 -12.49671 1.000 25.64265 557 ALA A CA 1
ATOM 4170 C C . ALA A 1 559 ? 10.20849 -30.95391 -11.93380 1.000 22.72018 557 ALA A C 1
ATOM 4171 O O . ALA A 1 559 ? 10.02662 -30.84687 -10.71950 1.000 23.23338 557 ALA A O 1
ATOM 4173 N N . VAL A 1 560 ? 9.20891 -30.96990 -12.80790 1.000 21.36547 558 VAL A N 1
ATOM 4174 C CA . VAL A 1 560 ? 7.81389 -30.90789 -12.38810 1.000 19.51924 558 VAL A CA 1
ATOM 4175 C C . VAL A 1 560 ? 7.22861 -32.30552 -12.53628 1.000 17.32893 558 VAL A C 1
ATOM 4176 O O . VAL A 1 560 ? 7.16523 -32.83807 -13.64984 1.000 20.20627 558 VAL A O 1
ATOM 4180 N N . LYS A 1 561 ? 6.81670 -32.90096 -11.41410 1.000 22.74612 559 LYS A N 1
ATOM 4181 C CA . LYS A 1 561 ? 6.28175 -34.25677 -11.42523 1.000 26.11347 559 LYS A CA 1
ATOM 4182 C C . LYS A 1 561 ? 5.04213 -34.33550 -12.30990 1.000 23.57462 559 LYS A C 1
ATOM 4183 O O . LYS A 1 561 ? 4.33193 -33.34989 -12.51655 1.000 18.97616 559 LYS A O 1
ATOM 4189 N N . ALA A 1 562 ? 4.79195 -35.53688 -12.83276 1.000 22.05847 560 ALA A N 1
ATOM 4190 C CA . ALA A 1 562 ? 3.60023 -35.78721 -13.63247 1.000 20.28905 560 ALA A CA 1
ATOM 4191 C C . ALA A 1 562 ? 2.35018 -35.32374 -12.89423 1.000 16.70861 560 ALA A C 1
ATOM 4192 O O . ALA A 1 562 ? 2.20215 -35.55588 -11.69153 1.000 18.03516 560 ALA A O 1
ATOM 4194 N N . LYS A 1 563 ? 1.46267 -34.64509 -13.63147 1.000 15.69714 561 LYS A N 1
ATOM 4195 C CA . LYS A 1 563 ? 0.15461 -34.20969 -13.13581 1.000 16.69749 561 LYS A CA 1
ATOM 4196 C C . LYS A 1 563 ? 0.27547 -33.46198 -11.80799 1.000 18.18563 561 LYS A C 1
ATOM 4197 O O . LYS A 1 563 ? -0.41800 -33.75581 -10.83452 1.000 16.54596 561 LYS A O 1
ATOM 4203 N N . SER A 1 564 ? 1.15936 -32.46451 -11.77938 1.000 16.35459 562 SER A N 1
ATOM 4204 C CA . SER A 1 564 ? 1.38744 -31.68794 -10.57103 1.000 14.67795 562 SER A CA 1
ATOM 4205 C C . SER A 1 564 ? 1.77037 -30.26249 -10.95550 1.000 17.35002 562 SER A C 1
ATOM 4206 O O . SER A 1 564 ? 2.12380 -29.98001 -12.10045 1.000 12.61036 562 SER A O 1
ATOM 4209 N N . GLU A 1 565 ? 1.71220 -29.36050 -9.97484 1.000 13.76033 563 GLU A N 1
ATOM 4210 C CA . GLU A 1 565 ? 2.07648 -27.96995 -10.19568 1.000 12.37286 563 GLU A CA 1
ATOM 4211 C C . GLU A 1 565 ? 2.85211 -27.44320 -8.99683 1.000 14.65602 563 GLU A C 1
ATOM 4212 O O . GLU A 1 565 ? 2.80694 -28.00620 -7.89845 1.000 16.48997 563 GLU A O 1
ATOM 4218 N N . GLN A 1 566 ? 3.58380 -26.35191 -9.21356 1.000 14.33127 564 GLN A N 1
ATOM 4219 C CA . GLN A 1 566 ? 4.39486 -25.83004 -8.12485 1.000 16.89174 564 GLN A CA 1
ATOM 4220 C C . GLN A 1 566 ? 4.68190 -24.35798 -8.34754 1.000 17.46870 564 GLN A C 1
ATOM 4221 O O . GLN A 1 566 ? 4.65862 -23.86414 -9.47887 1.000 11.58244 564 GLN A O 1
ATOM 4227 N N . TRP A 1 567 ? 4.93616 -23.66903 -7.23275 1.000 16.58768 565 TRP A N 1
ATOM 4228 C CA . TRP A 1 567 ? 5.48364 -22.32240 -7.26234 1.000 14.69309 565 TRP A CA 1
ATOM 4229 C C . TRP A 1 567 ? 6.94608 -22.37601 -7.67833 1.000 16.55004 565 TRP A C 1
ATOM 4230 O O . TRP A 1 567 ? 7.67793 -23.30806 -7.32885 1.000 14.21150 565 TRP A O 1
ATOM 4241 N N . VAL A 1 568 ? 7.37811 -21.35651 -8.41862 1.000 18.79197 566 VAL A N 1
ATOM 4242 C CA . VAL A 1 568 ? 8.79091 -21.15007 -8.71719 1.000 21.87949 566 VAL A CA 1
ATOM 4243 C C . VAL A 1 568 ? 9.10228 -19.68291 -8.48146 1.000 17.46291 566 VAL A C 1
ATOM 4244 O O . VAL A 1 568 ? 8.39460 -18.80502 -8.98818 1.000 18.82606 566 VAL A O 1
ATOM 4248 N N . LYS A 1 569 ? 10.15568 -19.42173 -7.71868 1.000 19.48119 567 LYS A N 1
ATOM 4249 C CA . LYS A 1 569 ? 10.58385 -18.06662 -7.40252 1.000 20.88832 567 LYS A CA 1
ATOM 4250 C C . LYS A 1 569 ? 12.02388 -17.87752 -7.85242 1.000 23.46915 567 LYS A C 1
ATOM 4251 O O . LYS A 1 569 ? 12.86834 -18.75657 -7.65942 1.000 19.87972 567 LYS A O 1
ATOM 4257 N N . MET A 1 570 ? 12.29702 -16.72766 -8.44957 1.000 21.15215 568 MET A N 1
ATOM 4258 C CA . MET A 1 570 ? 13.64112 -16.39296 -8.88084 1.000 23.08169 568 MET A CA 1
ATOM 4259 C C . MET A 1 570 ? 13.91475 -14.95537 -8.47867 1.000 25.42005 568 MET A C 1
ATOM 4260 O O . MET A 1 570 ? 13.00337 -14.20486 -8.12585 1.000 26.07550 568 MET A O 1
ATOM 4265 N N . GLN A 1 571 ? 15.18351 -14.56770 -8.52940 1.000 22.59887 569 GLN A N 1
ATOM 4266 C CA . GLN A 1 571 ? 15.57736 -13.24515 -8.06567 1.000 27.47542 569 GLN A CA 1
ATOM 4267 C C . GLN A 1 571 ? 16.65072 -12.69098 -8.98519 1.000 30.64216 569 GLN A C 1
ATOM 4268 O O . GLN A 1 571 ? 17.69653 -13.31915 -9.15782 1.000 29.33942 569 GLN A O 1
ATOM 4274 N N . ASN A 1 572 ? 16.39101 -11.53165 -9.58380 1.000 33.12907 570 ASN A N 1
ATOM 4275 C CA . ASN A 1 572 ? 17.41320 -10.83172 -10.34396 1.000 29.66269 570 ASN A CA 1
ATOM 4276 C C . ASN A 1 572 ? 18.12501 -9.83846 -9.43505 1.000 28.91102 570 ASN A C 1
ATOM 4277 O O . ASN A 1 572 ? 17.52220 -9.26508 -8.52146 1.000 26.13527 570 ASN A O 1
ATOM 4282 N N . LYS A 1 573 ? 19.41596 -9.65288 -9.67817 1.000 41.68723 571 LYS A N 1
ATOM 4283 C CA . LYS A 1 573 ? 20.22234 -8.73806 -8.88756 1.000 39.89502 571 LYS A CA 1
ATOM 4284 C C . LYS A 1 573 ? 20.62940 -7.53130 -9.72327 1.000 39.63662 571 LYS A C 1
ATOM 4285 O O . LYS A 1 573 ? 20.44145 -7.49313 -10.94584 1.000 34.31518 571 LYS A O 1
ATOM 4291 N N . ASP A 1 574 ? 21.17245 -6.52955 -9.02495 1.000 41.84572 572 ASP A N 1
ATOM 4292 C CA . ASP A 1 574 ? 21.70475 -5.30833 -9.63550 1.000 45.29750 572 ASP A CA 1
ATOM 4293 C C . ASP A 1 574 ? 20.64287 -4.57339 -10.45271 1.000 49.87019 572 ASP A C 1
ATOM 4294 O O . ASP A 1 574 ? 20.88189 -4.14263 -11.58400 1.000 50.53436 572 ASP A O 1
ATOM 4299 N N . VAL A 1 575 ? 19.46075 -4.42170 -9.86391 1.000 43.12099 573 VAL A N 1
ATOM 4300 C CA . VAL A 1 575 ? 18.37689 -3.65681 -10.46629 1.000 37.20876 573 VAL A CA 1
ATOM 4301 C C . VAL A 1 575 ? 18.40684 -2.27030 -9.83583 1.000 42.64187 573 VAL A C 1
ATOM 4302 O O . VAL A 1 575 ? 18.13840 -2.11378 -8.64295 1.000 42.43011 573 VAL A O 1
ATOM 4306 N N . LYS A 1 576 ? 18.74266 -1.25970 -10.63677 1.000 43.96278 574 LYS A N 1
ATOM 4307 C CA . LYS A 1 576 ? 18.86406 0.10443 -10.12846 1.000 49.58916 574 LYS A CA 1
ATOM 4308 C C . LYS A 1 576 ? 17.51260 0.68549 -9.75193 1.000 47.09039 574 LYS A C 1
ATOM 4309 O O . LYS A 1 576 ? 17.36749 1.31504 -8.69153 1.000 42.28624 574 LYS A O 1
ATOM 4315 N N . SER A 1 577 ? 16.52954 0.53140 -10.63570 1.000 37.33086 575 SER A N 1
ATOM 4316 C CA . SER A 1 577 ? 15.21624 1.13378 -10.47093 1.000 37.51574 575 SER A CA 1
ATOM 4317 C C . SER A 1 577 ? 14.15745 0.10274 -10.82471 1.000 40.75036 575 SER A C 1
ATOM 4318 O O . SER A 1 577 ? 14.08999 -0.34951 -11.97262 1.000 36.57131 575 SER A O 1
ATOM 4321 N N . PHE A 1 578 ? 13.33179 -0.25655 -9.83710 1.000 36.33542 576 PHE A N 1
ATOM 4322 C CA . PHE A 1 578 ? 12.24975 -1.20706 -10.06885 1.000 33.79103 576 PHE A CA 1
ATOM 4323 C C . PHE A 1 578 ? 11.22749 -0.66188 -11.05761 1.000 43.74891 576 PHE A C 1
ATOM 4324 O O . PHE A 1 578 ? 10.66580 -1.42340 -11.85260 1.000 35.54883 576 PHE A O 1
ATOM 4332 N N . ASP A 1 579 ? 10.97955 0.64687 -11.03944 1.000 37.64384 577 ASP A N 1
ATOM 4333 C CA . ASP A 1 579 ? 9.98690 1.20909 -11.94365 1.000 37.41418 577 ASP A CA 1
ATOM 4334 C C . ASP A 1 579 ? 10.50176 1.35499 -13.37248 1.000 37.83830 577 ASP A C 1
ATOM 4335 O O . ASP A 1 579 ? 9.69054 1.39537 -14.30505 1.000 35.46594 577 ASP A O 1
ATOM 4340 N N . ASP A 1 580 ? 11.81878 1.41567 -13.57373 1.000 37.50635 578 ASP A N 1
ATOM 4341 C CA . ASP A 1 580 ? 12.39056 1.61426 -14.90162 1.000 41.64804 578 ASP A CA 1
ATOM 4342 C C . ASP A 1 580 ? 13.02992 0.35552 -15.46215 1.000 39.63559 578 ASP A C 1
ATOM 4343 O O . ASP A 1 580 ? 13.68116 0.41654 -16.51219 1.000 34.52491 578 ASP A O 1
ATOM 4348 N N . MET A 1 581 ? 12.86626 -0.77542 -14.78764 1.000 31.88195 579 MET A N 1
ATOM 4349 C CA . MET A 1 581 ? 13.52557 -2.00337 -15.19488 1.000 25.89036 579 MET A CA 1
ATOM 4350 C C . MET A 1 581 ? 13.02210 -2.47160 -16.55859 1.000 28.71713 579 MET A C 1
ATOM 4351 O O . MET A 1 581 ? 11.88454 -2.20635 -16.95707 1.000 29.80202 579 MET A O 1
ATOM 4356 N N . SER A 1 582 ? 13.89565 -3.17149 -17.27411 1.000 23.15176 580 SER A N 1
ATOM 4357 C CA . SER A 1 582 ? 13.56266 -3.85816 -18.51419 1.000 24.10383 580 SER A CA 1
ATOM 4358 C C . SER A 1 582 ? 13.50881 -5.35376 -18.21982 1.000 24.39243 580 SER A C 1
ATOM 4359 O O . SER A 1 582 ? 14.48840 -5.92324 -17.72857 1.000 26.17221 580 SER A O 1
ATOM 4362 N N . CYS A 1 583 ? 12.37470 -5.98508 -18.53119 1.000 28.00302 581 CYS A N 1
ATOM 4363 C CA . CYS A 1 583 ? 12.07851 -7.34869 -18.10231 1.000 23.71671 581 CYS A CA 1
ATOM 4364 C C . CYS A 1 583 ? 11.69415 -8.22398 -19.28136 1.000 24.55108 581 CYS A C 1
ATOM 4365 O O . CYS A 1 583 ? 10.79546 -7.87419 -20.05095 1.000 24.29199 581 CYS A O 1
ATOM 4368 N N . LYS A 1 584 ? 12.35191 -9.37233 -19.39460 1.000 19.36205 582 LYS A N 1
ATOM 4369 C CA . LYS A 1 584 ? 11.95642 -10.43141 -20.30796 1.000 23.80179 582 LYS A CA 1
ATOM 4370 C C . LYS A 1 584 ? 11.90797 -11.73398 -19.52787 1.000 24.11677 582 LYS A C 1
ATOM 4371 O O . LYS A 1 584 ? 12.77527 -11.99247 -18.68464 1.000 18.33957 582 LYS A O 1
ATOM 4377 N N . PHE A 1 585 ? 10.87799 -12.54026 -19.78670 1.000 20.26842 583 PHE A N 1
ATOM 4378 C CA . PHE A 1 585 ? 10.72504 -13.82636 -19.12012 1.000 19.19201 583 PHE A CA 1
ATOM 4379 C C . PHE A 1 585 ? 10.55384 -14.91325 -20.17220 1.000 17.24927 583 PHE A C 1
ATOM 4380 O O . PHE A 1 585 ? 9.76512 -14.74750 -21.10809 1.000 17.47281 583 PHE A O 1
ATOM 4388 N N . TYR A 1 586 ? 11.28915 -16.01882 -20.02133 1.000 16.31548 584 TYR A N 1
ATOM 4389 C CA . TYR A 1 586 ? 11.27920 -17.10031 -21.00134 1.000 20.59809 584 TYR A CA 1
ATOM 4390 C C . TYR A 1 586 ? 10.88420 -18.42103 -20.35976 1.000 18.76792 584 TYR A C 1
ATOM 4391 O O . TYR A 1 586 ? 11.31830 -18.74680 -19.25134 1.000 14.99570 584 TYR A O 1
ATOM 4400 N N . PHE A 1 587 ? 10.08296 -19.18227 -21.09777 1.000 19.38037 585 PHE A N 1
ATOM 4401 C CA . PHE A 1 587 ? 9.64629 -20.52535 -20.74232 1.000 22.05462 585 PHE A CA 1
ATOM 4402 C C . PHE A 1 587 ? 10.24514 -21.45627 -21.79145 1.000 20.40355 585 PHE A C 1
ATOM 4403 O O . PHE A 1 587 ? 9.80154 -21.46072 -22.94468 1.000 19.36307 585 PHE A O 1
ATOM 4411 N N . ASN A 1 588 ? 11.26929 -22.21513 -21.40377 1.000 21.91995 586 ASN A N 1
ATOM 4412 C CA . ASN A 1 588 ? 11.99208 -23.08896 -22.33232 1.000 29.34071 586 ASN A CA 1
ATOM 4413 C C . ASN A 1 588 ? 12.45851 -22.32185 -23.56606 1.000 25.39938 586 ASN A C 1
ATOM 4414 O O . ASN A 1 588 ? 12.29967 -22.77320 -24.70096 1.000 26.53936 586 ASN A O 1
ATOM 4419 N N . ASP A 1 589 ? 13.01875 -21.13282 -23.32849 1.000 27.73773 587 ASP A N 1
ATOM 4420 C CA . ASP A 1 589 ? 13.59054 -20.24059 -24.33654 1.000 34.24010 587 ASP A CA 1
ATOM 4421 C C . ASP A 1 589 ? 12.54915 -19.57146 -25.21734 1.000 28.22641 587 ASP A C 1
ATOM 4422 O O . ASP A 1 589 ? 12.91508 -18.93378 -26.20426 1.000 27.86369 587 ASP A O 1
ATOM 4427 N N . ASN A 1 590 ? 11.26695 -19.69262 -24.89147 1.000 27.02268 588 ASN A N 1
ATOM 4428 C CA . ASN A 1 590 ? 10.20644 -18.99340 -25.60117 1.000 26.37262 588 ASN A CA 1
ATOM 4429 C C . ASN A 1 590 ? 9.77774 -17.79357 -24.76511 1.000 28.26259 588 ASN A C 1
ATOM 4430 O O . ASN A 1 590 ? 9.54277 -17.92625 -23.55918 1.000 24.36005 588 ASN A O 1
ATOM 4435 N N . LEU A 1 591 ? 9.70471 -16.62071 -25.39190 1.000 22.64732 589 LEU A N 1
ATOM 4436 C CA . LEU A 1 591 ? 9.38333 -15.41001 -24.64822 1.000 23.99528 589 LEU A CA 1
ATOM 4437 C C . LEU A 1 591 ? 7.93893 -15.47259 -24.17143 1.000 26.53246 589 LEU A C 1
ATOM 4438 O O . LEU A 1 591 ? 7.01280 -15.61577 -24.97641 1.000 25.55936 589 LEU A O 1
ATOM 4443 N N . THR A 1 592 ? 7.75311 -15.38147 -22.85823 1.000 20.34536 590 THR A N 1
ATOM 4444 C CA . THR A 1 592 ? 6.43332 -15.41408 -22.24829 1.000 22.60412 590 THR A CA 1
ATOM 4445 C C . THR A 1 592 ? 5.92420 -14.02586 -21.89765 1.000 22.35046 590 THR A C 1
ATOM 4446 O O . THR A 1 592 ? 4.71974 -13.77195 -21.99150 1.000 21.40720 590 THR A O 1
ATOM 4450 N N . TYR A 1 593 ? 6.82688 -13.11633 -21.53452 1.000 20.29845 591 TYR A N 1
ATOM 4451 C CA . TYR A 1 593 ? 6.45562 -11.78417 -21.09115 1.000 19.07718 591 TYR A CA 1
ATOM 4452 C C . TYR A 1 593 ? 7.62257 -10.83311 -21.31528 1.000 23.75168 591 TYR A C 1
ATOM 4453 O O . TYR A 1 593 ? 8.78470 -11.20613 -21.13822 1.000 19.90396 591 TYR A O 1
ATOM 4462 N N . GLU A 1 594 ? 7.29503 -9.60722 -21.70299 1.000 27.95432 592 GLU A 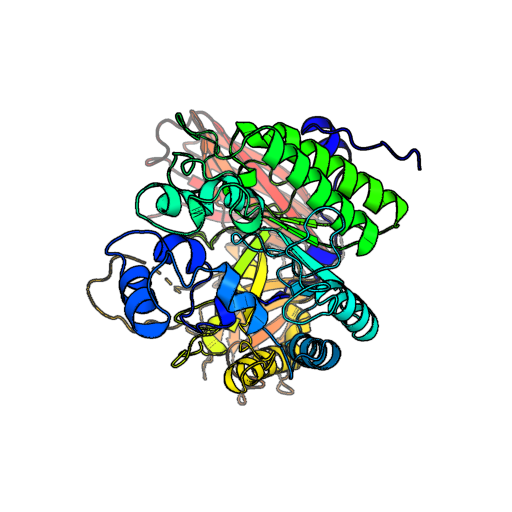N 1
ATOM 4463 C CA . GLU A 1 594 ? 8.23934 -8.50264 -21.67372 1.000 23.31170 592 GLU A CA 1
ATOM 4464 C C . GLU A 1 594 ? 7.44116 -7.24594 -21.37371 1.000 30.91476 592 GLU A C 1
ATOM 4465 O O . GLU A 1 594 ? 6.35523 -7.05827 -21.93280 1.000 34.73662 592 GLU A O 1
ATOM 4471 N N . ASN A 1 595 ? 7.95433 -6.40991 -20.46850 1.000 35.86691 593 ASN A N 1
ATOM 4472 C CA . ASN A 1 595 ? 7.26023 -5.16847 -20.14156 1.000 37.22227 593 ASN A CA 1
ATOM 4473 C C . ASN A 1 595 ? 7.35549 -4.22135 -21.33086 1.000 39.04619 593 ASN A C 1
ATOM 4474 O O . ASN A 1 595 ? 8.06692 -3.21376 -21.29634 1.000 43.86432 593 ASN A O 1
ATOM 4479 N N . GLU A 1 596 ? 6.61865 -4.56306 -22.38981 1.000 55.80867 594 GLU A N 1
ATOM 4480 C CA . GLU A 1 596 ? 6.68077 -3.84025 -23.65397 1.000 56.28810 594 GLU A CA 1
ATOM 4481 C C . GLU A 1 596 ? 6.14050 -2.42169 -23.52419 1.000 58.47888 594 GLU A C 1
ATOM 4482 O O . GLU A 1 596 ? 6.63744 -1.50525 -24.19036 1.000 63.11935 594 GLU A O 1
ATOM 4488 N N . PHE A 1 597 ? 5.13861 -2.22065 -22.67434 1.000 55.09295 595 PHE A N 1
ATOM 4489 C CA . PHE A 1 597 ? 4.48626 -0.92408 -22.54701 1.000 59.41835 595 PHE A CA 1
ATOM 4490 C C . PHE A 1 597 ? 4.77884 -0.30426 -21.18388 1.000 53.07597 595 PHE A C 1
ATOM 4491 O O . PHE A 1 597 ? 4.88644 -1.01387 -20.18490 1.000 51.60114 595 PHE A O 1
#

Radius of gyration: 25.91 Å; Cα contacts (8 Å, |Δi|>4): 1289; chains: 1; bounding box: 61×48×72 Å

Foldseek 3Di:
DPQQQADLDFVSLLVPAFADLQQLQQQEEEEEEADLVLQVQAQDPLLQQCLLAPPRPSVVVCCVPPRDQAVCHSLNSWQVLQLQPADLLVVVVLRVLLSGQEYAYAQEALQQAGLADADPRCRYCCNIRNVDGSLVRNLVSCVVSNGAYEYEYANLQLQASHLSNCVDPHCVVVVVPCSSHNSFHQFDDPDQDLHRPPTQSHDDVSLVVVLSVLVCCCVPRVHQEYEYERNCQHVVNSSSVSNSLSSSCSSCVVVVGHHAYEYQDNGDCGSHAYEYDDDPDQAADPGEHEYEDEQWPRHQAGHPPTDGDALQVVVLVSLSQSLNRYHYHYGFHARSSNHGDPVSSVSSNQSSVVCVQVVVQGRSWHHDQGFWDDDADPDPDDPVDDFDQQTWGWIDDPLKIKTKGQADDQFKYFDQQAAPQFWDPKDWPAKDKGQDPDGWDWDADNRGIITTDDDDDSGGNMIIIIIQIATKGKGDWDWADDPQKIKIKIKMFGSAQAWDKKKKWKAKPNFIDIDIDTAGHSGMDMDMDMGGRHPDPVPIWIWMHIRNRTNDTPPD

InterPro domains:
  IPR000933 Glycoside hydrolase, family 29 [PTHR10030] (36-458)
  IPR000933 Glycoside hydrolase, family 29 [SM00812] (40-457)
  IPR013780 Glycosyl hydrolase, all-beta [G3DSA:2.60.40.1180] (399-512)
  IPR016286 Alpha-L-fucosidase, metazoa-type [PR00741] (137-153)
  IPR016286 Alpha-L-fucosidase, metazoa-type [PR00741] (381-403)
  IPR017853 Glycoside hydrolase superfamily [SSF51445] (47-398)
  IPR031919 Alpha-L-fucosidase, C-terminal [PF16757] (427-507)
  IPR057739 Glycoside hydrolase family 29, N-terminal [PF01120] (38-395)

Solvent-accessible surface area: 23837 Å² total; per-residue (Å²): 237,60,52,84,72,10,106,48,64,50,78,20,0,45,149,65,25,98,9,2,92,27,0,44,55,6,2,0,0,0,1,1,13,5,2,0,2,0,23,9,20,80,10,26,16,72,0,0,3,64,0,0,60,110,38,49,86,6,15,130,80,0,66,164,68,58,12,66,12,83,166,38,0,0,46,44,0,3,83,95,0,117,1,127,81,9,59,9,77,107,6,3,63,16,0,114,53,0,14,1,62,1,0,0,3,5,0,0,9,2,3,1,3,0,5,0,41,8,97,51,11,124,52,2,0,53,75,39,4,11,134,77,33,3,0,19,58,0,70,91,4,0,152,136,17,64,26,81,11,0,0,0,2,4,24,9,0,5,2,0,0,0,15,42,0,80,101,26,101,9,13,0,82,67,90,110,22,92,1,0,12,26,32,54,85,62,9,64,34,175,54,114,35,31,126,14,28,150,70,89,4,6,43,106,141,15,53,150,41,2,28,86,0,0,64,18,0,0,81,84,10,84,0,20,1,0,8,1,10,46,2,2,0,4,131,33,4,27,82,7,0,29,97,0,0,8,60,0,4,17,18,5,83,82,48,136,89,104,2,0,0,0,0,44,13,35,8,34,51,53,2,0,0,38,6,42,151,90,59,139,64,87,90,18,86,106,73,10,11,0,6,32,41,3,0,4,133,127,13,83,1,40,11,116,50,31,100,29,54,44,22,43,86,5,0,4,49,1,0,9,2,1,0,13,14,0,1,4,0,0,0,0,3,0,77,26,33,1,46,6,27,106,95,8,83,93,10,0,27,61,2,10,135,3,5,183,45,2,4,80,0,0,69,26,0,63,6,0,4,31,0,16,22,49,108,74,117,203,129,103,117,116,65,158,93,107,55,73,4,73,4,2,1,0,0,17,29,131,28,22,0,3,0,0,0,3,25,47,36,136,39,48,4,30,1,100,10,0,8,70,91,22,24,75,112,25,101,28,100,37,12,70,2,14,60,25,122,58,166,6,79,71,124,74,37,100,115,0,0,30,0,56,16,12,174,89,97,42,23,92,45,0,5,0,0,28,0,91,9,92,0,1,0,1,8,88,8,53,38,48,146,58,121,115,3,0,47,1,9,2,19,0,3,1,8,36,80,140,105,11,84,1,47,0,50,0,34,0,64,68,48,97,35,62,41,132,15,71,0,150,32,119,39,45,62,79,13,127,16,72,0,116,117,9,204,38,57,132,112,15,72,6,79,0,51,3,40,113,80,63,4,68,58,56,121,220